Protein AF-A0A397U7A6-F1 (afdb_monomer_lite)

Organism: NCBI:txid44941

Radius of gyration: 58.36 Å; chains: 1; bounding box: 112×70×208 Å

InterPro domains:
  IPR000547 Clathrin, heavy chain/VPS, 7-fold repeat [PS50236] (108-326)
  IPR011990 Tetratricopeptide-like helical domain superfamily [G3DSA:1.25.40.10] (143-193)
  IPR011990 Tetratricopeptide-like helical domain superfamily [G3DSA:1.25.40.10] (194-238)
  IPR011990 Tetratricopeptide-like helical domain superfamily [G3DSA:1.25.40.10] (239-418)
  IPR016024 Armadillo-type fold [SSF48371] (72-185)
  IPR016024 Armadillo-type fold [SSF48371] (194-414)
  IPR055358 Clathrin heavy-chain repeat [PF00637] (240-320)
  IPR055358 Clathrin heavy-chain repeat [PF00637] (324-400)

pLDDT: mean 72.01, std 13.07, range [38.34, 92.0]

Secondary structure (DSSP, 8-state):
-HHHHHHHHHHHHHHHHHHHHHHHHHHHHHHHHHHHHHHHHHHHHHHHHHHHHHHHHHHHHHHHHHHHHHHHHHHHHHH--HHHHHHHS-TT-TTHHHHHHHIIIIITTT---HHHHHHHHHHHHHTT-HHHHHHHHHHHTTSTTHHHHHHHHHHTT-HHHHHHHHHHHT-HHHHHHHIIIII--STTHHHHHHHHHHHHHTT-HHHHHHHHHHHT-H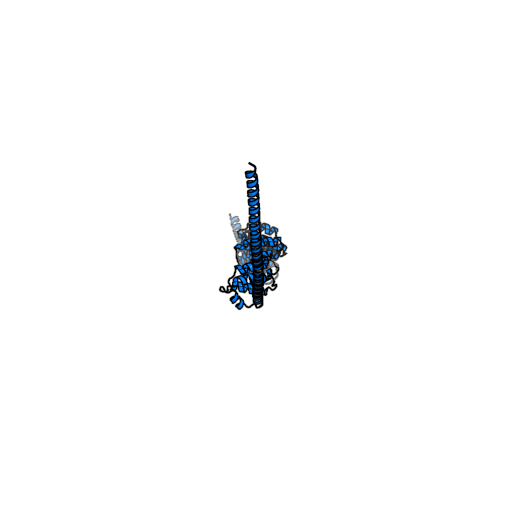HHHHHHHHHTT-HHHHHHHHHHHHHHHGGGS-HHHHHHHHHHTT-HHHHHHHHHHHT-HHHHHHHHHHTHHHH--HHHHHHHHHH-S-HHHHHHHHHH---HHHHHHHTTTS-HHHHHHHHHHTT-GGGGHHHHHHHGGG--HHHHHHHHHHHHHTT--THHHHHH---S-HHHHHHHHHH---TTTHHHHHHHHHHHHHHHHHHHHHHHHHHHHHH--

Sequence (437 aa):
MLARERHGRYTRRTETENEVRQKARLNRRIDFLSFEWNKSKQKVLALKSKIDKMENELNERYISLLYVSLAIVRYLIKHRDLTLWARVLDQNNMYRRSLTDQINAVALPESIDPEYVSVTVKAFMAADLPIELMELLAKFILDNTAFNVAEIAVKNGLYEEAFNIYKKHGENTNAINVLIEHIGSIDRASEFAEIGDRCYDDGLYAAAKILFQSISNWTRLASALVYLGEYQAVVDGAYEHLRLFWPRLSVSNVIRACDEAHLWKEMVFLYENYGEFDNGSLAMMNHASDAWELSRFKDIIVKVSNVEIYYKALKFYMDERLLVSLTPRIYHTRVVQMFHKADNLPLIKSYLISVQGTNNEAVNEAYNDILIEDDKPLRDSFDSFDKFDNIGLAKRLENMSFLSFGTLQLIYIKKTSSELTRLKGLARGLCESIICA

Structure (mmCIF, N/CA/C/O backbone):
data_AF-A0A397U7A6-F1
#
_entry.id   AF-A0A397U7A6-F1
#
loop_
_atom_site.group_PDB
_atom_site.id
_atom_site.type_symbol
_atom_site.label_atom_id
_atom_site.label_alt_id
_atom_site.label_comp_id
_atom_site.label_asym_id
_atom_site.label_entity_id
_atom_site.label_seq_id
_atom_site.pdbx_PDB_ins_code
_atom_site.Cartn_x
_atom_site.Cartn_y
_atom_site.Cartn_z
_atom_site.occupancy
_atom_site.B_iso_or_equiv
_atom_site.auth_seq_id
_atom_site.auth_comp_id
_atom_site.auth_asym_id
_atom_site.auth_atom_id
_atom_site.pdbx_PDB_model_num
ATOM 1 N N . MET A 1 1 ? 42.393 45.383 -139.059 1.00 56.56 1 MET A N 1
ATOM 2 C CA . MET A 1 1 ? 41.597 44.600 -138.082 1.00 56.56 1 MET A CA 1
ATOM 3 C C . MET A 1 1 ? 42.212 43.234 -137.761 1.00 56.56 1 MET A C 1
ATOM 5 O O . MET A 1 1 ? 42.456 42.986 -136.589 1.00 56.56 1 MET A O 1
ATOM 9 N N . LEU A 1 2 ? 42.590 42.406 -138.745 1.00 55.75 2 LEU A N 1
ATOM 10 C CA . LEU A 1 2 ? 43.143 41.049 -138.525 1.00 55.75 2 LEU A CA 1
ATOM 11 C C . LEU A 1 2 ? 44.443 40.958 -137.684 1.00 55.75 2 LEU A C 1
ATOM 13 O O . LEU A 1 2 ? 44.661 39.963 -136.996 1.00 55.75 2 LEU A O 1
ATOM 17 N N . ALA A 1 3 ? 45.297 41.989 -137.681 1.00 55.69 3 ALA A N 1
ATOM 18 C CA . ALA A 1 3 ? 46.527 42.000 -136.875 1.00 55.69 3 ALA A CA 1
ATOM 19 C C . ALA A 1 3 ? 46.273 42.194 -135.363 1.00 55.69 3 ALA A C 1
ATOM 21 O O . ALA A 1 3 ? 46.992 41.627 -134.541 1.00 55.69 3 ALA A O 1
ATOM 22 N N . ARG A 1 4 ? 45.216 42.930 -134.980 1.00 55.03 4 ARG A N 1
ATOM 23 C CA . ARG A 1 4 ? 44.848 43.143 -133.565 1.00 55.03 4 ARG A CA 1
ATOM 24 C C . ARG A 1 4 ? 44.250 41.881 -132.931 1.00 55.03 4 ARG A C 1
ATOM 26 O O . ARG A 1 4 ? 44.534 41.591 -131.774 1.00 55.03 4 ARG A O 1
ATOM 33 N N . GLU A 1 5 ? 43.512 41.078 -133.697 1.00 56.00 5 GLU A N 1
ATOM 34 C CA . GLU A 1 5 ? 42.943 39.805 -133.219 1.00 56.00 5 GLU A CA 1
ATOM 35 C C . GLU A 1 5 ? 43.974 38.678 -133.061 1.00 56.00 5 GLU A C 1
ATOM 37 O O . GLU A 1 5 ? 43.795 37.790 -132.223 1.00 56.00 5 GLU A O 1
ATOM 42 N N . ARG A 1 6 ? 45.060 38.685 -133.848 1.00 56.38 6 ARG A N 1
ATOM 43 C CA . ARG A 1 6 ? 46.171 37.733 -133.666 1.00 56.38 6 ARG A CA 1
ATOM 44 C C . ARG A 1 6 ? 47.029 38.095 -132.455 1.00 56.38 6 ARG A C 1
ATOM 46 O O . ARG A 1 6 ? 47.380 37.198 -131.693 1.00 56.38 6 ARG A O 1
ATOM 53 N N . HIS A 1 7 ? 47.286 39.385 -132.222 1.00 56.56 7 HIS A N 1
ATOM 54 C CA . HIS A 1 7 ? 48.023 39.827 -131.036 1.00 56.56 7 HIS A CA 1
ATOM 55 C C . HIS A 1 7 ? 47.257 39.561 -129.735 1.00 56.56 7 HIS A C 1
ATOM 57 O O . HIS A 1 7 ? 47.848 39.025 -128.805 1.00 56.56 7 HIS A O 1
ATOM 63 N N . GLY A 1 8 ? 45.943 39.825 -129.698 1.00 57.41 8 GLY A N 1
ATOM 64 C CA . GLY A 1 8 ? 45.104 39.562 -128.520 1.00 57.41 8 GLY A CA 1
ATOM 65 C C . GLY A 1 8 ? 44.949 38.075 -128.166 1.00 57.41 8 GLY A C 1
ATOM 66 O O . GLY A 1 8 ? 44.794 37.728 -126.998 1.00 57.41 8 GLY A O 1
ATOM 67 N N . ARG A 1 9 ? 45.024 37.171 -129.156 1.00 56.72 9 ARG A N 1
ATOM 68 C CA . ARG A 1 9 ? 45.069 35.718 -128.908 1.00 56.72 9 ARG A CA 1
ATOM 69 C C . ARG A 1 9 ? 46.432 35.256 -128.401 1.00 56.72 9 ARG A C 1
ATOM 71 O O . ARG A 1 9 ? 46.475 34.363 -127.564 1.00 56.72 9 ARG A O 1
ATOM 78 N N . TYR A 1 10 ? 47.522 35.855 -128.879 1.00 56.38 10 TYR A N 1
ATOM 79 C CA . TYR A 1 10 ? 48.874 35.524 -128.428 1.00 56.38 10 TYR A CA 1
ATOM 80 C C . TYR A 1 10 ? 49.122 36.001 -126.991 1.00 56.38 10 TYR A C 1
ATOM 82 O O . TYR A 1 10 ? 49.597 35.217 -126.177 1.00 56.38 10 TYR A O 1
ATOM 90 N N . THR A 1 11 ? 48.705 37.228 -126.647 1.00 58.25 11 THR A N 1
ATOM 91 C CA . THR A 1 11 ? 48.820 37.767 -125.281 1.00 58.25 11 THR A CA 1
ATOM 92 C C . THR A 1 11 ? 47.980 36.981 -124.278 1.00 58.25 11 THR A C 1
ATOM 94 O O . THR A 1 11 ? 48.519 36.568 -123.256 1.00 58.25 11 THR A O 1
ATOM 97 N N . ARG A 1 12 ? 46.722 36.639 -124.606 1.00 56.84 12 ARG A N 1
ATOM 98 C CA . ARG A 1 12 ? 45.897 35.762 -123.751 1.00 56.84 12 ARG A CA 1
ATOM 99 C C . ARG A 1 12 ? 46.514 34.377 -123.565 1.00 56.84 12 ARG A C 1
ATOM 101 O O . ARG A 1 12 ? 46.450 33.835 -122.471 1.00 56.84 12 ARG A O 1
ATOM 108 N N . ARG A 1 13 ? 47.141 33.802 -124.599 1.00 57.69 13 ARG A N 1
ATOM 109 C CA . ARG A 1 13 ? 47.805 32.490 -124.494 1.00 57.69 13 ARG A CA 1
ATOM 110 C C . ARG A 1 13 ? 49.030 32.558 -123.578 1.00 57.69 13 ARG A C 1
ATOM 112 O O . ARG A 1 13 ? 49.175 31.712 -122.702 1.00 57.69 13 ARG A O 1
ATOM 119 N N . THR A 1 14 ? 49.847 33.604 -123.701 1.00 59.56 14 THR A N 1
ATOM 120 C CA . THR A 1 14 ? 50.997 33.831 -122.811 1.00 59.56 14 THR A CA 1
ATOM 121 C C . THR A 1 14 ? 50.591 34.184 -121.377 1.00 59.56 14 THR A C 1
ATOM 123 O O . THR A 1 14 ? 51.264 33.766 -120.439 1.00 59.56 14 THR A O 1
ATOM 126 N N . GLU A 1 15 ? 49.478 34.900 -121.184 1.00 59.97 15 GLU A N 1
ATOM 127 C CA . GLU A 1 15 ? 48.891 35.172 -119.864 1.00 59.97 15 GLU A CA 1
ATOM 128 C C . GLU A 1 15 ? 48.410 33.869 -119.218 1.00 59.97 15 GLU A C 1
ATOM 130 O O . GLU A 1 15 ? 48.825 33.563 -118.103 1.00 59.97 15 GLU A O 1
ATOM 135 N N . THR A 1 16 ? 47.677 33.022 -119.953 1.00 64.31 16 THR A N 1
ATOM 136 C CA . THR A 1 16 ? 47.253 31.705 -119.448 1.00 64.31 16 THR A CA 1
ATOM 137 C C . THR A 1 16 ? 48.431 30.771 -119.154 1.00 64.31 16 THR A C 1
ATOM 139 O O . THR A 1 16 ? 48.407 30.038 -118.169 1.00 64.31 16 THR A O 1
ATOM 142 N N . GLU A 1 17 ? 49.506 30.801 -119.948 1.00 65.38 17 GLU A N 1
ATOM 143 C CA . GLU A 1 17 ? 50.710 29.996 -119.693 1.00 65.38 17 GLU A CA 1
ATOM 144 C C . GLU A 1 17 ? 51.491 30.483 -118.462 1.00 65.38 17 GLU A C 1
ATOM 146 O O . GLU A 1 17 ? 52.008 29.668 -117.691 1.00 65.38 17 GLU A O 1
ATOM 151 N N . ASN A 1 18 ? 51.553 31.798 -118.237 1.00 67.81 18 ASN A N 1
ATOM 152 C CA . ASN A 1 18 ? 52.157 32.378 -117.040 1.00 67.81 18 ASN A CA 1
ATOM 153 C C . ASN A 1 18 ? 51.325 32.088 -115.786 1.00 67.81 18 ASN A C 1
ATOM 155 O O . ASN A 1 18 ? 51.902 31.708 -114.766 1.00 67.81 18 ASN A O 1
ATOM 159 N N . GLU A 1 19 ? 49.997 32.163 -115.867 1.00 70.12 19 GLU A N 1
ATOM 160 C CA . GLU A 1 19 ? 49.088 31.766 -114.786 1.00 70.12 19 GLU A CA 1
ATOM 161 C C . GLU A 1 19 ? 49.225 30.277 -114.450 1.00 70.12 19 GLU A C 1
ATOM 163 O O . GLU A 1 19 ? 49.331 29.914 -113.278 1.00 70.12 19 GLU A O 1
ATOM 168 N N . VAL A 1 20 ? 49.319 29.401 -115.457 1.00 73.19 20 VAL A N 1
ATOM 169 C CA . VAL A 1 20 ? 49.557 27.961 -115.259 1.00 73.19 20 VAL A CA 1
ATOM 170 C C . VAL A 1 20 ? 50.914 27.712 -114.595 1.00 73.19 20 VAL A C 1
ATOM 172 O O . VAL A 1 20 ? 51.004 26.915 -113.658 1.00 73.19 20 VAL A O 1
ATOM 175 N N . ARG A 1 21 ? 51.973 28.423 -115.003 1.00 72.69 21 ARG A N 1
ATOM 176 C CA . ARG A 1 21 ? 53.298 28.336 -114.361 1.00 72.69 21 ARG A CA 1
ATOM 177 C C . ARG A 1 21 ? 53.287 28.871 -112.930 1.00 72.69 21 ARG A C 1
ATOM 179 O O . ARG A 1 21 ? 53.936 28.289 -112.058 1.00 72.69 21 ARG A O 1
ATOM 186 N N . GLN A 1 22 ? 52.556 29.948 -112.665 1.00 75.88 22 GLN A N 1
ATOM 187 C CA . GLN A 1 22 ? 52.421 30.535 -111.334 1.00 75.88 22 GLN A CA 1
ATOM 188 C C . GLN A 1 22 ? 51.616 29.618 -110.406 1.00 75.88 22 GLN A C 1
ATOM 190 O O . GLN A 1 22 ? 52.041 29.365 -109.278 1.00 75.88 22 GLN A O 1
ATOM 195 N N . LYS A 1 23 ? 50.536 29.013 -110.911 1.00 76.38 23 LYS A N 1
ATOM 196 C CA . LYS A 1 23 ? 49.747 27.989 -110.215 1.00 76.38 23 LYS A CA 1
ATOM 197 C C . LYS A 1 23 ? 50.574 26.735 -109.929 1.00 76.38 23 LYS A C 1
ATOM 199 O O . LYS A 1 23 ? 50.534 26.221 -108.818 1.00 76.38 23 LYS A O 1
ATOM 204 N N . ALA A 1 24 ? 51.411 26.295 -110.872 1.00 76.75 24 ALA A N 1
ATOM 205 C CA . ALA A 1 24 ? 52.336 25.183 -110.655 1.00 76.75 24 ALA A CA 1
ATOM 206 C C . ALA A 1 24 ? 53.397 25.493 -109.580 1.00 76.75 24 ALA A C 1
ATOM 208 O O . ALA A 1 24 ? 53.740 24.616 -108.789 1.00 76.75 24 ALA A O 1
ATOM 209 N N . ARG A 1 25 ? 53.906 26.733 -109.510 1.00 77.56 25 ARG A N 1
ATOM 210 C CA . ARG A 1 25 ? 54.820 27.172 -108.435 1.00 77.56 25 ARG A CA 1
ATOM 211 C C . ARG A 1 25 ? 54.127 27.214 -107.072 1.00 77.56 25 ARG A C 1
ATOM 213 O O . ARG A 1 25 ? 54.717 26.770 -106.090 1.00 77.56 25 ARG A O 1
ATOM 220 N N . LEU A 1 26 ? 52.896 27.724 -107.017 1.00 80.06 26 LEU A N 1
ATOM 221 C CA . LEU A 1 26 ? 52.089 27.759 -105.796 1.00 80.06 26 LEU A CA 1
ATOM 222 C C . LEU A 1 26 ? 51.767 26.347 -105.301 1.00 80.06 26 LEU A C 1
ATOM 224 O O . LEU A 1 26 ? 51.985 26.074 -104.126 1.00 80.06 26 LEU A O 1
ATOM 228 N N . ASN A 1 27 ? 51.373 25.431 -106.190 1.00 82.31 27 ASN A N 1
ATOM 229 C CA . ASN A 1 27 ? 51.106 24.036 -105.831 1.00 82.31 27 ASN A CA 1
ATOM 230 C C . ASN A 1 27 ? 52.343 23.351 -105.235 1.00 82.31 27 ASN A C 1
ATOM 232 O O . ASN A 1 27 ? 52.248 22.785 -104.155 1.00 82.31 27 ASN A O 1
ATOM 236 N N . ARG A 1 28 ? 53.533 23.512 -105.836 1.00 81.75 28 ARG A N 1
ATOM 237 C CA . ARG A 1 28 ? 54.777 22.970 -105.249 1.00 81.75 28 ARG A CA 1
ATOM 238 C C . ARG A 1 28 ? 55.073 23.534 -103.858 1.00 81.75 28 ARG A C 1
ATOM 240 O O . ARG A 1 28 ? 55.628 22.839 -103.013 1.00 81.75 28 ARG A O 1
ATOM 247 N N . ARG A 1 29 ? 54.738 24.806 -103.617 1.00 83.25 29 ARG A N 1
ATOM 248 C CA . ARG A 1 29 ? 54.932 25.449 -102.312 1.00 83.25 29 ARG A CA 1
ATOM 249 C C . ARG A 1 29 ? 53.913 24.960 -101.283 1.00 83.25 29 ARG A C 1
ATOM 251 O O . ARG A 1 29 ? 54.287 24.775 -100.131 1.00 83.25 29 ARG A O 1
ATOM 258 N N . ILE A 1 30 ? 52.673 24.708 -101.697 1.00 82.12 30 ILE A N 1
ATOM 259 C CA . ILE A 1 30 ? 51.642 24.071 -100.867 1.00 82.12 30 ILE A CA 1
ATOM 260 C C . ILE A 1 30 ? 52.062 22.642 -100.506 1.00 82.12 30 ILE A C 1
ATOM 262 O O . ILE A 1 30 ? 51.999 22.286 -99.334 1.00 82.12 30 ILE A O 1
ATOM 266 N N . ASP A 1 31 ? 52.568 21.863 -101.464 1.00 84.38 31 ASP A N 1
ATOM 267 C CA . ASP A 1 31 ? 53.057 20.501 -101.219 1.00 84.38 31 ASP A CA 1
ATOM 268 C C . ASP A 1 31 ? 54.219 20.499 -100.215 1.00 84.38 31 ASP A C 1
ATOM 270 O O . ASP A 1 31 ? 54.234 19.709 -99.269 1.00 84.38 31 ASP A O 1
ATOM 274 N N . PHE A 1 32 ? 55.161 21.438 -100.361 1.00 85.56 32 PHE A N 1
ATOM 275 C CA . PHE A 1 32 ? 56.268 21.609 -99.420 1.00 85.56 32 PHE A CA 1
ATOM 276 C C . PHE A 1 32 ? 55.791 21.991 -98.010 1.00 85.56 32 PHE A C 1
ATOM 278 O O . PHE A 1 32 ? 56.229 21.399 -97.025 1.00 85.56 32 PHE A O 1
ATOM 285 N N . LEU A 1 33 ? 54.861 22.945 -97.898 1.00 83.12 33 LEU A N 1
ATOM 286 C CA . LEU A 1 33 ? 54.291 23.352 -96.610 1.00 83.12 33 LEU A CA 1
ATOM 287 C C . LEU A 1 33 ? 53.470 22.227 -95.964 1.00 83.12 33 LEU A C 1
ATOM 289 O O . LEU A 1 33 ? 53.534 22.046 -94.751 1.00 83.12 33 LEU A O 1
ATOM 293 N N . SER A 1 34 ? 52.749 21.436 -96.759 1.00 82.88 34 SER A N 1
ATOM 294 C CA . SER A 1 34 ? 52.017 20.254 -96.294 1.00 82.88 34 SER A CA 1
ATOM 295 C C . SER A 1 34 ? 52.971 19.179 -95.758 1.00 82.88 34 SER A C 1
ATOM 297 O O . SER A 1 34 ? 52.716 18.568 -94.718 1.00 82.88 34 SER A O 1
ATOM 299 N N . PHE A 1 35 ? 54.123 18.988 -96.406 1.00 88.56 35 PHE A N 1
ATOM 300 C CA . PHE A 1 35 ? 55.171 18.087 -95.929 1.00 88.56 35 PHE A CA 1
ATOM 301 C C . PHE A 1 35 ? 55.793 18.555 -94.601 1.00 88.56 35 PHE A C 1
ATOM 303 O O . PHE A 1 35 ? 55.877 17.773 -93.651 1.00 88.56 35 PHE A O 1
ATOM 310 N N . GLU A 1 36 ? 56.174 19.832 -94.499 1.00 89.25 36 GLU A N 1
ATOM 311 C CA . GLU A 1 36 ? 56.672 20.462 -93.262 1.00 89.25 36 GLU A CA 1
ATOM 312 C C . GLU A 1 36 ? 55.645 20.374 -92.117 1.00 89.25 36 GLU A C 1
ATOM 314 O O . GLU A 1 36 ? 55.990 20.034 -90.978 1.00 89.25 36 GLU A O 1
ATOM 319 N N . TRP A 1 37 ? 54.364 20.601 -92.427 1.00 84.94 37 TRP A N 1
ATOM 320 C CA . TRP A 1 37 ? 53.254 20.458 -91.488 1.00 84.94 37 TRP A CA 1
ATOM 321 C C . TRP A 1 37 ? 53.116 19.019 -90.989 1.00 84.94 37 TRP A C 1
ATOM 323 O O . TRP A 1 37 ? 53.056 18.790 -89.782 1.00 84.94 37 TRP A O 1
ATOM 333 N N . ASN A 1 38 ? 53.141 18.031 -91.887 1.00 87.31 38 ASN A N 1
ATOM 334 C CA . ASN A 1 38 ? 53.063 16.618 -91.515 1.00 87.31 38 ASN A CA 1
ATOM 335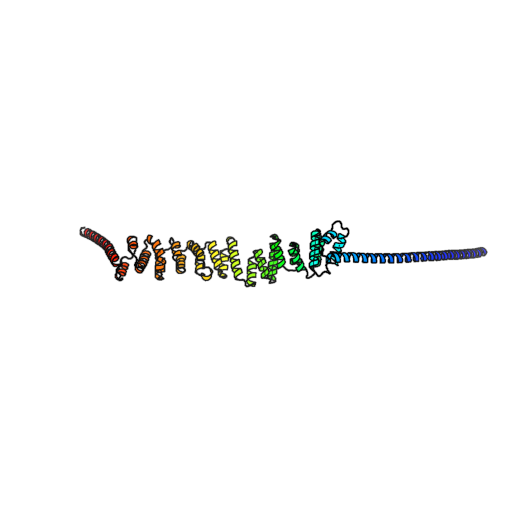 C C . ASN A 1 38 ? 54.265 16.173 -90.673 1.00 87.31 38 ASN A C 1
ATOM 337 O O . ASN A 1 38 ? 54.094 15.443 -89.695 1.00 87.31 38 ASN A O 1
ATOM 341 N N . LYS A 1 39 ? 55.471 16.661 -90.982 1.00 89.31 39 LYS A N 1
ATOM 342 C CA . LYS A 1 39 ? 56.674 16.418 -90.173 1.00 89.31 39 LYS A CA 1
ATOM 343 C C . LYS A 1 39 ? 56.537 17.008 -88.767 1.00 89.31 39 LYS A C 1
ATOM 345 O O . LYS A 1 39 ? 56.885 16.351 -87.787 1.00 89.31 39 LYS A O 1
ATOM 350 N N . SER A 1 40 ? 56.004 18.222 -88.655 1.00 79.44 40 SER A N 1
ATOM 351 C CA . SER A 1 40 ? 55.747 18.877 -87.367 1.00 79.44 40 SER A CA 1
ATOM 352 C C . SER A 1 40 ? 54.644 18.166 -86.577 1.00 79.44 40 SER A C 1
ATOM 354 O O . SER A 1 40 ? 54.813 17.906 -85.388 1.00 79.44 40 SER A O 1
ATOM 356 N N . LYS A 1 41 ? 53.569 17.731 -87.244 1.00 90.19 41 LYS A N 1
ATOM 357 C CA . LYS A 1 41 ? 52.486 16.930 -86.655 1.00 90.19 41 LYS A CA 1
ATOM 358 C C . LYS A 1 41 ? 53.000 15.606 -86.084 1.00 90.19 41 LYS A C 1
ATOM 360 O O . LYS A 1 41 ? 52.629 15.244 -84.972 1.00 90.19 41 LYS A O 1
ATOM 365 N N . GLN A 1 42 ? 53.889 14.917 -86.802 1.00 87.69 42 GLN A N 1
ATOM 366 C CA . GLN A 1 42 ? 54.530 13.687 -86.322 1.00 87.69 42 GLN A CA 1
ATOM 367 C C . GLN A 1 42 ? 55.397 13.930 -85.078 1.00 87.69 42 GLN A C 1
ATOM 369 O O . GLN A 1 42 ? 55.340 13.149 -84.130 1.00 87.69 42 GLN A O 1
ATOM 374 N N . LYS A 1 43 ? 56.141 15.045 -85.021 1.00 88.06 43 LYS A N 1
ATOM 375 C CA . LYS A 1 43 ? 56.890 15.426 -83.810 1.00 88.06 43 LYS A CA 1
ATOM 376 C C . LYS A 1 43 ? 55.966 15.678 -82.616 1.00 88.06 43 LYS A C 1
ATOM 378 O O . LYS A 1 43 ? 56.268 15.220 -81.519 1.00 88.06 43 LYS A O 1
ATOM 383 N N . VAL A 1 44 ? 54.842 16.365 -82.826 1.00 84.81 44 VAL A N 1
ATOM 384 C CA . VAL A 1 44 ? 53.847 16.621 -81.771 1.00 84.81 44 VAL A CA 1
ATOM 385 C C . VAL A 1 44 ? 53.213 15.317 -81.280 1.00 84.81 44 VAL A C 1
ATOM 387 O O . VAL A 1 44 ? 53.104 15.116 -80.076 1.00 84.81 44 VAL A O 1
ATOM 390 N N . LEU A 1 45 ? 52.864 14.396 -82.183 1.00 86.44 45 LEU A N 1
ATOM 391 C CA . LEU A 1 45 ? 52.351 13.065 -81.826 1.00 86.44 45 LEU A CA 1
A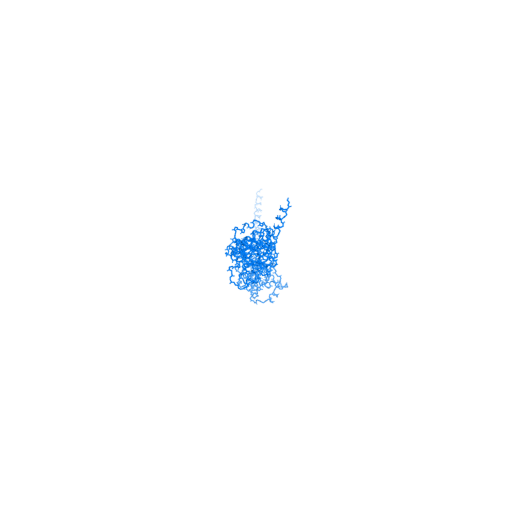TOM 392 C C . LEU A 1 45 ? 53.366 12.250 -81.012 1.00 86.44 45 LEU A C 1
ATOM 394 O O . LEU A 1 45 ? 53.002 11.645 -80.006 1.00 86.44 45 LEU A O 1
ATOM 398 N N . ALA A 1 46 ? 54.643 12.280 -81.400 1.00 87.62 46 ALA A N 1
ATOM 399 C CA . ALA A 1 46 ? 55.709 11.610 -80.659 1.00 87.62 46 ALA A CA 1
ATOM 400 C C . ALA A 1 46 ? 55.923 12.216 -79.261 1.00 87.62 46 ALA A C 1
ATOM 402 O O . ALA A 1 46 ? 56.162 11.482 -78.303 1.00 87.62 46 ALA A O 1
ATOM 403 N N . LEU A 1 47 ? 55.822 13.544 -79.128 1.00 86.50 47 LEU A N 1
ATOM 404 C CA . LEU A 1 47 ? 55.873 14.219 -77.829 1.00 86.50 47 LEU A CA 1
ATOM 405 C C . LEU A 1 47 ? 54.662 13.861 -76.963 1.00 86.50 47 LEU A C 1
ATOM 407 O O . LEU A 1 47 ? 54.846 13.555 -75.790 1.00 86.50 47 LEU A O 1
ATOM 411 N N . LYS A 1 48 ? 53.457 13.817 -77.540 1.00 86.38 48 LYS A N 1
ATOM 412 C CA . LYS A 1 48 ? 52.237 13.430 -76.823 1.00 86.38 48 LYS A CA 1
ATOM 413 C C . LYS A 1 48 ? 52.341 12.013 -76.253 1.00 86.38 48 LYS A C 1
ATOM 415 O O . LYS A 1 48 ? 52.166 11.832 -75.060 1.00 86.38 48 LYS A O 1
ATOM 420 N N . SER A 1 49 ? 52.784 11.046 -77.060 1.00 86.31 49 SER A N 1
ATOM 421 C CA . SER A 1 49 ? 53.006 9.672 -76.584 1.00 86.31 49 SER A CA 1
ATOM 422 C C . SER A 1 49 ? 54.051 9.573 -75.460 1.00 86.31 49 SER A C 1
ATOM 424 O O . SER A 1 49 ? 53.940 8.701 -74.599 1.00 86.31 49 SER A O 1
ATOM 426 N N . LYS A 1 50 ? 55.070 10.447 -75.440 1.00 88.75 50 LYS A N 1
ATOM 427 C CA . LYS A 1 50 ? 56.033 10.511 -74.327 1.00 88.75 50 LYS A CA 1
ATOM 428 C C . LYS A 1 50 ? 55.414 11.092 -73.057 1.00 88.75 50 LYS A C 1
ATOM 430 O O . LYS A 1 50 ? 55.728 10.598 -71.981 1.00 88.75 50 LYS A O 1
ATOM 435 N N . ILE A 1 51 ? 54.564 12.111 -73.182 1.00 78.88 51 ILE A N 1
ATOM 436 C CA . ILE A 1 51 ? 53.826 12.689 -72.051 1.00 78.88 51 ILE A CA 1
ATOM 437 C C . ILE A 1 51 ? 52.898 11.632 -71.448 1.00 78.88 51 ILE A C 1
ATOM 439 O O . ILE A 1 51 ? 53.012 11.370 -70.258 1.00 78.88 51 ILE A O 1
ATOM 443 N N . ASP A 1 52 ? 52.114 10.934 -72.275 1.00 79.31 52 ASP A N 1
ATOM 444 C CA . ASP A 1 52 ? 51.195 9.883 -71.816 1.00 79.31 52 ASP A CA 1
ATOM 445 C C . ASP A 1 52 ? 51.939 8.758 -71.058 1.00 79.31 52 ASP A C 1
ATOM 447 O O . ASP A 1 52 ? 51.457 8.228 -70.059 1.00 79.31 52 ASP A O 1
ATOM 451 N N . LYS A 1 53 ? 53.158 8.397 -71.496 1.00 82.12 53 LYS A N 1
ATOM 452 C CA . LYS A 1 53 ? 54.006 7.429 -70.775 1.00 82.12 53 LYS A CA 1
ATOM 453 C C . LYS A 1 53 ? 54.496 7.956 -69.428 1.00 82.12 53 LYS A C 1
ATOM 455 O O . LYS A 1 53 ? 54.432 7.223 -68.449 1.00 82.12 53 LYS A O 1
ATOM 460 N N . MET A 1 54 ? 54.970 9.202 -69.374 1.00 75.06 54 MET A N 1
ATOM 461 C CA . MET A 1 54 ? 55.416 9.810 -68.116 1.00 75.06 54 MET A CA 1
ATOM 462 C C . MET A 1 54 ? 54.260 9.967 -67.125 1.00 75.06 54 MET A C 1
ATOM 464 O O . MET A 1 54 ? 54.462 9.732 -65.940 1.00 75.06 54 MET A O 1
ATOM 468 N N . GLU A 1 55 ? 53.057 10.315 -67.589 1.00 72.88 55 GLU A N 1
ATOM 469 C CA . GLU A 1 55 ? 51.854 10.380 -66.749 1.00 72.88 55 GLU A CA 1
ATOM 470 C C . GLU A 1 55 ? 51.497 9.007 -66.167 1.00 72.88 55 GLU A C 1
ATOM 472 O O . GLU A 1 55 ? 51.219 8.904 -64.973 1.00 72.88 55 GLU A O 1
ATOM 477 N N . ASN A 1 56 ? 51.585 7.939 -66.965 1.00 69.44 56 ASN A N 1
ATOM 478 C CA . ASN A 1 56 ? 51.358 6.576 -66.479 1.00 69.44 56 ASN A CA 1
ATOM 479 C C . ASN A 1 56 ? 52.414 6.127 -65.457 1.00 69.44 56 ASN A C 1
ATOM 481 O O . ASN A 1 56 ? 52.053 5.568 -64.426 1.00 69.44 56 ASN A O 1
ATOM 485 N N . GLU A 1 57 ? 53.698 6.417 -65.684 1.00 73.81 57 GLU A N 1
ATOM 486 C CA . GLU A 1 57 ? 54.766 6.118 -64.716 1.00 73.81 57 GLU A CA 1
ATOM 487 C C . GLU A 1 57 ? 54.608 6.921 -63.414 1.00 73.81 57 GLU A C 1
ATOM 489 O O . GLU A 1 57 ? 54.874 6.410 -62.321 1.00 73.81 57 GLU A O 1
ATOM 494 N N . LEU A 1 58 ? 54.155 8.178 -63.508 1.00 64.81 58 LEU A N 1
ATOM 495 C CA . LEU A 1 58 ? 53.849 8.998 -62.337 1.00 64.81 58 LEU A CA 1
ATOM 496 C C . LEU A 1 58 ? 52.670 8.408 -61.558 1.00 64.81 58 LEU A C 1
ATOM 498 O O . LEU A 1 58 ? 52.749 8.306 -60.336 1.00 64.81 58 LEU A O 1
ATOM 502 N N . ASN A 1 59 ? 51.618 7.976 -62.259 1.00 60.22 59 ASN A N 1
ATOM 503 C CA . ASN A 1 59 ? 50.444 7.338 -61.670 1.00 60.22 59 ASN A CA 1
ATOM 504 C C . ASN A 1 59 ? 50.788 5.997 -61.011 1.00 60.22 59 ASN A C 1
ATOM 506 O O . ASN A 1 59 ? 50.371 5.767 -59.881 1.00 60.22 59 ASN A O 1
ATOM 510 N N . GLU A 1 60 ? 51.600 5.140 -61.637 1.00 65.25 60 GLU A N 1
ATOM 511 C CA . GLU A 1 60 ? 52.073 3.893 -61.016 1.00 65.25 60 GLU A CA 1
ATOM 512 C C . GLU A 1 60 ? 52.891 4.159 -59.745 1.00 65.25 60 GLU A C 1
ATOM 514 O O . GLU A 1 60 ? 52.684 3.504 -58.719 1.00 65.25 60 GLU A O 1
ATOM 519 N N . ARG A 1 61 ? 53.774 5.168 -59.759 1.00 59.78 61 ARG A N 1
ATOM 520 C CA . ARG A 1 61 ? 54.503 5.590 -58.552 1.00 59.78 61 ARG A CA 1
ATOM 521 C C . ARG A 1 61 ? 53.564 6.139 -57.479 1.00 59.78 61 ARG A C 1
ATOM 523 O O . ARG A 1 61 ? 53.750 5.814 -56.307 1.00 59.78 61 ARG A O 1
ATOM 530 N N . TYR A 1 62 ? 52.549 6.913 -57.853 1.00 58.03 62 TYR A N 1
ATOM 531 C CA . TYR A 1 62 ? 51.547 7.447 -56.926 1.00 58.03 62 TYR A CA 1
ATOM 532 C C . TYR A 1 62 ? 50.710 6.328 -56.289 1.00 58.03 62 TYR A C 1
ATOM 534 O O . TYR A 1 62 ? 50.504 6.324 -55.077 1.00 58.03 62 TYR A O 1
ATOM 542 N N . ILE A 1 63 ? 50.317 5.324 -57.079 1.00 58.16 63 ILE A N 1
ATOM 543 C CA . ILE A 1 63 ? 49.639 4.113 -56.602 1.00 58.16 63 ILE A CA 1
ATOM 544 C C . ILE A 1 63 ? 50.552 3.344 -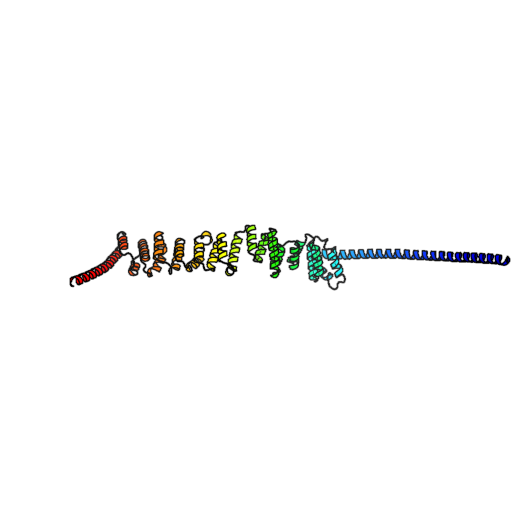55.637 1.00 58.16 63 ILE A C 1
ATOM 546 O O . ILE A 1 63 ? 50.102 2.940 -54.567 1.00 58.16 63 ILE A O 1
ATOM 550 N N . SER A 1 64 ? 51.847 3.204 -55.942 1.00 57.22 64 SER A N 1
ATOM 551 C CA . SER A 1 64 ? 52.801 2.545 -55.036 1.00 57.22 64 SER A CA 1
ATOM 552 C C . SER A 1 64 ? 52.966 3.284 -53.696 1.00 57.22 64 SER A C 1
ATOM 554 O O . SER A 1 64 ? 52.997 2.650 -52.644 1.00 57.22 64 SER A O 1
ATOM 556 N N . LEU A 1 65 ? 52.987 4.623 -53.710 1.00 55.22 65 LEU A N 1
ATOM 557 C CA . LEU A 1 65 ? 53.031 5.468 -52.510 1.00 55.22 65 LEU A CA 1
ATOM 558 C C . LEU A 1 65 ? 51.749 5.343 -51.671 1.00 55.22 65 LEU A C 1
ATOM 560 O O . LEU A 1 65 ? 51.828 5.274 -50.444 1.00 55.22 65 LEU A O 1
ATOM 564 N N . LEU A 1 66 ? 50.587 5.236 -52.323 1.00 54.22 66 LEU A N 1
ATOM 565 C CA . LEU A 1 66 ? 49.298 4.993 -51.670 1.00 54.22 66 LEU A CA 1
ATOM 566 C C . LEU A 1 66 ? 49.277 3.625 -50.958 1.00 54.22 66 LEU A C 1
ATOM 568 O O . LEU A 1 66 ? 48.856 3.523 -49.803 1.00 54.22 66 LEU A O 1
ATOM 572 N N . TYR A 1 67 ? 49.813 2.584 -51.606 1.00 56.44 67 TYR A N 1
ATOM 573 C CA . TYR A 1 67 ? 49.961 1.245 -51.020 1.00 56.44 67 TYR A CA 1
ATOM 574 C C . TYR A 1 67 ? 50.894 1.232 -49.800 1.00 56.44 67 TYR A C 1
ATOM 576 O O . TYR A 1 67 ? 50.611 0.544 -48.817 1.00 56.44 67 TYR A O 1
ATOM 584 N N . VAL A 1 68 ? 51.973 2.023 -49.817 1.00 57.28 68 VAL A N 1
ATOM 585 C CA . VAL A 1 68 ? 52.884 2.165 -48.667 1.00 57.28 68 VAL A CA 1
ATOM 586 C C . VAL A 1 68 ? 52.197 2.875 -47.496 1.00 57.28 68 VAL A C 1
ATOM 588 O O . VAL A 1 68 ? 52.329 2.418 -46.360 1.00 57.28 68 VAL A O 1
ATOM 591 N N . SER A 1 69 ? 51.410 3.931 -47.743 1.00 57.75 69 SER A N 1
ATOM 592 C CA . SER A 1 69 ? 50.642 4.593 -46.674 1.00 57.75 69 SER A CA 1
ATOM 593 C C . SER A 1 69 ? 49.625 3.655 -46.015 1.00 57.75 69 SER A C 1
ATOM 595 O O . SER A 1 69 ? 49.532 3.607 -44.788 1.00 57.75 69 SER A O 1
ATOM 597 N N . LEU A 1 70 ? 48.973 2.800 -46.806 1.00 61.38 70 LEU A N 1
ATOM 598 C CA . LEU A 1 70 ? 48.022 1.820 -46.293 1.00 61.38 70 LEU A CA 1
ATOM 599 C C . LEU A 1 70 ? 48.701 0.709 -45.472 1.00 61.38 70 LEU A C 1
ATOM 601 O O . LEU A 1 70 ? 48.164 0.265 -44.456 1.00 61.38 70 LEU A O 1
ATOM 605 N N . ALA A 1 71 ? 49.898 0.272 -45.871 1.00 63.31 71 ALA A N 1
ATOM 606 C CA . ALA A 1 71 ? 50.681 -0.706 -45.117 1.00 63.31 71 ALA A CA 1
ATOM 607 C C . ALA A 1 71 ? 51.111 -0.168 -43.740 1.00 63.31 71 ALA A C 1
ATOM 609 O O . ALA A 1 71 ? 51.079 -0.905 -42.753 1.00 63.31 71 ALA A O 1
ATOM 610 N N . ILE A 1 72 ? 51.450 1.124 -43.656 1.00 65.44 72 ILE A N 1
ATOM 611 C CA . ILE A 1 72 ? 51.785 1.801 -42.395 1.00 65.44 72 ILE A CA 1
ATOM 612 C C . ILE A 1 72 ? 50.562 1.858 -41.472 1.00 65.44 72 ILE A C 1
ATOM 614 O O . ILE A 1 72 ? 50.678 1.531 -40.292 1.00 65.44 72 ILE A O 1
ATOM 618 N N . VAL A 1 73 ? 49.382 2.196 -42.003 1.00 66.38 73 VAL A N 1
ATOM 619 C CA . VAL A 1 73 ? 48.126 2.205 -41.232 1.00 66.38 73 VAL A CA 1
ATOM 620 C C . VAL A 1 73 ? 47.786 0.804 -40.702 1.00 66.38 73 VAL A C 1
ATOM 622 O O . VAL A 1 73 ? 47.467 0.648 -39.522 1.00 66.38 73 VAL A O 1
ATOM 625 N N . ARG A 1 74 ? 47.934 -0.242 -41.527 1.00 66.88 74 ARG A N 1
ATOM 626 C CA . ARG A 1 74 ? 47.719 -1.640 -41.101 1.00 66.88 74 ARG A CA 1
ATOM 627 C C . ARG A 1 74 ? 48.703 -2.073 -40.010 1.00 66.88 74 ARG A C 1
ATOM 629 O O . ARG A 1 74 ? 48.313 -2.757 -39.065 1.00 66.88 74 ARG A O 1
ATOM 636 N N . TYR A 1 75 ? 49.968 -1.666 -40.112 1.00 69.88 75 TYR A N 1
ATOM 637 C CA . TYR A 1 75 ? 50.980 -1.936 -39.088 1.00 69.88 75 TYR A CA 1
ATOM 638 C C . TYR A 1 75 ? 50.634 -1.252 -37.756 1.00 69.88 75 TYR A C 1
ATOM 640 O O . TYR A 1 75 ? 50.682 -1.879 -36.698 1.00 69.88 75 TYR A O 1
ATOM 648 N N . LEU A 1 76 ? 50.211 0.010 -37.812 1.00 68.94 76 LEU A N 1
ATOM 649 C CA . LEU A 1 76 ? 49.850 0.822 -36.651 1.00 68.94 76 LEU A CA 1
ATOM 650 C C . LEU A 1 76 ? 48.668 0.234 -35.858 1.00 68.94 76 LEU A C 1
ATOM 652 O O . LEU A 1 76 ? 48.714 0.168 -34.630 1.00 68.94 76 LEU A O 1
ATOM 656 N N . ILE A 1 77 ? 47.647 -0.274 -36.554 1.00 68.81 77 ILE A N 1
ATOM 657 C CA . ILE A 1 77 ? 46.489 -0.930 -35.924 1.00 68.81 77 ILE A CA 1
ATOM 658 C C . ILE A 1 77 ? 46.881 -2.281 -35.309 1.00 68.81 77 ILE A C 1
ATOM 660 O O . ILE A 1 77 ? 46.461 -2.608 -34.197 1.00 68.81 77 ILE A O 1
ATOM 664 N N . LYS A 1 78 ? 47.741 -3.052 -35.986 1.00 69.19 78 LYS A N 1
ATOM 665 C CA . LYS A 1 78 ? 48.163 -4.382 -35.521 1.00 69.19 78 LYS A CA 1
ATOM 666 C C . LYS A 1 78 ? 49.006 -4.336 -34.242 1.00 69.19 78 LYS A C 1
ATOM 668 O O . LYS A 1 78 ? 48.897 -5.246 -33.425 1.00 69.19 78 LYS A O 1
ATOM 673 N N . HIS A 1 79 ? 49.821 -3.296 -34.064 1.00 65.81 79 HIS A N 1
ATOM 674 C CA . HIS A 1 79 ? 50.759 -3.188 -32.943 1.00 65.81 79 HIS A CA 1
ATOM 675 C C . HIS A 1 79 ? 50.164 -2.612 -31.646 1.00 65.81 79 HIS A C 1
ATOM 677 O O . HIS A 1 79 ? 50.817 -2.703 -30.617 1.00 65.81 79 HIS A O 1
ATOM 683 N N . ARG A 1 80 ? 48.923 -2.092 -31.653 1.00 65.75 80 ARG A N 1
ATOM 684 C CA . ARG A 1 80 ? 48.140 -1.679 -30.457 1.00 65.75 80 ARG A CA 1
ATOM 685 C C . ARG A 1 80 ? 48.824 -0.686 -29.485 1.00 65.75 80 ARG A C 1
ATOM 687 O O . ARG A 1 80 ? 48.295 -0.426 -28.407 1.00 65.75 80 ARG A O 1
ATOM 694 N N . ASP A 1 81 ? 49.947 -0.080 -29.867 1.00 72.88 81 ASP A N 1
ATOM 695 C CA . ASP A 1 81 ? 50.760 0.772 -28.992 1.00 72.88 81 ASP A CA 1
ATOM 696 C C . ASP A 1 81 ? 50.267 2.227 -28.944 1.00 72.88 81 ASP A C 1
ATOM 698 O O . ASP A 1 81 ? 50.506 3.020 -29.858 1.00 72.88 81 ASP A O 1
ATOM 702 N N . LEU A 1 82 ? 49.638 2.616 -27.832 1.00 67.31 82 LEU A N 1
ATOM 703 C CA . LEU A 1 82 ? 49.106 3.971 -27.596 1.00 67.31 82 LEU A CA 1
ATOM 704 C C . LEU A 1 82 ? 50.164 5.087 -27.704 1.00 67.31 82 LEU A C 1
ATOM 706 O O . LEU A 1 82 ? 49.852 6.204 -28.112 1.00 67.31 82 LEU A O 1
ATOM 710 N N . THR A 1 83 ? 51.428 4.798 -27.392 1.00 70.25 83 THR A N 1
ATOM 711 C CA . THR A 1 83 ? 52.543 5.757 -27.513 1.00 70.25 83 THR A CA 1
ATOM 712 C C . THR A 1 83 ? 52.893 6.060 -28.970 1.00 70.25 83 THR A C 1
ATOM 714 O O . THR A 1 83 ? 53.259 7.186 -29.314 1.00 70.25 83 THR A O 1
ATOM 717 N N . LEU A 1 84 ? 52.741 5.066 -29.846 1.00 69.81 84 LEU A N 1
ATOM 718 C CA . LEU A 1 84 ? 52.955 5.193 -31.280 1.00 69.81 84 LEU A CA 1
ATOM 719 C C . LEU A 1 84 ? 51.783 5.940 -31.933 1.00 69.81 84 LEU A C 1
ATOM 721 O O . LEU A 1 84 ? 52.009 6.814 -32.769 1.00 69.81 84 LEU A O 1
ATOM 725 N N . TRP A 1 85 ? 50.555 5.692 -31.465 1.00 72.88 85 TRP A N 1
ATOM 726 C CA . TRP A 1 85 ? 49.371 6.478 -31.822 1.00 72.88 85 TRP A CA 1
ATOM 727 C C . TRP A 1 85 ? 49.509 7.957 -31.441 1.00 72.88 85 TRP A C 1
ATOM 729 O O . TRP A 1 85 ? 49.255 8.817 -32.280 1.00 72.88 85 TRP A O 1
ATOM 739 N N . ALA A 1 86 ? 49.993 8.265 -30.233 1.00 69.50 86 ALA A N 1
ATOM 740 C CA . ALA A 1 86 ? 50.216 9.644 -29.792 1.00 69.50 86 ALA A CA 1
ATOM 741 C C . ALA A 1 86 ? 51.222 10.395 -30.684 1.00 69.50 86 ALA A C 1
ATOM 743 O O . ALA A 1 86 ? 51.041 11.572 -30.978 1.00 69.50 86 ALA A O 1
ATOM 744 N N . ARG A 1 87 ? 52.262 9.704 -31.170 1.00 69.31 87 ARG A N 1
ATOM 745 C CA . ARG A 1 87 ? 53.257 10.294 -32.079 1.00 69.31 87 ARG A CA 1
ATOM 746 C C . ARG A 1 87 ? 52.717 10.507 -33.493 1.00 69.31 87 ARG A C 1
ATOM 748 O O . ARG A 1 87 ? 53.111 11.455 -34.165 1.00 69.31 87 ARG A O 1
ATOM 755 N N . VAL A 1 88 ? 51.850 9.614 -33.963 1.00 70.81 88 VAL A N 1
ATOM 756 C CA . VAL A 1 88 ? 51.270 9.690 -35.311 1.00 70.81 88 VAL A CA 1
ATOM 757 C C . VAL A 1 88 ? 50.133 10.707 -35.384 1.00 70.81 88 VAL A C 1
ATOM 759 O O . VAL A 1 88 ? 50.009 11.403 -36.392 1.00 70.81 88 VAL A O 1
ATOM 762 N N . LEU A 1 89 ? 49.353 10.835 -34.312 1.00 70.50 89 LEU A N 1
ATOM 763 C CA . LEU A 1 89 ? 48.244 11.779 -34.193 1.00 70.50 89 LEU A CA 1
ATOM 764 C C . LEU A 1 89 ? 48.658 13.147 -33.631 1.00 70.50 89 LEU A C 1
ATOM 766 O O . LEU A 1 89 ? 47.785 13.958 -33.326 1.00 70.50 89 LEU A O 1
ATOM 770 N N . ASP A 1 90 ? 49.959 13.425 -33.525 1.00 75.88 90 ASP A N 1
ATOM 771 C CA . ASP A 1 90 ? 50.466 14.733 -33.111 1.00 75.88 90 ASP A CA 1
ATOM 772 C C . ASP A 1 90 ? 50.038 15.834 -34.099 1.00 75.88 90 ASP A C 1
ATOM 774 O O . ASP A 1 90 ? 50.011 15.645 -35.319 1.00 75.88 90 ASP A O 1
ATOM 778 N N . GLN A 1 91 ? 49.731 17.017 -33.569 1.00 68.31 91 GLN A N 1
ATOM 779 C CA . GLN A 1 91 ? 49.258 18.179 -34.321 1.00 68.31 91 GLN A CA 1
ATOM 780 C C . GLN A 1 91 ? 50.285 18.670 -35.353 1.00 68.31 91 GLN A C 1
ATOM 782 O O . GLN A 1 91 ? 49.904 19.238 -36.375 1.00 68.31 91 GLN A O 1
ATOM 787 N N . ASN A 1 92 ? 51.572 18.399 -35.120 1.00 64.94 92 ASN A N 1
ATOM 788 C CA . ASN A 1 92 ? 52.673 18.778 -36.008 1.00 64.94 92 ASN A CA 1
ATOM 789 C C . ASN A 1 92 ? 52.871 17.824 -37.200 1.00 64.94 92 ASN A C 1
ATOM 791 O O . ASN A 1 92 ? 53.698 18.092 -38.076 1.00 64.94 92 ASN A O 1
ATOM 795 N N . ASN A 1 93 ? 52.153 16.698 -37.253 1.00 70.19 93 ASN A N 1
ATOM 796 C CA . ASN A 1 93 ? 52.318 15.722 -38.322 1.00 70.19 93 ASN A CA 1
ATOM 797 C C . ASN A 1 93 ? 51.559 16.148 -39.590 1.00 70.19 93 ASN A C 1
ATOM 799 O O . ASN A 1 93 ? 50.329 16.137 -39.643 1.00 70.19 93 ASN A O 1
ATOM 803 N N . MET A 1 94 ? 52.305 16.440 -40.658 1.00 63.69 94 MET A N 1
ATOM 804 C CA . MET A 1 94 ? 51.754 16.824 -41.964 1.00 63.69 94 MET A CA 1
ATOM 805 C C . MET A 1 94 ? 50.858 15.750 -42.608 1.00 63.69 94 MET A C 1
ATOM 807 O O . MET A 1 94 ? 50.010 16.077 -43.435 1.00 63.69 94 MET A O 1
ATOM 811 N N . TYR A 1 95 ? 51.018 14.479 -42.227 1.00 65.19 95 TYR A N 1
ATOM 812 C CA . TYR A 1 95 ? 50.234 13.361 -42.759 1.00 65.19 95 TYR A CA 1
ATOM 813 C C . TYR A 1 95 ? 49.044 12.977 -41.874 1.00 65.19 95 TYR A C 1
ATOM 815 O O . TYR A 1 95 ? 48.314 12.059 -42.236 1.00 65.19 95 TYR A O 1
ATOM 823 N N . ARG A 1 96 ? 48.813 13.675 -40.749 1.00 71.12 96 ARG A N 1
ATOM 824 C CA . ARG A 1 96 ? 47.767 13.346 -39.764 1.00 71.12 96 ARG A CA 1
ATOM 825 C C . ARG A 1 96 ? 46.396 13.153 -40.412 1.00 71.12 96 ARG A C 1
ATOM 827 O O . ARG A 1 96 ? 45.805 12.102 -40.226 1.00 71.12 96 ARG A O 1
ATOM 834 N N . ARG A 1 97 ? 45.949 14.118 -41.227 1.00 68.12 97 ARG A N 1
ATOM 835 C CA . ARG A 1 97 ? 44.642 14.065 -41.912 1.00 68.12 97 ARG A CA 1
ATOM 836 C C . ARG A 1 97 ? 44.543 12.920 -42.920 1.00 68.12 97 ARG A C 1
ATOM 838 O O . ARG A 1 97 ? 43.584 12.170 -42.918 1.00 68.12 97 ARG A O 1
ATOM 845 N N . SER A 1 98 ? 45.583 12.725 -43.732 1.00 67.81 98 SER A N 1
ATOM 846 C CA . SER A 1 98 ? 45.616 11.619 -44.701 1.00 67.81 98 SER A CA 1
ATOM 847 C C . SER A 1 98 ? 45.581 10.253 -44.002 1.00 67.81 98 SER A C 1
ATOM 849 O O . SER A 1 98 ? 44.919 9.330 -44.465 1.00 67.81 98 SER A O 1
ATOM 851 N N . LEU A 1 99 ? 46.243 10.129 -42.848 1.00 70.44 99 LEU A N 1
ATOM 852 C CA . LEU A 1 99 ? 46.226 8.910 -42.043 1.00 70.44 99 LEU A CA 1
ATOM 853 C C . LEU A 1 99 ? 44.873 8.694 -41.353 1.00 70.44 99 LEU A C 1
ATOM 855 O O . LEU A 1 99 ? 44.380 7.571 -41.383 1.00 70.44 99 LEU A O 1
ATOM 859 N N . THR A 1 100 ? 44.248 9.729 -40.781 1.00 71.25 100 THR A N 1
ATOM 860 C CA . THR A 1 100 ? 42.903 9.621 -40.184 1.00 71.25 100 THR A CA 1
ATOM 861 C C . THR A 1 100 ? 41.854 9.263 -41.232 1.00 71.25 100 THR A C 1
ATOM 863 O O . THR A 1 100 ? 41.049 8.364 -40.998 1.00 71.25 100 THR A O 1
ATOM 866 N N . ASP A 1 101 ? 41.929 9.861 -42.421 1.00 70.00 101 ASP A N 1
ATOM 867 C CA . ASP A 1 101 ? 41.026 9.562 -43.534 1.00 70.00 101 ASP A CA 1
ATOM 868 C C . ASP A 1 101 ? 41.202 8.113 -44.013 1.00 70.00 101 ASP A C 1
ATOM 870 O O . ASP A 1 101 ? 40.223 7.404 -44.234 1.00 70.00 101 ASP A O 1
ATOM 874 N N . GLN A 1 102 ? 42.444 7.624 -44.114 1.00 69.44 102 GLN A N 1
ATOM 875 C CA . GLN A 1 102 ? 42.730 6.234 -44.493 1.00 69.44 102 GLN A CA 1
ATOM 876 C C . GLN A 1 102 ? 42.322 5.216 -43.415 1.00 69.44 102 GLN A C 1
ATOM 878 O O . GLN A 1 102 ? 41.834 4.134 -43.756 1.00 69.44 102 GLN A O 1
ATOM 883 N N . ILE A 1 103 ? 42.473 5.552 -42.128 1.00 70.25 103 ILE A N 1
ATOM 884 C CA . ILE A 1 103 ? 41.972 4.742 -41.004 1.00 70.25 103 ILE A CA 1
ATOM 885 C C . ILE A 1 103 ? 40.442 4.628 -41.089 1.00 70.25 103 ILE A C 1
ATOM 887 O O . ILE A 1 103 ? 39.914 3.515 -41.046 1.00 70.25 103 ILE A O 1
ATOM 891 N N . ASN A 1 104 ? 39.750 5.752 -41.307 1.00 65.62 104 ASN A N 1
ATOM 892 C CA . ASN A 1 104 ? 38.290 5.829 -41.414 1.00 65.62 104 ASN A CA 1
ATOM 893 C C . ASN A 1 104 ? 37.730 5.228 -42.717 1.00 65.62 104 ASN A C 1
ATOM 895 O O . ASN A 1 104 ? 36.545 4.884 -42.774 1.00 65.62 104 ASN A O 1
ATOM 899 N N . ALA A 1 105 ? 38.525 5.152 -43.788 1.00 63.25 105 ALA A N 1
ATOM 900 C CA . ALA A 1 105 ? 38.079 4.680 -45.100 1.00 63.25 105 ALA A CA 1
ATOM 901 C C . ALA A 1 105 ? 38.396 3.205 -45.381 1.00 63.25 105 ALA A C 1
ATOM 903 O O . ALA A 1 105 ? 37.589 2.554 -46.040 1.00 63.25 105 ALA A O 1
ATOM 904 N N . VAL A 1 106 ? 39.542 2.677 -44.928 1.00 62.44 106 VAL A N 1
ATOM 905 C CA . VAL A 1 106 ? 40.046 1.377 -45.417 1.00 62.44 106 VAL A CA 1
ATOM 906 C C . VAL A 1 106 ? 40.336 0.366 -44.310 1.00 62.44 106 VAL A C 1
ATOM 908 O O . VAL A 1 106 ? 40.097 -0.821 -44.500 1.00 62.44 106 VAL A O 1
ATOM 911 N N . ALA A 1 107 ? 40.863 0.787 -43.160 1.00 55.78 107 ALA A N 1
ATOM 912 C CA . ALA A 1 107 ? 41.443 -0.173 -42.219 1.00 55.78 107 ALA A CA 1
ATOM 913 C C . ALA A 1 107 ? 40.441 -0.802 -41.235 1.00 55.78 107 ALA A C 1
ATOM 915 O O . ALA A 1 107 ? 40.679 -1.900 -40.740 1.00 55.78 107 ALA A O 1
ATOM 916 N N . LEU A 1 108 ? 39.335 -0.111 -40.971 1.00 56.34 108 LEU A N 1
ATOM 917 C CA . LEU A 1 108 ? 38.330 -0.490 -39.979 1.00 56.34 108 LEU A CA 1
ATOM 918 C C . LEU A 1 108 ? 37.121 -1.275 -40.531 1.00 56.34 108 LEU A C 1
ATOM 920 O O . LEU A 1 108 ? 36.662 -2.175 -39.833 1.00 56.34 108 LEU A O 1
ATOM 924 N N . PRO A 1 109 ? 36.648 -1.049 -41.777 1.00 54.12 109 PRO A N 1
ATOM 925 C CA . PRO A 1 109 ? 35.599 -1.884 -42.376 1.00 54.12 109 PRO A CA 1
ATOM 926 C C . PRO A 1 109 ? 36.035 -3.339 -42.617 1.00 54.12 109 PRO A C 1
ATOM 928 O O . PRO A 1 109 ? 35.205 -4.238 -42.643 1.00 54.12 109 PRO A O 1
ATOM 931 N N . GLU A 1 110 ? 37.338 -3.586 -42.799 1.00 51.22 110 GLU A N 1
ATOM 932 C CA . GLU A 1 110 ? 37.887 -4.941 -42.966 1.00 51.22 110 GLU A CA 1
ATOM 933 C C . GLU A 1 110 ? 38.194 -5.642 -41.629 1.00 51.22 110 GLU A C 1
ATOM 935 O O . GLU A 1 110 ? 38.377 -6.861 -41.603 1.00 51.22 110 GLU A O 1
ATOM 940 N N . SER A 1 111 ? 38.293 -4.908 -40.513 1.00 54.44 111 SER A N 1
ATOM 941 C CA . SER A 1 111 ? 38.679 -5.477 -39.220 1.00 54.44 111 SER A CA 1
ATOM 942 C C . SER A 1 111 ? 37.448 -5.928 -38.433 1.00 54.44 111 SER A C 1
ATOM 944 O O . SER A 1 111 ? 36.753 -5.119 -37.828 1.00 54.44 111 SER A O 1
ATOM 946 N N . ILE A 1 112 ? 37.213 -7.238 -38.408 1.00 55.81 112 ILE A N 1
ATOM 947 C CA . ILE A 1 112 ? 36.098 -7.891 -37.697 1.00 55.81 112 ILE A CA 1
ATOM 948 C C . ILE A 1 112 ? 36.313 -7.888 -36.161 1.00 55.81 112 ILE A C 1
ATOM 950 O O . ILE A 1 112 ? 35.403 -8.208 -35.401 1.00 55.81 112 ILE A O 1
ATOM 954 N N . ASP A 1 113 ? 37.499 -7.492 -35.682 1.00 60.41 113 ASP A N 1
ATOM 955 C CA . ASP A 1 113 ? 37.885 -7.591 -34.270 1.00 60.41 113 ASP A CA 1
ATOM 956 C C . ASP A 1 113 ? 37.555 -6.319 -33.448 1.00 60.41 113 ASP A C 1
ATOM 958 O O . ASP A 1 113 ? 38.150 -5.257 -33.682 1.00 60.41 113 ASP A O 1
ATOM 962 N N . PRO A 1 114 ? 36.706 -6.422 -32.400 1.00 61.69 114 PRO A N 1
ATOM 963 C CA . PRO A 1 114 ? 36.306 -5.297 -31.539 1.00 61.69 114 PRO A CA 1
ATOM 964 C C . PRO A 1 114 ? 37.463 -4.606 -30.799 1.00 61.69 114 PRO A C 1
ATOM 966 O O . PRO A 1 114 ? 37.396 -3.421 -30.468 1.00 61.69 114 PRO A O 1
ATOM 969 N N . GLU A 1 115 ? 38.549 -5.337 -30.546 1.00 63.72 115 GLU A N 1
ATOM 970 C CA . GLU A 1 115 ? 39.716 -4.837 -29.818 1.00 63.72 115 GLU A CA 1
ATOM 971 C C . GLU A 1 115 ? 40.443 -3.720 -30.590 1.00 63.72 115 GLU A C 1
ATOM 973 O O . GLU A 1 115 ? 40.929 -2.760 -29.989 1.00 63.72 115 GLU A O 1
ATOM 978 N N . TYR A 1 116 ? 40.501 -3.814 -31.925 1.00 68.69 116 TYR A N 1
ATOM 979 C CA . TYR A 1 116 ? 41.149 -2.798 -32.760 1.00 68.69 116 TYR A CA 1
ATOM 980 C C . TYR A 1 116 ? 40.352 -1.494 -32.768 1.00 68.69 116 TYR A C 1
ATOM 982 O O . TYR A 1 116 ? 40.938 -0.424 -32.614 1.00 68.69 116 TYR A O 1
ATOM 990 N N . VAL A 1 117 ? 39.020 -1.594 -32.835 1.00 69.44 117 VAL A N 1
ATOM 991 C CA . VAL A 1 117 ? 38.110 -0.445 -32.739 1.00 69.44 117 VAL A CA 1
ATOM 992 C C . VAL A 1 117 ? 38.300 0.272 -31.401 1.00 69.44 117 VAL A C 1
ATOM 994 O O . VAL A 1 117 ? 38.480 1.486 -31.372 1.00 69.44 117 VAL A O 1
ATOM 997 N N . SER A 1 118 ? 38.363 -0.474 -30.293 1.00 67.31 118 SER A N 1
ATOM 998 C CA . SER A 1 118 ? 38.575 0.089 -28.952 1.00 67.31 118 SER A CA 1
ATOM 999 C C . SER A 1 118 ? 39.897 0.858 -28.828 1.00 67.31 118 SER A C 1
ATOM 1001 O O . SER A 1 118 ? 39.922 1.961 -28.280 1.00 67.31 118 SER A O 1
ATOM 1003 N N . VAL A 1 119 ? 41.009 0.316 -29.339 1.00 73.44 119 VAL A N 1
ATOM 1004 C CA . VAL A 1 119 ? 42.315 1.001 -29.267 1.00 73.44 119 VAL A CA 1
ATOM 1005 C C . VAL A 1 119 ? 42.325 2.268 -30.126 1.00 73.44 119 VAL A C 1
ATOM 1007 O O . VAL A 1 119 ? 42.846 3.292 -29.684 1.00 73.44 119 VAL A O 1
ATOM 1010 N N . THR A 1 120 ? 41.709 2.239 -31.310 1.00 72.38 120 THR A N 1
ATOM 1011 C CA . THR A 1 120 ? 41.605 3.419 -32.180 1.00 72.38 120 THR A CA 1
ATOM 1012 C C . THR A 1 120 ? 40.714 4.504 -31.576 1.00 72.38 120 THR A C 1
ATOM 1014 O O . THR A 1 120 ? 41.111 5.667 -31.565 1.00 72.38 120 THR A O 1
ATOM 1017 N N . VAL A 1 121 ? 39.570 4.142 -30.986 1.00 72.69 121 VAL A N 1
ATOM 1018 C CA . VAL A 1 121 ? 38.691 5.086 -30.272 1.00 72.69 121 VAL A CA 1
ATOM 1019 C C . VAL A 1 121 ? 39.431 5.730 -29.095 1.00 72.69 121 VAL A C 1
ATOM 1021 O O . VAL A 1 121 ? 39.419 6.951 -28.955 1.00 72.69 121 VAL A O 1
ATOM 1024 N N . LYS A 1 122 ? 40.173 4.945 -28.300 1.00 70.88 122 LYS A N 1
ATOM 1025 C CA . LYS A 1 122 ? 41.015 5.466 -27.205 1.00 70.88 122 LYS A CA 1
ATOM 1026 C C . LYS A 1 122 ? 42.096 6.426 -27.697 1.00 70.88 122 LYS A C 1
ATOM 1028 O O . LYS A 1 122 ? 42.319 7.463 -27.078 1.00 70.88 122 LYS A O 1
ATOM 1033 N N . ALA A 1 123 ? 42.752 6.098 -28.806 1.00 73.38 123 ALA A N 1
ATOM 1034 C CA . ALA A 1 123 ? 43.770 6.951 -29.405 1.00 73.38 123 ALA A CA 1
ATOM 1035 C C . ALA A 1 123 ? 43.190 8.272 -29.939 1.00 73.38 123 ALA A C 1
ATOM 1037 O O . ALA A 1 123 ? 43.805 9.319 -29.754 1.00 73.38 123 ALA A O 1
ATOM 1038 N N . PHE A 1 124 ? 42.008 8.244 -30.563 1.00 76.12 124 PHE A N 1
ATOM 1039 C CA . PHE A 1 124 ? 41.335 9.444 -31.076 1.00 76.12 124 PHE A CA 1
ATOM 1040 C C . PHE A 1 124 ? 40.810 10.344 -29.956 1.00 76.12 124 PHE A C 1
ATOM 1042 O O . PHE A 1 124 ? 40.966 11.560 -30.046 1.00 76.12 124 PHE A O 1
ATOM 1049 N N . MET A 1 125 ? 40.291 9.761 -28.870 1.00 69.12 125 MET A N 1
ATOM 1050 C CA . MET A 1 125 ? 39.937 10.513 -27.661 1.00 69.12 125 MET A CA 1
ATOM 1051 C C . MET A 1 125 ? 41.161 11.183 -27.028 1.00 69.12 125 MET A C 1
ATOM 1053 O O . MET A 1 125 ? 41.123 12.369 -26.721 1.00 69.12 125 MET A O 1
ATOM 1057 N N . ALA A 1 126 ? 42.274 10.455 -26.879 1.00 73.19 126 ALA A N 1
ATOM 1058 C CA . ALA A 1 126 ? 43.510 11.010 -26.321 1.00 73.19 126 ALA A CA 1
ATOM 1059 C C . ALA A 1 126 ? 44.131 12.112 -27.202 1.00 73.19 126 ALA A C 1
ATOM 1061 O O . ALA A 1 126 ? 44.884 12.946 -26.703 1.00 73.19 126 ALA A O 1
ATOM 1062 N N . ALA A 1 127 ? 43.825 12.109 -28.502 1.00 74.69 127 ALA A N 1
ATOM 1063 C CA . ALA A 1 127 ? 44.278 13.102 -29.472 1.00 74.69 127 ALA A CA 1
ATOM 1064 C C . ALA A 1 127 ? 43.273 14.249 -29.717 1.00 74.69 127 ALA A C 1
ATOM 1066 O O . ALA A 1 127 ? 43.539 15.083 -30.588 1.00 74.69 127 ALA A O 1
ATOM 1067 N N . ASP A 1 128 ? 42.160 14.284 -28.970 1.00 73.19 128 ASP A N 1
ATOM 1068 C CA . ASP A 1 128 ? 41.094 15.296 -29.023 1.00 73.19 128 ASP A CA 1
ATOM 1069 C C . ASP A 1 128 ? 40.517 15.513 -30.440 1.00 73.19 128 ASP A C 1
ATOM 1071 O O . ASP A 1 128 ? 40.446 16.629 -30.955 1.00 73.19 128 ASP A O 1
ATOM 1075 N N . LEU A 1 129 ? 40.157 14.411 -31.115 1.00 73.81 129 LEU A N 1
ATOM 1076 C CA . LEU A 1 129 ? 39.587 14.396 -32.475 1.00 73.81 129 LEU A CA 1
ATOM 1077 C C . LEU A 1 129 ? 38.119 13.914 -32.473 1.00 73.81 129 LEU A C 1
ATOM 1079 O O . LEU A 1 129 ? 37.844 12.770 -32.845 1.00 73.81 129 LEU A O 1
ATOM 1083 N N . PRO A 1 130 ? 37.152 14.749 -32.045 1.00 62.91 130 PRO A N 1
ATOM 1084 C CA . PRO A 1 130 ? 35.752 14.337 -31.909 1.00 62.91 130 PRO A CA 1
ATOM 1085 C C . PRO A 1 130 ? 35.022 14.177 -33.253 1.00 62.91 130 PRO A C 1
ATOM 1087 O O . PRO A 1 130 ? 34.109 13.362 -33.360 1.00 62.91 130 PRO A O 1
ATOM 1090 N N . ILE A 1 131 ? 35.417 14.920 -34.293 1.00 67.44 131 ILE A N 1
ATOM 1091 C CA . ILE A 1 131 ? 34.751 14.895 -35.609 1.00 67.44 131 ILE A CA 1
ATOM 1092 C C . ILE A 1 131 ? 35.089 13.593 -36.344 1.00 67.44 131 ILE A C 1
ATOM 1094 O O . ILE A 1 131 ? 34.204 12.880 -36.813 1.00 67.44 131 ILE A O 1
ATOM 1098 N N . GLU A 1 132 ? 36.369 13.241 -36.383 1.00 69.12 132 GLU A N 1
ATOM 1099 C CA . GLU A 1 132 ? 36.873 12.027 -37.016 1.00 69.12 132 GLU A CA 1
ATOM 1100 C C . GLU A 1 132 ? 36.419 10.769 -36.262 1.00 69.12 132 GLU A C 1
ATOM 1102 O O . GLU A 1 132 ? 36.176 9.732 -36.885 1.00 69.12 132 GLU A O 1
ATOM 1107 N N . LEU A 1 133 ? 36.252 10.867 -34.935 1.00 69.62 133 LEU A N 1
ATOM 1108 C CA . LEU A 1 133 ? 35.651 9.824 -34.103 1.00 69.62 133 LEU A CA 1
ATOM 1109 C C . LEU A 1 133 ? 34.167 9.619 -34.439 1.00 69.62 133 LEU A C 1
ATOM 1111 O O . LEU A 1 133 ? 33.726 8.480 -34.580 1.00 69.62 133 LEU A O 1
ATOM 1115 N N . MET A 1 134 ? 33.408 10.703 -34.617 1.00 59.91 134 MET A N 1
ATOM 1116 C CA . MET A 1 134 ? 32.000 10.639 -35.016 1.00 59.91 134 MET A CA 1
ATOM 1117 C C . MET A 1 134 ? 31.820 9.996 -36.394 1.00 59.91 134 MET A C 1
ATOM 1119 O O . MET A 1 134 ? 30.928 9.168 -36.564 1.00 59.91 134 MET A O 1
ATOM 1123 N N . GLU A 1 135 ? 32.674 10.314 -37.368 1.00 66.50 135 GLU A N 1
ATOM 1124 C CA . GLU A 1 135 ? 32.632 9.686 -38.695 1.00 66.50 135 GLU A CA 1
ATOM 1125 C C . GLU A 1 135 ? 32.993 8.195 -38.667 1.00 66.50 135 GLU A C 1
ATOM 1127 O O . GLU A 1 135 ? 32.374 7.395 -39.376 1.00 66.50 135 GLU A O 1
ATOM 1132 N N . LEU A 1 136 ? 33.969 7.811 -37.838 1.00 68.88 136 LEU A N 1
ATOM 1133 C CA . LEU A 1 136 ? 34.338 6.415 -37.605 1.00 68.88 136 LEU A CA 1
ATOM 1134 C C . LEU A 1 136 ? 33.153 5.651 -37.014 1.00 68.88 136 LEU A C 1
ATOM 1136 O O . LEU A 1 136 ? 32.724 4.641 -37.574 1.00 68.88 136 LEU A O 1
ATOM 1140 N N . LEU A 1 137 ? 32.594 6.153 -35.911 1.00 62.06 137 LEU A N 1
ATOM 1141 C CA . LEU A 1 137 ? 31.471 5.520 -35.225 1.00 62.06 137 LEU A CA 1
ATOM 1142 C C . LEU A 1 137 ? 30.240 5.457 -36.133 1.00 62.06 137 LEU A C 1
ATOM 1144 O O . LEU A 1 137 ? 29.590 4.418 -36.184 1.00 62.06 137 LEU A O 1
ATOM 1148 N N . ALA A 1 138 ? 29.974 6.497 -36.931 1.00 60.38 138 ALA A N 1
ATOM 1149 C CA . ALA A 1 138 ? 28.855 6.538 -37.870 1.00 60.38 138 ALA A CA 1
ATOM 1150 C C . ALA A 1 138 ? 28.864 5.399 -38.905 1.00 60.38 138 ALA A C 1
ATOM 1152 O O . ALA A 1 138 ? 27.793 4.937 -39.303 1.00 60.38 138 ALA A O 1
ATOM 1153 N N . LYS A 1 139 ? 30.045 4.928 -39.326 1.00 61.03 139 LYS A N 1
ATOM 1154 C CA . LYS A 1 139 ? 30.184 3.821 -40.287 1.00 61.03 139 LYS A CA 1
ATOM 1155 C C . LYS A 1 139 ? 29.978 2.441 -39.657 1.00 61.03 139 LYS A C 1
ATOM 1157 O O . LYS A 1 139 ? 29.435 1.566 -40.321 1.00 61.03 139 LYS A O 1
ATOM 1162 N N . PHE A 1 140 ? 30.331 2.256 -38.384 1.00 56.69 140 PHE A N 1
ATOM 1163 C CA . PHE A 1 140 ? 30.113 0.995 -37.653 1.00 56.69 140 PHE A CA 1
ATOM 1164 C C . PHE A 1 140 ? 28.657 0.749 -37.237 1.00 56.69 140 PHE A C 1
ATOM 1166 O O . PHE A 1 140 ? 28.303 -0.369 -36.874 1.00 56.69 140 PHE A O 1
ATOM 1173 N N . ILE A 1 141 ? 27.801 1.771 -37.316 1.00 51.16 141 ILE A N 1
ATOM 1174 C CA . ILE A 1 141 ? 26.365 1.697 -36.995 1.00 51.16 141 ILE A CA 1
ATOM 1175 C C . ILE A 1 141 ? 25.586 0.757 -37.945 1.00 51.16 141 ILE A C 1
ATOM 1177 O O . ILE A 1 141 ? 24.436 0.425 -37.672 1.00 51.16 141 ILE A O 1
ATOM 1181 N N . LEU A 1 142 ? 26.175 0.319 -39.065 1.00 53.97 142 LEU A N 1
ATOM 1182 C CA . LEU A 1 142 ? 25.490 -0.524 -40.054 1.00 53.97 142 LEU A CA 1
ATOM 1183 C C . LEU A 1 142 ? 25.644 -2.038 -39.830 1.00 53.97 142 LEU A C 1
ATOM 1185 O O . LEU A 1 142 ? 24.779 -2.780 -40.287 1.00 53.97 142 LEU A O 1
ATOM 1189 N N . ASP A 1 143 ? 26.658 -2.495 -39.090 1.00 51.62 143 ASP A N 1
ATOM 1190 C CA . ASP A 1 143 ? 26.928 -3.925 -38.895 1.00 51.62 143 ASP A CA 1
ATOM 1191 C C . ASP A 1 143 ? 26.695 -4.355 -37.434 1.00 51.62 143 ASP A C 1
ATOM 1193 O O . ASP A 1 143 ? 26.843 -3.567 -36.499 1.00 51.62 143 ASP A O 1
ATOM 1197 N N . ASN A 1 144 ? 26.344 -5.633 -37.223 1.00 50.06 144 ASN A N 1
ATOM 1198 C CA . ASN A 1 144 ? 26.010 -6.296 -35.940 1.00 50.06 144 ASN A CA 1
ATOM 1199 C C . ASN A 1 144 ? 27.051 -6.152 -34.794 1.00 50.06 144 ASN A C 1
ATOM 1201 O O . ASN A 1 144 ? 26.901 -6.741 -33.726 1.00 50.06 144 ASN A O 1
ATOM 1205 N N . THR A 1 145 ? 28.107 -5.367 -34.984 1.00 56.84 145 THR A N 1
ATOM 1206 C CA . THR A 1 145 ? 29.118 -4.972 -33.997 1.00 56.84 145 THR A CA 1
ATOM 1207 C C . THR A 1 145 ? 28.665 -3.866 -33.039 1.00 56.84 145 THR A C 1
ATOM 1209 O O . THR A 1 145 ? 29.337 -3.630 -32.035 1.00 56.84 145 THR A O 1
ATOM 1212 N N . ALA A 1 146 ? 27.539 -3.195 -33.308 1.00 59.12 146 ALA A N 1
ATOM 1213 C CA . ALA A 1 146 ? 27.069 -2.041 -32.535 1.00 59.12 146 ALA A CA 1
ATOM 1214 C C . ALA A 1 146 ? 26.871 -2.316 -31.029 1.00 59.12 146 ALA A C 1
ATOM 1216 O O . ALA A 1 146 ? 27.174 -1.452 -30.208 1.00 59.12 146 ALA A O 1
ATOM 1217 N N . PHE A 1 147 ? 26.439 -3.525 -30.650 1.00 61.47 147 PHE A N 1
ATOM 1218 C CA . PHE A 1 147 ? 26.229 -3.900 -29.244 1.00 61.47 147 PHE A CA 1
ATOM 1219 C C . PHE A 1 147 ? 27.541 -3.946 -28.446 1.00 61.47 147 PHE A C 1
ATOM 1221 O O . PHE A 1 147 ? 27.658 -3.327 -27.390 1.00 61.47 147 PHE A O 1
ATOM 1228 N N . ASN A 1 148 ? 28.567 -4.601 -28.997 1.00 63.41 148 ASN A N 1
ATOM 1229 C CA . ASN A 1 148 ? 29.887 -4.680 -28.366 1.00 63.41 148 ASN A CA 1
ATOM 1230 C C . AS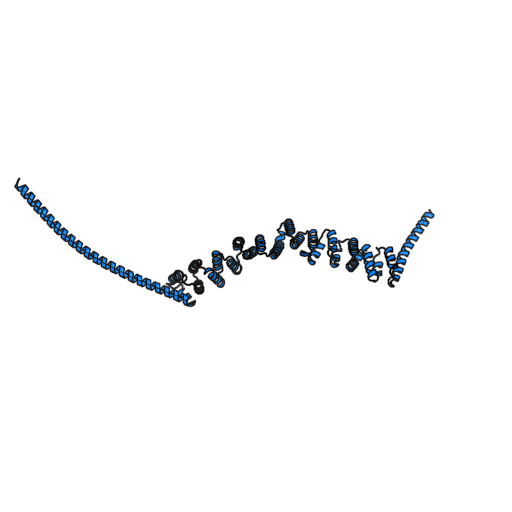N A 1 148 ? 30.525 -3.289 -28.250 1.00 63.41 148 ASN A C 1
ATOM 1232 O O . ASN A 1 148 ? 31.172 -2.979 -27.254 1.00 63.41 148 ASN A O 1
ATOM 1236 N N . VAL A 1 149 ? 30.321 -2.434 -29.257 1.00 63.28 149 VAL A N 1
ATOM 1237 C CA . VAL A 1 149 ? 30.815 -1.050 -29.248 1.00 63.28 149 VAL A CA 1
ATOM 1238 C C . VAL A 1 149 ? 30.113 -0.223 -28.171 1.00 63.28 149 VAL A C 1
ATOM 1240 O O . VAL A 1 149 ? 30.784 0.531 -27.469 1.00 63.28 149 VAL A O 1
ATOM 1243 N N . ALA A 1 150 ? 28.803 -0.392 -27.984 1.00 64.19 150 ALA A N 1
ATOM 1244 C CA . ALA A 1 150 ? 28.061 0.294 -26.932 1.00 64.19 150 ALA A CA 1
ATOM 1245 C C . ALA A 1 150 ? 28.500 -0.154 -25.525 1.00 64.19 150 ALA A C 1
ATOM 1247 O O . ALA A 1 150 ? 28.713 0.688 -24.657 1.00 64.19 150 ALA A O 1
ATOM 1248 N N . GLU A 1 151 ? 28.740 -1.450 -25.299 1.00 66.62 151 GLU A N 1
ATOM 1249 C CA . GLU A 1 151 ? 29.258 -1.950 -24.016 1.00 66.62 151 GLU A CA 1
ATOM 1250 C C . GLU A 1 151 ? 30.681 -1.433 -23.726 1.00 66.62 151 GLU A C 1
ATOM 1252 O O . GLU A 1 151 ? 31.017 -1.060 -22.598 1.00 66.62 151 GLU A O 1
ATOM 1257 N N . ILE A 1 152 ? 31.525 -1.351 -24.759 1.00 66.62 152 ILE A N 1
ATOM 1258 C CA . ILE A 1 152 ? 32.860 -0.750 -24.664 1.00 66.62 152 ILE A CA 1
ATOM 1259 C C . ILE A 1 152 ? 32.754 0.755 -24.378 1.00 66.62 152 ILE A C 1
ATOM 1261 O O . ILE A 1 152 ? 33.528 1.268 -23.569 1.00 66.62 152 ILE A O 1
ATOM 1265 N N . ALA A 1 153 ? 31.807 1.469 -24.989 1.00 67.00 153 ALA A N 1
ATOM 1266 C CA . ALA A 1 153 ? 31.583 2.893 -24.746 1.00 67.00 153 ALA A CA 1
ATOM 1267 C C . ALA A 1 153 ? 31.192 3.163 -23.281 1.00 67.00 153 ALA A C 1
ATOM 1269 O O . ALA A 1 153 ? 31.793 4.033 -22.648 1.00 67.00 153 ALA A O 1
ATOM 1270 N N . VAL A 1 154 ? 30.314 2.337 -22.696 1.00 70.25 154 VAL A N 1
ATOM 1271 C CA . VAL A 1 154 ? 29.967 2.401 -21.262 1.00 70.25 154 VAL A CA 1
ATOM 1272 C C . VAL A 1 154 ? 31.201 2.199 -20.379 1.00 70.25 154 VAL A C 1
ATOM 1274 O O . VAL A 1 154 ? 31.461 3.007 -19.491 1.00 70.25 154 VAL A O 1
ATOM 1277 N N . LYS A 1 155 ? 32.029 1.181 -20.658 1.00 70.94 155 LYS A N 1
ATOM 1278 C CA . LYS A 1 155 ? 33.259 0.906 -19.882 1.00 70.94 155 LYS A CA 1
ATOM 1279 C C . LYS A 1 155 ? 34.293 2.036 -19.943 1.00 70.94 155 LYS A C 1
ATOM 1281 O O . LYS A 1 155 ? 35.149 2.113 -19.065 1.00 70.94 155 LYS A O 1
ATOM 1286 N N . ASN A 1 156 ? 34.242 2.884 -20.971 1.00 65.19 156 ASN A N 1
ATOM 1287 C CA . ASN A 1 156 ? 35.154 4.017 -21.146 1.00 65.19 156 ASN A CA 1
ATOM 1288 C C . ASN A 1 156 ? 34.521 5.375 -20.778 1.00 65.19 156 ASN A C 1
ATOM 1290 O O . ASN A 1 156 ? 35.163 6.400 -20.988 1.00 65.19 156 ASN A O 1
ATOM 1294 N N . GLY A 1 157 ? 33.305 5.400 -20.218 1.00 66.12 157 GLY A N 1
ATOM 1295 C CA . GLY A 1 157 ? 32.644 6.628 -19.757 1.00 66.12 157 GLY A CA 1
ATOM 1296 C C . GLY A 1 157 ? 31.952 7.460 -20.845 1.00 66.12 157 GLY A C 1
ATOM 1297 O O . GLY A 1 157 ? 31.550 8.589 -20.577 1.00 66.12 157 GLY A O 1
ATOM 1298 N N . LEU A 1 158 ? 31.796 6.918 -22.057 1.00 67.75 158 LEU A N 1
ATOM 1299 C CA . LEU A 1 158 ? 31.105 7.546 -23.192 1.00 67.75 158 LEU A CA 1
ATOM 1300 C C . LEU A 1 158 ? 29.605 7.211 -23.156 1.00 67.75 158 LEU A C 1
ATOM 1302 O O . LEU A 1 158 ? 29.094 6.416 -23.951 1.00 67.75 158 LEU A O 1
ATOM 1306 N N . TYR A 1 159 ? 28.906 7.736 -22.149 1.00 69.00 159 TYR A N 1
ATOM 1307 C CA . TYR A 1 159 ? 27.523 7.344 -21.869 1.00 69.00 159 TYR A CA 1
ATOM 1308 C C . TYR A 1 159 ? 26.516 7.908 -22.883 1.00 69.00 159 TYR A C 1
ATOM 1310 O O . TYR A 1 159 ? 25.527 7.240 -23.188 1.00 69.00 159 TYR A O 1
ATOM 1318 N N . GLU A 1 160 ? 26.747 9.105 -23.432 1.00 64.19 160 GLU A N 1
ATOM 1319 C CA . GLU A 1 160 ? 25.836 9.719 -24.414 1.00 64.19 160 GLU A CA 1
ATOM 1320 C C . GLU A 1 160 ? 25.897 9.004 -25.767 1.00 64.19 160 GLU A C 1
ATOM 1322 O O . GLU A 1 160 ? 24.878 8.776 -26.422 1.00 64.19 160 GLU A O 1
ATOM 1327 N N . GLU A 1 161 ? 27.093 8.587 -26.162 1.00 67.50 161 GLU A N 1
ATOM 1328 C CA . GLU A 1 161 ? 27.358 7.830 -27.374 1.00 67.50 161 GLU A CA 1
ATOM 1329 C C . GLU A 1 161 ? 26.813 6.408 -27.247 1.00 67.50 161 GLU A C 1
ATOM 1331 O O . GLU A 1 161 ? 26.106 5.946 -28.144 1.00 67.50 161 GLU A O 1
ATOM 1336 N N . ALA A 1 162 ? 27.055 5.744 -26.110 1.00 68.25 162 ALA A N 1
ATOM 1337 C CA . ALA A 1 162 ? 26.467 4.439 -25.810 1.00 68.25 162 ALA A CA 1
ATOM 1338 C C . ALA A 1 162 ? 24.933 4.490 -25.857 1.00 68.25 162 ALA A C 1
ATOM 1340 O O . ALA A 1 162 ? 24.300 3.637 -26.482 1.00 68.25 162 ALA A O 1
ATOM 1341 N N . PHE A 1 163 ? 24.329 5.525 -25.264 1.00 68.75 163 PHE A N 1
ATOM 1342 C CA . PHE A 1 163 ? 22.885 5.730 -25.297 1.00 68.75 163 PHE A CA 1
ATOM 1343 C C . PHE A 1 163 ? 22.352 5.904 -26.726 1.00 68.75 163 PHE A C 1
ATOM 1345 O O . PHE A 1 163 ? 21.379 5.250 -27.104 1.00 68.75 163 PHE A O 1
ATOM 1352 N N . ASN A 1 164 ? 22.998 6.737 -27.546 1.00 67.81 164 ASN A N 1
ATOM 1353 C CA . ASN A 1 164 ? 22.586 6.959 -28.933 1.00 67.81 164 ASN A CA 1
ATOM 1354 C C . ASN A 1 164 ? 22.695 5.688 -29.791 1.00 67.81 164 ASN A C 1
ATOM 1356 O O . ASN A 1 164 ? 21.840 5.456 -30.651 1.00 67.81 164 ASN A O 1
ATOM 1360 N N . ILE A 1 165 ? 23.704 4.847 -29.540 1.00 68.12 165 ILE A N 1
ATOM 1361 C CA . ILE A 1 165 ? 23.849 3.545 -30.204 1.00 68.12 165 ILE A CA 1
ATOM 1362 C C . ILE A 1 165 ? 22.692 2.622 -29.804 1.00 68.12 165 ILE A C 1
ATOM 1364 O O . ILE A 1 165 ? 21.989 2.113 -30.680 1.00 68.12 165 ILE A O 1
ATOM 1368 N N . TYR A 1 166 ? 22.430 2.458 -28.504 1.00 70.56 166 TYR A N 1
ATOM 1369 C CA . TYR A 1 166 ? 21.332 1.610 -28.034 1.00 70.56 166 TYR A CA 1
ATOM 1370 C C . TYR A 1 166 ? 19.955 2.107 -28.516 1.00 70.56 166 TYR A C 1
ATOM 1372 O O . TYR A 1 166 ? 19.142 1.303 -28.975 1.00 70.56 166 TYR A O 1
ATOM 1380 N N . LYS A 1 167 ? 19.720 3.430 -28.524 1.00 62.66 167 LYS A N 1
ATOM 1381 C CA . LYS A 1 167 ? 18.485 4.063 -29.029 1.00 62.66 167 LYS A CA 1
ATOM 1382 C C . LYS A 1 167 ? 18.243 3.765 -30.510 1.00 62.66 167 LYS A C 1
ATOM 1384 O O . LYS A 1 167 ? 17.107 3.515 -30.906 1.00 62.66 167 LYS A O 1
ATOM 1389 N N . LYS A 1 168 ? 19.292 3.782 -31.338 1.00 65.75 168 LYS A N 1
ATOM 1390 C CA . LYS A 1 168 ? 19.173 3.558 -32.788 1.00 65.75 168 LYS A CA 1
ATOM 1391 C C . LYS A 1 168 ? 19.003 2.080 -33.157 1.00 65.75 168 LYS A C 1
ATOM 1393 O O . LYS A 1 168 ? 18.347 1.793 -34.154 1.00 65.75 168 LYS A O 1
ATOM 1398 N N . HIS A 1 169 ? 19.543 1.163 -32.352 1.00 63.91 169 HIS A N 1
ATOM 1399 C CA . HIS A 1 169 ? 19.412 -0.286 -32.558 1.00 63.91 169 HIS A CA 1
ATOM 1400 C C . HIS A 1 169 ? 18.199 -0.921 -31.854 1.00 63.91 169 HIS A C 1
ATOM 1402 O O . HIS A 1 169 ? 17.990 -2.122 -31.987 1.00 63.91 169 HIS A O 1
ATOM 1408 N N . GLY A 1 170 ? 17.379 -0.138 -31.144 1.00 60.56 170 GLY A N 1
ATOM 1409 C CA . GLY A 1 170 ? 16.154 -0.628 -30.497 1.00 60.56 170 GLY A CA 1
ATOM 1410 C C . GLY A 1 170 ? 16.382 -1.407 -29.196 1.00 60.56 170 GLY A C 1
ATOM 1411 O O . GLY A 1 170 ? 15.433 -1.950 -28.636 1.00 60.56 170 GLY A O 1
ATOM 1412 N N . GLU A 1 171 ? 17.613 -1.427 -28.682 1.00 66.31 171 GLU A N 1
ATOM 1413 C CA . GLU A 1 171 ? 17.985 -2.031 -27.397 1.00 66.31 171 GLU A CA 1
ATOM 1414 C C . GLU A 1 171 ? 17.634 -1.078 -26.247 1.00 66.31 171 GLU A C 1
ATOM 1416 O O . GLU A 1 171 ? 18.492 -0.468 -25.603 1.00 66.31 171 GLU A O 1
ATOM 1421 N N . ASN A 1 172 ? 16.331 -0.907 -26.017 1.00 62.69 172 ASN A N 1
ATOM 1422 C CA . ASN A 1 172 ? 15.815 0.087 -25.079 1.00 62.69 172 ASN A CA 1
ATOM 1423 C C . ASN A 1 172 ? 16.295 -0.179 -23.643 1.00 62.69 172 ASN A C 1
ATOM 1425 O O . ASN A 1 172 ? 16.685 0.759 -22.960 1.00 62.69 172 ASN A O 1
ATOM 1429 N N . THR A 1 173 ? 16.336 -1.436 -23.188 1.00 61.12 173 THR A N 1
ATOM 1430 C CA . THR A 1 173 ? 16.746 -1.822 -21.820 1.00 61.12 173 THR A CA 1
ATOM 1431 C C . THR A 1 173 ? 18.158 -1.354 -21.471 1.00 61.12 173 THR A C 1
ATOM 1433 O O . THR A 1 173 ? 18.370 -0.742 -20.425 1.00 61.12 173 THR A O 1
ATOM 1436 N N . ASN A 1 174 ? 19.117 -1.579 -22.367 1.00 68.94 174 ASN A N 1
ATOM 1437 C CA . ASN A 1 174 ? 20.503 -1.168 -22.167 1.00 68.94 174 ASN A CA 1
ATOM 1438 C C . ASN A 1 174 ? 20.669 0.353 -22.299 1.00 68.94 174 ASN A C 1
ATOM 1440 O O . ASN A 1 174 ? 21.387 0.957 -21.503 1.00 68.94 174 ASN A O 1
ATOM 1444 N N . ALA A 1 175 ? 19.938 0.993 -23.222 1.00 64.69 175 ALA A N 1
ATOM 1445 C CA . ALA A 1 175 ? 19.880 2.455 -23.323 1.00 64.69 175 ALA A CA 1
ATOM 1446 C C . ALA A 1 175 ? 19.412 3.093 -22.002 1.00 64.69 175 ALA A C 1
ATOM 1448 O O . ALA A 1 175 ? 19.965 4.092 -21.540 1.00 64.69 175 ALA A O 1
ATOM 1449 N N . ILE A 1 176 ? 18.397 2.485 -21.386 1.00 61.50 176 ILE A N 1
ATOM 1450 C CA . ILE A 1 176 ? 17.788 2.935 -20.137 1.00 61.50 176 ILE A CA 1
ATOM 1451 C C . ILE A 1 176 ? 18.757 2.765 -18.964 1.00 61.50 176 ILE A C 1
ATOM 1453 O O . ILE A 1 176 ? 18.929 3.713 -18.206 1.00 61.50 176 ILE A O 1
ATOM 1457 N N . ASN A 1 177 ? 19.436 1.621 -18.834 1.00 65.06 177 ASN A N 1
ATOM 1458 C CA . ASN A 1 177 ? 20.410 1.403 -17.756 1.00 65.06 177 ASN A CA 1
ATOM 1459 C C . ASN A 1 177 ? 21.544 2.437 -17.795 1.00 65.06 177 ASN A C 1
ATOM 1461 O O . ASN A 1 177 ? 21.870 3.031 -16.772 1.00 65.06 177 ASN A O 1
ATOM 1465 N N . VAL A 1 178 ? 22.074 2.735 -18.987 1.00 67.56 178 VAL A N 1
ATOM 1466 C CA . VAL A 1 178 ? 23.119 3.758 -19.160 1.00 67.56 178 VAL A CA 1
ATOM 1467 C C . VAL A 1 178 ? 22.615 5.153 -18.781 1.00 67.56 178 VAL A C 1
ATOM 1469 O O . VAL A 1 178 ? 23.341 5.932 -18.163 1.00 67.56 178 VAL A O 1
ATOM 1472 N N . LEU A 1 179 ? 21.360 5.479 -19.098 1.00 64.94 179 LEU A N 1
ATOM 1473 C CA . LEU A 1 179 ? 20.762 6.743 -18.677 1.00 64.94 179 LEU A CA 1
ATOM 1474 C C . LEU A 1 179 ? 20.543 6.828 -17.161 1.00 64.94 179 LEU A C 1
ATOM 1476 O O . LEU A 1 179 ? 20.818 7.881 -16.581 1.00 64.94 179 LEU A O 1
ATOM 1480 N N . ILE A 1 180 ? 20.036 5.755 -16.544 1.00 60.50 180 ILE A N 1
ATOM 1481 C CA . ILE A 1 180 ? 19.701 5.690 -15.113 1.00 60.50 180 ILE A CA 1
ATOM 1482 C C . ILE A 1 180 ? 20.967 5.741 -14.257 1.00 60.50 180 ILE A C 1
ATOM 1484 O O . ILE A 1 180 ? 21.028 6.519 -13.309 1.00 60.50 180 ILE A O 1
ATOM 1488 N N . GLU A 1 181 ? 21.974 4.929 -14.583 1.00 63.25 181 GLU A N 1
ATOM 1489 C CA . GLU A 1 181 ? 23.170 4.778 -13.750 1.00 63.25 181 GLU A CA 1
ATOM 1490 C C . GLU A 1 181 ? 24.173 5.921 -13.931 1.00 63.25 181 GLU A C 1
ATOM 1492 O O . GLU A 1 181 ? 24.924 6.226 -13.002 1.00 63.25 181 GLU A O 1
ATOM 1497 N N . HIS A 1 182 ? 24.201 6.561 -15.106 1.00 59.69 182 HIS A N 1
ATOM 1498 C CA . HIS A 1 182 ? 25.309 7.452 -15.453 1.00 59.69 182 HIS A CA 1
ATOM 1499 C C . HIS A 1 182 ? 24.922 8.866 -15.889 1.00 59.69 182 HIS A C 1
ATOM 1501 O O . HIS A 1 182 ? 25.730 9.771 -15.689 1.00 59.69 182 HIS A O 1
ATOM 1507 N N . ILE A 1 183 ? 23.728 9.097 -16.457 1.00 59.34 183 ILE A N 1
ATOM 1508 C CA . ILE A 1 183 ? 23.394 10.414 -17.039 1.00 59.34 183 ILE A CA 1
ATOM 1509 C C . ILE A 1 183 ? 22.366 11.206 -16.214 1.00 59.34 183 ILE A C 1
ATOM 1511 O O . ILE A 1 183 ? 22.429 12.433 -16.195 1.00 59.34 183 ILE A O 1
ATOM 1515 N N . GLY A 1 184 ? 21.447 10.546 -15.503 1.00 56.81 184 GLY A N 1
ATOM 1516 C CA . GLY A 1 184 ? 20.650 11.165 -14.433 1.00 56.81 184 GLY A CA 1
ATOM 1517 C C . GLY A 1 184 ? 19.898 12.457 -14.798 1.00 56.81 184 GLY A C 1
ATOM 1518 O O . GLY A 1 184 ? 19.807 13.353 -13.960 1.00 56.81 184 GLY A O 1
ATOM 1519 N N . SER A 1 185 ? 19.380 12.597 -16.027 1.00 56.75 185 SER A N 1
ATOM 1520 C CA . SER A 1 185 ? 18.678 13.820 -16.455 1.00 56.75 185 SER A CA 1
ATOM 1521 C C . SER A 1 185 ? 17.152 13.693 -16.352 1.00 56.75 185 SER A C 1
ATOM 1523 O O . SER A 1 185 ? 16.546 12.744 -16.852 1.00 56.75 185 SER A O 1
ATOM 1525 N N . ILE A 1 186 ? 16.533 14.682 -15.697 1.00 51.28 186 ILE A N 1
ATOM 1526 C CA . ILE A 1 186 ? 15.083 14.773 -15.451 1.00 51.28 186 ILE A CA 1
ATOM 1527 C C . ILE A 1 186 ? 14.317 15.110 -16.744 1.00 51.28 186 ILE A C 1
ATOM 1529 O O . ILE A 1 186 ? 13.210 14.616 -16.942 1.00 51.28 186 ILE A O 1
ATOM 1533 N N . ASP A 1 187 ? 14.913 15.871 -17.670 1.00 54.28 187 ASP A N 1
ATOM 1534 C CA . ASP A 1 187 ? 14.264 16.277 -18.930 1.00 54.28 187 ASP A CA 1
ATOM 1535 C C . ASP A 1 187 ? 13.989 15.095 -19.877 1.00 54.28 187 ASP A C 1
ATOM 1537 O O . ASP A 1 187 ? 13.047 15.126 -20.669 1.00 54.28 187 ASP A O 1
ATOM 1541 N N . ARG A 1 188 ? 14.751 13.998 -19.757 1.00 57.84 188 ARG A N 1
ATOM 1542 C CA . ARG A 1 188 ? 14.503 12.762 -20.519 1.00 57.84 188 ARG A CA 1
ATOM 1543 C C . ARG A 1 188 ? 13.301 11.960 -20.005 1.00 57.84 188 ARG A C 1
ATOM 1545 O O . ARG A 1 188 ? 12.881 11.039 -20.697 1.00 57.84 188 ARG A O 1
ATOM 1552 N N . ALA A 1 189 ? 12.695 12.307 -18.860 1.00 53.50 189 ALA A N 1
ATOM 1553 C CA . ALA A 1 189 ? 11.514 11.624 -18.301 1.00 53.50 189 ALA A CA 1
ATOM 1554 C C . ALA A 1 189 ? 10.334 11.534 -19.287 1.00 53.50 189 ALA A C 1
ATOM 1556 O O . ALA A 1 189 ? 9.599 10.547 -19.281 1.00 53.50 189 ALA A O 1
ATOM 1557 N N . SER A 1 190 ? 10.184 12.523 -20.174 1.00 56.19 190 SER A N 1
ATOM 1558 C CA . SER A 1 190 ? 9.161 12.492 -21.226 1.00 56.19 190 SER A CA 1
ATOM 1559 C C . SER A 1 190 ? 9.483 11.488 -22.339 1.00 56.19 190 SER A C 1
ATOM 1561 O O . SER A 1 190 ? 8.583 10.795 -22.801 1.00 56.19 190 SER A O 1
ATOM 1563 N N . GLU A 1 191 ? 10.751 11.368 -22.751 1.00 59.91 191 GLU A N 1
ATOM 1564 C CA . GLU A 1 191 ? 11.176 10.333 -23.710 1.00 59.91 191 GLU A CA 1
ATOM 1565 C C . GLU A 1 191 ? 11.068 8.935 -23.083 1.00 59.91 191 GLU A C 1
ATOM 1567 O O . GLU A 1 191 ? 10.678 7.979 -23.749 1.00 59.91 191 GLU A O 1
ATOM 1572 N N . PHE A 1 192 ? 11.342 8.810 -21.781 1.00 61.94 192 PHE A N 1
ATOM 1573 C CA . PHE A 1 192 ? 11.148 7.565 -21.040 1.00 61.94 192 PHE A CA 1
ATOM 1574 C C . PHE A 1 192 ? 9.680 7.129 -20.976 1.00 61.94 192 PHE A C 1
ATOM 1576 O O . PHE A 1 192 ? 9.420 5.928 -21.011 1.00 61.94 192 PHE A O 1
ATOM 1583 N N . ALA A 1 193 ? 8.727 8.066 -20.909 1.00 63.19 193 ALA A N 1
ATOM 1584 C CA . ALA A 1 193 ? 7.299 7.742 -20.929 1.00 63.19 193 ALA A CA 1
ATOM 1585 C C . ALA A 1 193 ? 6.887 7.138 -22.274 1.00 63.19 193 ALA A C 1
ATOM 1587 O O . ALA A 1 193 ? 6.248 6.090 -22.303 1.00 63.19 193 ALA A O 1
ATOM 1588 N N . GLU A 1 194 ? 7.345 7.734 -23.375 1.00 70.06 194 GLU A N 1
ATOM 1589 C CA . GLU A 1 194 ? 7.066 7.240 -24.725 1.00 70.06 194 GLU A CA 1
ATOM 1590 C C . GLU A 1 194 ? 7.750 5.888 -25.001 1.00 70.06 194 GLU A C 1
ATOM 1592 O O . GLU A 1 194 ? 7.153 4.993 -25.598 1.00 70.06 194 GLU A O 1
ATOM 1597 N N . ILE A 1 195 ? 8.983 5.691 -24.516 1.00 66.44 195 ILE A N 1
ATOM 1598 C CA . ILE A 1 195 ? 9.673 4.391 -24.584 1.00 66.44 195 ILE A CA 1
ATOM 1599 C C . ILE A 1 195 ? 8.963 3.353 -23.703 1.00 66.44 195 ILE A C 1
ATOM 1601 O O . ILE A 1 195 ? 8.843 2.199 -24.105 1.00 66.44 195 ILE A O 1
ATOM 1605 N N . GLY A 1 196 ? 8.471 3.749 -22.526 1.00 71.50 196 GLY A N 1
ATOM 1606 C CA . GLY A 1 196 ? 7.680 2.900 -21.633 1.00 71.50 196 GLY A CA 1
ATOM 1607 C C . GLY A 1 196 ? 6.399 2.406 -22.286 1.00 71.50 196 GLY A C 1
ATOM 1608 O O . GLY A 1 196 ? 6.132 1.205 -22.269 1.00 71.50 196 GLY A O 1
ATOM 1609 N N . ASP A 1 197 ? 5.657 3.313 -22.919 1.00 76.44 197 ASP A N 1
ATOM 1610 C CA . ASP A 1 197 ? 4.437 2.982 -23.652 1.00 76.44 197 ASP A CA 1
ATOM 1611 C C . ASP A 1 197 ? 4.732 2.078 -24.860 1.00 76.44 197 ASP A C 1
ATOM 1613 O O . ASP A 1 197 ? 4.065 1.062 -25.036 1.00 76.44 197 ASP A O 1
ATOM 1617 N N . ARG A 1 198 ? 5.797 2.348 -25.625 1.00 74.06 198 ARG A N 1
ATOM 1618 C CA . ARG A 1 198 ? 6.225 1.464 -26.723 1.00 74.06 198 ARG A CA 1
ATOM 1619 C C . ARG A 1 198 ? 6.617 0.064 -26.252 1.00 74.06 198 ARG A C 1
ATOM 1621 O O . ARG A 1 198 ? 6.159 -0.917 -26.820 1.00 74.06 198 ARG A O 1
ATOM 1628 N N . CYS A 1 199 ? 7.438 -0.045 -25.206 1.00 71.38 199 CYS A N 1
ATOM 1629 C CA . CYS A 1 199 ? 7.822 -1.339 -24.632 1.00 71.38 199 CYS A CA 1
ATOM 1630 C C . CYS A 1 199 ? 6.599 -2.123 -24.138 1.00 71.38 199 CYS A C 1
ATOM 1632 O O . CYS A 1 199 ? 6.579 -3.350 -24.210 1.00 71.38 199 CYS A O 1
ATOM 1634 N N . TYR A 1 200 ? 5.586 -1.422 -23.628 1.00 77.69 200 TYR A N 1
ATOM 1635 C CA . TYR A 1 200 ? 4.329 -2.024 -23.210 1.00 77.69 200 TYR A CA 1
ATOM 1636 C C . TYR A 1 200 ? 3.515 -2.548 -24.401 1.00 77.69 200 TYR A C 1
ATOM 1638 O O . TYR A 1 200 ? 3.010 -3.670 -24.341 1.00 77.69 200 TYR A O 1
ATOM 1646 N N . ASP A 1 201 ? 3.429 -1.774 -25.484 1.00 79.50 201 ASP A N 1
ATOM 1647 C CA . ASP A 1 201 ? 2.732 -2.168 -26.713 1.00 79.50 201 ASP A CA 1
ATOM 1648 C C . ASP A 1 201 ? 3.453 -3.322 -27.443 1.00 79.50 201 ASP A C 1
ATOM 1650 O O . ASP A 1 201 ? 2.800 -4.204 -28.001 1.00 79.50 201 ASP A O 1
ATOM 1654 N N . ASP A 1 202 ? 4.786 -3.384 -27.345 1.00 79.44 202 ASP A N 1
ATOM 1655 C CA . ASP A 1 202 ? 5.628 -4.473 -27.865 1.00 79.44 202 ASP A CA 1
ATOM 1656 C C . ASP A 1 202 ? 5.580 -5.754 -26.993 1.00 79.44 202 ASP A C 1
ATOM 1658 O O . ASP A 1 202 ? 6.210 -6.762 -27.319 1.00 79.44 202 ASP A O 1
ATOM 1662 N N . GLY A 1 203 ? 4.847 -5.745 -25.871 1.00 77.25 203 GLY A N 1
ATOM 1663 C CA . GLY A 1 203 ? 4.700 -6.894 -24.964 1.00 77.25 203 GLY A CA 1
ATOM 1664 C C . GLY A 1 203 ? 5.895 -7.142 -24.032 1.00 77.25 203 GLY A C 1
ATOM 1665 O O . GLY A 1 203 ? 5.955 -8.161 -23.340 1.00 77.25 203 GLY A O 1
ATOM 1666 N N . LEU A 1 204 ? 6.848 -6.210 -23.962 1.00 77.12 204 LEU A N 1
ATOM 1667 C CA . LEU A 1 204 ? 8.025 -6.267 -23.091 1.00 77.12 204 LEU A CA 1
ATOM 1668 C C . LEU A 1 204 ? 7.687 -5.746 -21.683 1.00 77.12 204 LEU A C 1
ATOM 1670 O O . LEU A 1 204 ? 8.271 -4.777 -21.189 1.00 77.12 204 LEU A O 1
ATOM 1674 N N . TYR A 1 205 ? 6.746 -6.407 -21.004 1.00 76.56 205 TYR A N 1
ATOM 1675 C CA . TYR A 1 205 ? 6.194 -5.937 -19.726 1.00 76.56 205 TYR A CA 1
ATOM 1676 C C . TYR A 1 205 ? 7.239 -5.806 -18.603 1.00 76.56 205 TYR A C 1
ATOM 1678 O O . TYR A 1 205 ? 7.134 -4.904 -17.774 1.00 76.56 205 TYR A O 1
ATOM 1686 N N . ALA A 1 206 ? 8.281 -6.647 -18.591 1.00 71.62 206 ALA A N 1
ATOM 1687 C CA . ALA A 1 206 ? 9.363 -6.570 -17.602 1.00 71.62 206 ALA A CA 1
ATOM 1688 C C . ALA A 1 206 ? 10.201 -5.288 -17.747 1.00 71.62 206 ALA A C 1
ATOM 1690 O O . ALA A 1 206 ? 10.552 -4.658 -16.750 1.00 71.62 206 ALA A O 1
ATOM 1691 N N . ALA A 1 207 ? 10.472 -4.867 -18.985 1.00 65.88 207 ALA A N 1
ATOM 1692 C CA . ALA A 1 207 ? 11.152 -3.605 -19.262 1.00 65.88 207 ALA A CA 1
ATOM 1693 C C . ALA A 1 207 ? 10.234 -2.409 -18.962 1.00 65.88 207 ALA A C 1
ATOM 1695 O O . ALA A 1 207 ? 10.661 -1.432 -18.346 1.00 65.88 207 ALA A O 1
ATOM 1696 N N . ALA A 1 208 ? 8.952 -2.517 -19.328 1.00 74.75 208 ALA A N 1
ATOM 1697 C CA . ALA A 1 208 ? 7.946 -1.495 -19.055 1.00 74.75 208 ALA A CA 1
ATOM 1698 C C . ALA A 1 208 ? 7.755 -1.250 -17.543 1.00 74.75 208 ALA A C 1
ATOM 1700 O O . ALA A 1 208 ? 7.627 -0.107 -17.119 1.00 74.75 208 ALA A O 1
ATOM 1701 N N . LYS A 1 209 ? 7.819 -2.296 -16.705 1.00 75.06 209 LYS A N 1
ATOM 1702 C CA . LYS A 1 209 ? 7.772 -2.183 -15.236 1.00 75.06 209 LYS A CA 1
ATOM 1703 C C . LYS A 1 209 ? 8.857 -1.248 -14.693 1.00 75.06 209 LYS A C 1
ATOM 1705 O O . LYS A 1 209 ? 8.543 -0.332 -13.938 1.00 75.06 209 LYS A O 1
ATOM 1710 N N . ILE A 1 210 ? 10.112 -1.457 -15.093 1.00 73.81 210 ILE A N 1
ATOM 1711 C CA . ILE A 1 210 ? 11.255 -0.645 -14.637 1.00 73.81 210 ILE A CA 1
ATOM 1712 C C . ILE A 1 210 ? 11.069 0.819 -15.061 1.00 73.81 210 ILE A C 1
ATOM 1714 O O . ILE A 1 210 ? 11.317 1.740 -14.284 1.00 73.81 210 ILE A O 1
ATOM 1718 N N . LEU A 1 211 ? 10.565 1.028 -16.279 1.00 67.94 211 LEU A N 1
ATOM 1719 C CA . LEU A 1 211 ? 10.270 2.351 -16.825 1.00 67.94 211 LEU A CA 1
ATOM 1720 C C . LEU A 1 211 ? 9.154 3.065 -16.058 1.00 67.94 211 LEU A C 1
ATOM 1722 O O . LEU A 1 211 ? 9.308 4.210 -15.645 1.00 67.94 211 LEU A O 1
ATOM 1726 N N . PHE A 1 212 ? 8.026 2.403 -15.817 1.00 75.31 212 PHE A N 1
ATOM 1727 C CA . PHE A 1 212 ? 6.918 3.039 -15.112 1.00 75.31 212 PHE A CA 1
ATOM 1728 C C . PHE A 1 212 ? 7.211 3.268 -13.625 1.00 75.31 212 PHE A C 1
ATOM 1730 O O . PHE A 1 212 ? 6.695 4.234 -13.059 1.00 75.31 212 PHE A O 1
ATOM 1737 N N . GLN A 1 213 ? 8.074 2.449 -13.010 1.00 72.44 213 GLN A N 1
ATOM 1738 C CA . GLN A 1 213 ? 8.593 2.694 -11.661 1.00 72.44 213 GLN A CA 1
ATOM 1739 C C . GLN A 1 213 ? 9.431 3.977 -11.592 1.00 72.44 213 GLN A C 1
ATOM 1741 O O . GLN A 1 213 ? 9.237 4.771 -10.675 1.00 72.44 213 GLN A O 1
ATOM 1746 N N . SER A 1 214 ? 10.320 4.222 -12.561 1.00 67.19 214 SER A N 1
ATOM 1747 C CA . SER A 1 214 ? 11.182 5.414 -12.550 1.00 67.19 214 SER A CA 1
ATOM 1748 C C . SER A 1 214 ? 10.429 6.706 -12.885 1.00 67.19 214 SER A C 1
ATOM 1750 O O . SER A 1 214 ? 10.721 7.757 -12.319 1.00 67.19 214 SER A O 1
ATOM 1752 N N . ILE A 1 215 ? 9.418 6.630 -13.755 1.00 67.12 215 ILE A N 1
ATOM 1753 C CA . ILE A 1 215 ? 8.585 7.774 -14.168 1.00 67.12 215 ILE A CA 1
ATOM 1754 C C . ILE A 1 215 ? 7.449 8.035 -13.163 1.00 67.12 215 ILE A C 1
ATOM 1756 O O . ILE A 1 215 ? 6.765 9.054 -13.245 1.00 67.12 215 ILE A O 1
ATOM 1760 N N . SER A 1 216 ? 7.237 7.140 -12.189 1.00 67.38 216 SER A N 1
ATOM 1761 C CA . SER A 1 216 ? 6.089 7.138 -11.268 1.00 67.38 216 SER A CA 1
ATOM 1762 C C . SER A 1 216 ? 4.724 7.073 -11.980 1.00 67.38 216 SER A C 1
ATOM 1764 O O . SER A 1 216 ? 3.724 7.614 -11.508 1.00 67.38 216 SER A O 1
ATOM 1766 N N . ASN A 1 217 ? 4.659 6.390 -13.130 1.00 72.75 217 ASN A N 1
ATOM 1767 C CA . ASN A 1 217 ? 3.411 6.171 -13.862 1.00 72.75 217 ASN A CA 1
ATOM 1768 C C . ASN A 1 217 ? 2.695 4.902 -13.368 1.00 72.75 217 ASN A C 1
ATOM 1770 O O . ASN A 1 217 ? 2.743 3.838 -13.987 1.00 72.75 217 ASN A O 1
ATOM 1774 N N . TRP A 1 218 ? 1.998 5.028 -12.241 1.00 71.31 218 TRP A N 1
ATOM 1775 C CA . TRP A 1 218 ? 1.366 3.908 -11.535 1.00 71.31 218 TRP A CA 1
ATOM 1776 C C . TRP A 1 218 ? 0.263 3.195 -12.330 1.00 71.31 218 TRP A C 1
ATOM 1778 O O . TRP A 1 218 ? 0.064 1.997 -12.150 1.00 71.31 218 TRP A O 1
ATOM 1788 N N . THR A 1 219 ? -0.431 3.896 -13.235 1.00 71.81 219 THR A N 1
ATOM 1789 C CA . THR A 1 219 ? -1.532 3.306 -14.024 1.00 71.81 219 THR A CA 1
ATOM 1790 C C . THR A 1 219 ? -1.039 2.234 -14.992 1.00 71.81 219 THR A C 1
ATOM 1792 O O . THR A 1 219 ? -1.553 1.117 -15.001 1.00 71.81 219 THR A O 1
ATOM 1795 N N . ARG A 1 220 ? 0.002 2.555 -15.765 1.00 75.62 220 ARG A N 1
ATOM 1796 C CA . ARG A 1 220 ? 0.636 1.624 -16.701 1.00 75.62 220 ARG A CA 1
ATOM 1797 C C . ARG A 1 220 ? 1.539 0.613 -15.994 1.00 75.62 220 ARG A C 1
ATOM 1799 O O . ARG A 1 220 ? 1.665 -0.519 -16.454 1.00 75.62 220 ARG A O 1
ATOM 1806 N N . LEU A 1 221 ? 2.113 0.980 -14.844 1.00 79.19 221 LEU A N 1
ATOM 1807 C CA . LEU A 1 221 ? 2.831 0.035 -13.988 1.00 79.19 221 LEU A CA 1
ATOM 1808 C C . LEU A 1 221 ? 1.908 -1.086 -13.501 1.00 79.19 221 LEU A C 1
ATOM 1810 O O . LEU A 1 221 ? 2.256 -2.257 -13.627 1.00 79.19 221 LEU A O 1
ATOM 1814 N N . ALA A 1 222 ? 0.727 -0.735 -12.985 1.00 71.69 222 ALA A N 1
ATOM 1815 C CA . ALA A 1 222 ? -0.245 -1.708 -12.501 1.00 71.69 222 ALA A CA 1
ATOM 1816 C C . ALA A 1 222 ? -0.678 -2.665 -13.618 1.00 71.69 222 ALA A C 1
ATOM 1818 O O . ALA A 1 222 ? -0.682 -3.877 -13.416 1.00 71.69 222 ALA A O 1
ATOM 1819 N N . SER A 1 223 ? -0.966 -2.150 -14.818 1.00 77.50 223 SER A N 1
ATOM 1820 C CA . SER A 1 223 ? -1.327 -3.009 -15.946 1.00 77.50 223 SER A CA 1
ATOM 1821 C C . SER A 1 223 ? -0.166 -3.911 -16.377 1.00 77.50 223 SER A C 1
ATOM 1823 O O . SER A 1 223 ? -0.377 -5.102 -16.585 1.00 77.50 223 SER A O 1
ATOM 1825 N N . ALA A 1 224 ? 1.068 -3.398 -16.438 1.00 78.00 224 ALA A N 1
ATOM 1826 C CA . ALA A 1 224 ? 2.249 -4.196 -16.779 1.00 78.00 224 ALA A CA 1
ATOM 1827 C C . ALA A 1 224 ? 2.508 -5.323 -15.765 1.00 78.00 224 ALA A C 1
ATOM 1829 O O . ALA A 1 224 ? 2.790 -6.454 -16.153 1.00 78.00 224 ALA A O 1
ATOM 1830 N N . LEU A 1 225 ? 2.361 -5.039 -14.470 1.00 78.12 225 LEU A N 1
ATOM 1831 C CA . LEU A 1 225 ? 2.506 -6.028 -13.399 1.00 78.12 225 LEU A CA 1
ATOM 1832 C C . LEU A 1 225 ? 1.431 -7.124 -13.463 1.00 78.12 225 LEU A C 1
ATOM 1834 O O . LEU A 1 225 ? 1.741 -8.291 -13.224 1.00 78.12 225 LEU A O 1
ATOM 1838 N N . VAL A 1 226 ? 0.196 -6.779 -13.848 1.00 80.00 226 VAL A N 1
ATOM 1839 C CA . VAL A 1 226 ? -0.872 -7.763 -14.095 1.00 80.00 226 VAL A CA 1
ATOM 1840 C C . VAL A 1 226 ? -0.502 -8.695 -15.251 1.00 80.00 226 VAL A C 1
ATOM 1842 O O . VAL A 1 226 ? -0.639 -9.909 -15.109 1.00 80.00 226 VAL A O 1
ATOM 1845 N N . TYR A 1 227 ? 0.028 -8.166 -16.360 1.00 79.75 227 TYR A N 1
ATOM 1846 C CA . TYR A 1 227 ? 0.482 -8.999 -17.484 1.00 79.75 227 TYR A CA 1
ATOM 1847 C C . TYR A 1 227 ? 1.659 -9.916 -17.123 1.00 79.75 227 TYR A C 1
ATOM 1849 O O . TYR A 1 227 ? 1.780 -11.002 -17.685 1.00 79.75 227 TYR A O 1
ATOM 1857 N N . LEU A 1 228 ? 2.493 -9.520 -16.159 1.00 81.50 228 LEU A N 1
ATOM 1858 C CA . LEU A 1 228 ? 3.569 -10.354 -15.612 1.00 81.50 228 LEU A CA 1
ATOM 1859 C C . LEU A 1 228 ? 3.083 -11.389 -14.581 1.00 81.50 228 LEU A C 1
ATOM 1861 O O . LEU A 1 228 ? 3.866 -12.235 -14.154 1.00 81.50 228 LEU A O 1
ATOM 1865 N N . GLY A 1 229 ? 1.811 -11.339 -14.169 1.00 79.00 229 GLY A N 1
ATOM 1866 C CA . GLY A 1 229 ? 1.260 -12.196 -13.117 1.00 79.00 229 GLY A CA 1
ATOM 1867 C C . GLY A 1 229 ? 1.722 -11.826 -11.700 1.00 79.00 229 GLY A C 1
ATOM 1868 O O . GLY A 1 229 ? 1.506 -12.594 -10.763 1.00 79.00 229 GLY A O 1
ATOM 1869 N N . GLU A 1 230 ? 2.339 -10.656 -11.515 1.00 81.00 230 GLU A N 1
ATOM 1870 C CA . GLU A 1 230 ? 2.831 -10.167 -10.223 1.00 81.00 230 GLU A CA 1
ATOM 1871 C C . GLU A 1 230 ? 1.742 -9.398 -9.453 1.00 81.00 230 GLU A C 1
ATOM 1873 O O . GLU A 1 230 ? 1.876 -8.212 -9.149 1.00 81.00 230 GLU A O 1
ATOM 1878 N N . TYR A 1 231 ? 0.642 -10.068 -9.112 1.00 75.75 231 TYR A N 1
ATOM 1879 C CA . TYR A 1 231 ? -0.513 -9.418 -8.476 1.00 75.75 231 TYR A CA 1
ATOM 1880 C C . TYR A 1 231 ? -0.200 -8.798 -7.105 1.00 75.75 231 TYR A C 1
ATOM 1882 O O . TYR A 1 231 ? -0.726 -7.737 -6.783 1.00 75.75 231 TYR A O 1
ATOM 1890 N N . GLN A 1 232 ? 0.692 -9.406 -6.313 1.00 73.56 232 GLN A N 1
ATOM 1891 C CA . GLN A 1 232 ? 1.068 -8.862 -5.002 1.00 73.56 232 GLN A CA 1
ATOM 1892 C C . GLN A 1 232 ? 1.783 -7.509 -5.129 1.00 73.56 232 GLN A C 1
ATOM 1894 O O . GLN A 1 232 ? 1.470 -6.576 -4.398 1.00 73.56 232 GLN A O 1
ATOM 1899 N N . ALA A 1 233 ? 2.674 -7.371 -6.115 1.00 74.69 233 ALA A N 1
ATOM 1900 C CA . ALA A 1 233 ? 3.386 -6.120 -6.364 1.00 74.69 233 ALA A CA 1
ATOM 1901 C C . ALA A 1 233 ? 2.441 -4.991 -6.816 1.00 74.69 233 ALA A C 1
ATOM 1903 O O . ALA A 1 233 ? 2.712 -3.821 -6.548 1.00 74.69 233 ALA A O 1
ATOM 1904 N N . VAL A 1 234 ? 1.321 -5.326 -7.473 1.00 75.31 234 VAL A N 1
ATOM 1905 C CA . VAL A 1 234 ? 0.268 -4.355 -7.819 1.00 75.31 234 VAL A CA 1
ATOM 1906 C C . VAL A 1 234 ? -0.398 -3.813 -6.559 1.00 75.31 234 VAL A C 1
ATOM 1908 O O . VAL A 1 234 ? -0.577 -2.603 -6.441 1.00 75.31 234 VAL A O 1
ATOM 1911 N N . VAL A 1 235 ? -0.751 -4.699 -5.623 1.00 75.50 235 VAL A N 1
ATOM 1912 C CA . VAL A 1 235 ? -1.394 -4.324 -4.355 1.00 75.50 235 VAL A CA 1
ATOM 1913 C C . VAL A 1 235 ? -0.447 -3.475 -3.508 1.00 75.50 235 VAL A C 1
ATOM 1915 O O . VAL A 1 235 ? -0.825 -2.392 -3.065 1.00 75.50 235 VAL A O 1
ATOM 1918 N N . ASP A 1 236 ? 0.808 -3.902 -3.371 1.00 77.81 236 ASP A N 1
ATOM 1919 C CA . ASP A 1 236 ? 1.815 -3.174 -2.594 1.00 77.81 236 ASP A CA 1
ATOM 1920 C C . ASP A 1 236 ? 2.100 -1.784 -3.203 1.00 77.81 236 ASP A C 1
ATOM 1922 O O . ASP A 1 236 ? 2.143 -0.779 -2.488 1.00 77.81 236 ASP A O 1
ATOM 1926 N N . GLY A 1 237 ? 2.200 -1.694 -4.536 1.00 76.62 237 GLY A N 1
ATOM 1927 C CA . GLY A 1 237 ? 2.359 -0.420 -5.243 1.00 76.62 237 GLY A CA 1
ATOM 1928 C C . GLY A 1 237 ? 1.134 0.494 -5.127 1.00 76.62 237 GLY A C 1
ATOM 1929 O O . GLY A 1 237 ? 1.275 1.713 -4.994 1.00 76.62 237 GLY A O 1
ATOM 1930 N N . ALA A 1 238 ? -0.077 -0.073 -5.121 1.00 77.50 238 ALA A N 1
ATOM 1931 C CA . ALA A 1 238 ? -1.302 0.683 -4.874 1.00 77.50 238 ALA A CA 1
ATOM 1932 C C . ALA A 1 238 ? -1.309 1.276 -3.457 1.00 77.50 238 ALA A C 1
ATOM 1934 O O . ALA A 1 238 ? -1.626 2.457 -3.290 1.00 77.50 238 ALA A O 1
ATOM 1935 N N . TYR A 1 239 ? -0.898 0.502 -2.450 1.00 81.31 239 TYR A N 1
ATOM 1936 C CA . TYR A 1 239 ? -0.776 0.981 -1.076 1.00 81.31 239 TYR A CA 1
ATOM 1937 C C . TYR A 1 239 ? 0.238 2.129 -0.948 1.00 81.31 239 TYR A C 1
ATOM 1939 O O . TYR A 1 239 ? -0.065 3.151 -0.330 1.00 81.31 239 TYR A O 1
ATOM 1947 N N . GLU A 1 240 ? 1.417 2.019 -1.565 1.00 80.81 240 GLU A N 1
ATOM 1948 C CA . GLU A 1 240 ? 2.422 3.094 -1.575 1.00 80.81 240 GLU A CA 1
ATOM 1949 C C . GLU A 1 240 ? 1.916 4.370 -2.248 1.00 80.81 240 GLU A C 1
ATOM 1951 O O . GLU A 1 240 ? 2.088 5.470 -1.709 1.00 80.81 240 GLU A O 1
ATOM 1956 N N . HIS A 1 241 ? 1.232 4.237 -3.384 1.00 79.50 241 HIS A N 1
ATOM 1957 C CA . HIS A 1 241 ? 0.623 5.374 -4.059 1.00 79.50 241 HIS A CA 1
ATOM 1958 C C . HIS A 1 241 ? -0.420 6.058 -3.165 1.00 79.50 241 HIS A C 1
ATOM 1960 O O . HIS A 1 241 ? -0.389 7.278 -2.989 1.00 79.50 241 HIS A O 1
ATOM 1966 N N . LEU A 1 242 ? -1.319 5.291 -2.541 1.00 82.38 242 LEU A N 1
ATOM 1967 C CA . LEU A 1 242 ? -2.291 5.851 -1.603 1.00 82.38 242 LEU A CA 1
ATOM 1968 C C . LEU A 1 242 ? -1.587 6.532 -0.427 1.00 82.38 242 LEU A C 1
ATOM 1970 O O . LEU A 1 242 ? -1.937 7.655 -0.073 1.00 82.38 242 LEU A O 1
ATOM 1974 N N . ARG A 1 243 ? -0.535 5.929 0.126 1.00 82.06 243 ARG A N 1
ATOM 1975 C CA . ARG A 1 243 ? 0.223 6.503 1.242 1.00 82.06 243 ARG A CA 1
ATOM 1976 C C . ARG A 1 243 ? 0.842 7.864 0.915 1.00 82.06 243 ARG A C 1
ATOM 1978 O O . ARG A 1 243 ? 0.854 8.737 1.781 1.00 82.06 243 ARG A O 1
ATOM 1985 N N . LEU A 1 244 ? 1.339 8.056 -0.306 1.00 81.81 244 LEU A N 1
ATOM 1986 C CA . LEU A 1 244 ? 1.976 9.305 -0.735 1.00 81.81 244 LEU A CA 1
ATOM 1987 C C . LEU A 1 244 ? 0.970 10.362 -1.212 1.00 81.81 244 LEU A C 1
ATOM 1989 O O . LEU A 1 244 ? 1.152 11.551 -0.949 1.00 81.81 244 LEU A O 1
ATOM 1993 N N . PHE A 1 245 ? -0.089 9.946 -1.911 1.00 82.06 245 PHE A N 1
ATOM 1994 C CA . PHE A 1 245 ? -0.962 10.853 -2.660 1.00 82.06 245 PHE A CA 1
ATOM 1995 C C . PHE A 1 245 ? -2.379 10.999 -2.091 1.00 82.06 245 PHE A C 1
ATOM 1997 O O . PHE A 1 245 ? -3.157 11.781 -2.644 1.00 82.06 245 PHE A O 1
ATOM 2004 N N . TRP A 1 246 ? -2.722 10.343 -0.973 1.00 79.00 246 TRP A N 1
ATOM 2005 C CA . TRP A 1 246 ? -4.065 10.433 -0.375 1.00 79.00 246 TRP A CA 1
ATOM 2006 C C . TRP A 1 246 ? -4.620 11.861 -0.191 1.00 79.00 246 TRP A C 1
ATOM 2008 O O . TRP A 1 246 ? -5.812 12.025 -0.453 1.00 79.00 246 TRP A O 1
ATOM 2018 N N . PRO A 1 247 ? -3.844 12.920 0.152 1.00 82.50 247 PRO A N 1
ATOM 2019 C CA . PRO A 1 247 ? -4.423 14.250 0.368 1.00 82.50 247 PRO A CA 1
ATOM 2020 C C . PRO A 1 247 ? -4.967 14.897 -0.911 1.00 82.50 247 PRO A C 1
ATOM 2022 O O . PRO A 1 247 ? -5.739 15.849 -0.845 1.00 82.50 247 PRO A O 1
ATOM 2025 N N . ARG A 1 248 ? -4.522 14.429 -2.085 1.00 80.31 248 ARG A N 1
ATOM 2026 C CA . ARG A 1 248 ? -4.895 14.975 -3.401 1.00 80.31 248 ARG A CA 1
ATOM 2027 C C . ARG A 1 248 ? -5.948 14.131 -4.117 1.00 80.31 248 ARG A C 1
ATOM 2029 O O . ARG A 1 248 ? -6.393 14.509 -5.198 1.00 80.31 248 ARG A O 1
ATOM 2036 N N . LEU A 1 249 ? -6.317 12.988 -3.545 1.00 79.88 249 LEU A N 1
ATOM 2037 C CA . LEU A 1 249 ? -7.253 12.045 -4.139 1.00 79.88 249 LEU A CA 1
ATOM 2038 C C . LEU A 1 249 ? -8.669 12.287 -3.616 1.00 79.88 249 LEU A C 1
ATOM 2040 O O . LEU A 1 249 ? -8.883 12.681 -2.471 1.00 79.88 249 LEU A O 1
ATOM 2044 N N . SER A 1 250 ? -9.664 11.999 -4.454 1.00 85.44 250 SER A N 1
ATOM 2045 C CA . SER A 1 250 ? -11.061 11.970 -4.023 1.00 85.44 250 SER A CA 1
ATOM 2046 C C . SER A 1 250 ? -11.315 10.710 -3.190 1.00 85.44 250 SER A C 1
ATOM 2048 O O . SER A 1 250 ? -11.709 9.677 -3.736 1.00 85.44 250 SER A O 1
ATOM 2050 N N . VAL A 1 251 ? -11.072 10.794 -1.881 1.00 84.00 251 VAL A N 1
ATOM 2051 C CA . VAL A 1 251 ? -11.058 9.639 -0.969 1.00 84.00 251 VAL A CA 1
ATOM 2052 C C . VAL A 1 251 ? -12.331 8.787 -1.067 1.00 84.00 251 VAL A C 1
ATOM 2054 O O . VAL A 1 251 ? -12.230 7.575 -1.215 1.00 84.00 251 VAL A O 1
ATOM 2057 N N . SER A 1 252 ? -13.523 9.390 -1.120 1.00 86.25 252 SER A N 1
ATOM 2058 C CA . SER A 1 252 ? -14.793 8.647 -1.205 1.00 86.25 252 SER A CA 1
ATOM 2059 C C . SER A 1 252 ? -14.924 7.778 -2.466 1.00 86.25 252 SER A C 1
ATOM 2061 O O . SER A 1 252 ? -15.443 6.666 -2.400 1.00 86.25 252 SER A O 1
ATOM 2063 N N . ASN A 1 253 ? -14.429 8.248 -3.618 1.00 84.94 253 ASN A N 1
ATOM 2064 C CA . ASN A 1 253 ? -14.452 7.453 -4.853 1.00 84.94 253 ASN A CA 1
ATOM 2065 C C . ASN A 1 253 ? -13.449 6.302 -4.792 1.00 84.94 253 ASN A C 1
ATOM 2067 O O . ASN A 1 253 ? -13.739 5.213 -5.281 1.00 84.94 253 ASN A O 1
ATOM 2071 N N . VAL A 1 254 ? -12.283 6.554 -4.191 1.00 84.62 254 VAL A N 1
ATOM 2072 C CA . VAL A 1 254 ? -11.232 5.547 -4.031 1.00 84.62 254 VAL A CA 1
ATOM 2073 C C . VAL A 1 254 ? -11.692 4.451 -3.076 1.00 84.62 254 VAL A C 1
ATOM 2075 O O . VAL A 1 254 ? -11.512 3.287 -3.389 1.00 84.62 254 VAL A O 1
ATOM 2078 N N . ILE A 1 255 ? -12.371 4.795 -1.978 1.00 87.12 255 ILE A N 1
ATOM 2079 C CA . ILE A 1 255 ? -12.943 3.815 -1.043 1.00 87.12 255 ILE A CA 1
ATOM 2080 C C . ILE A 1 255 ? -13.907 2.863 -1.761 1.00 87.12 255 ILE A C 1
ATOM 2082 O O . ILE A 1 255 ? -13.805 1.654 -1.583 1.00 87.12 255 ILE A O 1
ATOM 2086 N N . ARG A 1 256 ? -14.801 3.380 -2.616 1.00 86.38 256 ARG A N 1
ATOM 2087 C CA . ARG A 1 256 ? -15.713 2.532 -3.401 1.00 86.38 256 ARG A CA 1
ATOM 2088 C C . ARG A 1 256 ? -14.960 1.604 -4.357 1.00 86.38 256 ARG A C 1
ATOM 2090 O O . ARG A 1 256 ? -15.299 0.433 -4.459 1.00 86.38 256 ARG A O 1
ATOM 2097 N N . ALA A 1 257 ? -13.927 2.114 -5.024 1.00 82.88 257 ALA A N 1
ATOM 2098 C CA . ALA A 1 257 ? -13.087 1.294 -5.892 1.00 82.88 257 ALA A CA 1
ATOM 2099 C C . ALA A 1 257 ? -12.311 0.222 -5.100 1.00 82.88 257 ALA A C 1
ATOM 2101 O O . ALA A 1 257 ? -12.166 -0.901 -5.570 1.00 82.88 257 ALA A O 1
ATOM 2102 N N . CYS A 1 258 ? -11.843 0.541 -3.889 1.00 86.44 258 CYS A N 1
ATOM 2103 C CA . CYS A 1 258 ? -11.199 -0.420 -2.994 1.00 86.44 258 CYS A CA 1
ATOM 2104 C C . CYS A 1 258 ? -12.168 -1.513 -2.526 1.00 86.44 258 CYS A C 1
ATOM 2106 O O . CYS A 1 258 ? -11.752 -2.662 -2.429 1.00 86.44 258 CYS A O 1
ATOM 2108 N N . ASP A 1 259 ? -13.435 -1.176 -2.273 1.00 86.69 259 ASP A N 1
ATOM 2109 C CA . ASP A 1 259 ? -14.482 -2.136 -1.895 1.00 86.69 259 ASP A CA 1
ATOM 2110 C C . ASP A 1 259 ? -14.787 -3.114 -3.045 1.00 86.69 259 ASP A C 1
ATOM 2112 O O . ASP A 1 259 ? -14.772 -4.332 -2.857 1.00 86.69 259 ASP A O 1
ATOM 2116 N N . GLU A 1 260 ? -14.932 -2.591 -4.269 1.00 86.81 260 GLU A N 1
ATOM 2117 C CA . GLU A 1 260 ? -15.089 -3.391 -5.496 1.00 86.81 260 GLU A CA 1
ATOM 2118 C C . GLU A 1 260 ? -13.874 -4.298 -5.770 1.00 86.81 260 GLU A C 1
ATOM 2120 O O . GLU A 1 260 ? -14.029 -5.394 -6.308 1.00 86.81 260 GLU A O 1
ATOM 2125 N N . ALA A 1 261 ? -12.672 -3.858 -5.386 1.00 84.81 261 ALA A N 1
ATOM 2126 C CA . ALA A 1 261 ? -11.421 -4.597 -5.555 1.00 84.81 261 ALA A CA 1
ATOM 2127 C C . ALA A 1 261 ? -11.024 -5.459 -4.339 1.00 84.81 261 ALA A C 1
ATOM 2129 O O . ALA A 1 261 ? -9.982 -6.114 -4.380 1.00 84.81 261 ALA A O 1
ATOM 2130 N N . HIS A 1 262 ? -11.820 -5.462 -3.263 1.00 86.81 262 HIS A N 1
ATOM 2131 C CA . HIS A 1 262 ? -11.544 -6.169 -2.004 1.00 86.81 262 HIS A CA 1
ATOM 2132 C C . HIS A 1 262 ? -10.183 -5.823 -1.356 1.00 86.81 262 HIS A C 1
ATOM 2134 O O . HIS A 1 262 ? -9.528 -6.665 -0.740 1.00 86.81 262 HIS A O 1
ATOM 2140 N N . LEU A 1 263 ? -9.760 -4.561 -1.473 1.00 87.69 263 LEU A N 1
ATOM 2141 C CA . LEU A 1 263 ? -8.508 -4.022 -0.927 1.00 87.69 263 LEU A CA 1
ATOM 2142 C C . LEU A 1 263 ? -8.714 -3.478 0.496 1.00 87.69 263 LEU A C 1
ATOM 2144 O O . LEU A 1 263 ? -8.749 -2.267 0.737 1.00 87.69 263 LEU A O 1
ATOM 2148 N N . TRP A 1 264 ? -8.907 -4.385 1.457 1.00 89.50 264 TRP A N 1
ATOM 2149 C CA . TRP A 1 264 ? -9.327 -4.031 2.820 1.00 89.50 264 TRP A CA 1
ATOM 2150 C C . TRP A 1 264 ? -8.259 -3.276 3.625 1.00 89.50 264 TRP A C 1
ATOM 2152 O O . TRP A 1 264 ? -8.598 -2.400 4.420 1.00 89.50 264 TRP A O 1
ATOM 2162 N N . LYS A 1 265 ? -6.966 -3.571 3.428 1.00 87.94 265 LYS A N 1
ATOM 2163 C CA . LYS A 1 265 ? -5.865 -2.901 4.151 1.00 87.94 265 LYS A CA 1
ATOM 2164 C C . LYS A 1 265 ? -5.749 -1.432 3.745 1.00 87.94 265 LYS A C 1
ATOM 2166 O O . LYS A 1 265 ? -5.604 -0.549 4.591 1.00 87.94 265 LYS A O 1
ATOM 2171 N N . GLU A 1 266 ? -5.844 -1.186 2.447 1.00 88.06 266 GLU A N 1
ATOM 2172 C CA . GLU A 1 266 ? -5.822 0.121 1.803 1.00 88.06 266 GLU A CA 1
ATOM 2173 C C . GLU A 1 266 ? -7.065 0.923 2.196 1.00 88.06 266 GLU A C 1
ATOM 2175 O O . GLU A 1 266 ? -6.969 2.094 2.559 1.00 88.06 266 GLU A O 1
ATOM 2180 N N . MET A 1 267 ? -8.234 0.278 2.193 1.00 89.12 267 MET A N 1
ATOM 2181 C CA . MET A 1 267 ? -9.502 0.886 2.592 1.00 89.12 267 MET A CA 1
ATOM 2182 C C . MET A 1 267 ? -9.479 1.355 4.051 1.00 89.12 267 MET A C 1
ATOM 2184 O O . MET A 1 267 ? -9.872 2.483 4.341 1.00 89.12 267 MET A O 1
ATOM 2188 N N . VAL A 1 268 ? -8.965 0.532 4.970 1.00 90.06 268 VAL A N 1
ATOM 2189 C CA . VAL A 1 268 ? -8.804 0.907 6.385 1.00 90.06 268 VAL A CA 1
ATOM 2190 C C . VAL A 1 268 ? -7.856 2.097 6.536 1.00 90.06 268 VAL A C 1
ATOM 2192 O O . VAL A 1 268 ? -8.168 3.029 7.277 1.00 90.06 268 VAL A O 1
ATOM 2195 N N . PHE A 1 269 ? -6.746 2.119 5.791 1.00 89.38 269 PHE A N 1
ATOM 2196 C CA . PHE A 1 269 ? -5.833 3.265 5.762 1.00 89.38 269 PHE A CA 1
ATOM 2197 C C . PHE A 1 269 ? -6.526 4.547 5.270 1.00 89.38 269 PHE A C 1
ATOM 2199 O O . PHE A 1 269 ? -6.322 5.623 5.835 1.00 89.38 269 PHE A O 1
ATOM 2206 N N . LEU A 1 270 ? -7.372 4.457 4.243 1.00 89.62 270 LEU A N 1
ATOM 2207 C CA . LEU A 1 270 ? -8.134 5.607 3.752 1.00 89.62 270 LEU A CA 1
ATOM 2208 C C . LEU A 1 270 ? -9.153 6.099 4.781 1.00 89.62 270 LEU A C 1
ATOM 2210 O O . LEU A 1 270 ? -9.225 7.304 5.015 1.00 89.62 270 LEU A O 1
ATOM 2214 N N . TYR A 1 271 ? -9.888 5.196 5.434 1.00 90.88 271 TYR A N 1
ATOM 2215 C CA . TYR A 1 271 ? -10.828 5.563 6.496 1.00 90.88 271 TYR A CA 1
ATOM 2216 C C . TYR A 1 271 ? -10.142 6.254 7.676 1.00 90.88 271 TYR A C 1
ATOM 2218 O O . TYR A 1 271 ? -10.666 7.241 8.194 1.00 90.88 271 TYR A O 1
ATOM 2226 N N . GLU A 1 272 ? -8.959 5.778 8.070 1.00 88.75 272 GLU A N 1
ATOM 2227 C CA . GLU A 1 272 ? -8.174 6.376 9.148 1.00 88.75 272 GLU A CA 1
ATOM 2228 C C . GLU A 1 272 ? -7.777 7.825 8.828 1.00 88.75 272 GLU A C 1
ATOM 2230 O O . GLU A 1 272 ? -7.993 8.719 9.647 1.00 88.75 272 GLU A O 1
ATOM 2235 N N . ASN A 1 273 ? -7.244 8.072 7.628 1.00 87.44 273 ASN A N 1
ATOM 2236 C CA . ASN A 1 273 ? -6.800 9.409 7.221 1.00 87.44 273 ASN A CA 1
ATOM 2237 C C . ASN A 1 273 ? -7.960 10.356 6.891 1.00 87.44 273 ASN A C 1
ATOM 2239 O O . ASN A 1 273 ? -7.838 11.568 7.068 1.00 87.44 273 ASN A O 1
ATOM 2243 N N . TYR A 1 274 ? -9.091 9.819 6.428 1.00 88.81 274 TYR A N 1
ATOM 2244 C CA . TYR A 1 274 ? -10.302 10.600 6.176 1.00 88.81 274 TYR A CA 1
ATOM 2245 C C . TYR A 1 274 ? -11.034 10.990 7.470 1.00 88.81 274 TYR A C 1
ATOM 2247 O O . TYR A 1 274 ? -11.828 11.927 7.473 1.00 88.81 274 TYR A O 1
ATOM 2255 N N . GLY A 1 275 ? -10.746 10.299 8.580 1.00 85.69 275 GLY A N 1
ATOM 2256 C CA . GLY A 1 275 ? -11.376 10.531 9.880 1.00 85.69 275 GLY A CA 1
ATOM 2257 C C . GLY A 1 275 ? -12.680 9.755 10.095 1.00 85.69 275 GLY A C 1
ATOM 2258 O O . GLY A 1 275 ? -13.364 9.969 11.094 1.00 85.69 275 GLY A O 1
ATOM 2259 N N . GLU A 1 276 ? -13.020 8.825 9.202 1.00 91.19 276 GLU A N 1
ATOM 2260 C CA . GLU A 1 276 ? -14.168 7.923 9.340 1.00 91.19 276 GLU A CA 1
ATOM 2261 C C . GLU A 1 276 ? -13.780 6.651 10.117 1.00 91.19 276 GLU A C 1
ATOM 2263 O O . GLU A 1 276 ? -13.802 5.528 9.607 1.00 91.19 276 GLU A O 1
ATOM 2268 N N . PHE A 1 277 ? -13.430 6.819 11.394 1.00 91.44 277 PHE A N 1
ATOM 2269 C CA . PHE A 1 277 ? -12.976 5.718 12.255 1.00 91.44 277 PHE A CA 1
ATOM 2270 C C . PHE A 1 277 ? -14.049 4.648 12.499 1.00 91.44 277 PHE A C 1
ATOM 2272 O O . PHE A 1 277 ? -13.718 3.481 12.713 1.00 91.44 277 PHE A O 1
ATOM 2279 N N . ASP A 1 278 ? -15.327 5.028 12.449 1.00 92.00 278 ASP A N 1
ATOM 2280 C CA . ASP A 1 278 ? -16.472 4.133 12.631 1.00 92.00 278 ASP A CA 1
ATOM 2281 C C . ASP A 1 278 ? -16.504 3.056 11.528 1.00 92.00 278 ASP A C 1
ATOM 2283 O O . ASP A 1 278 ? -16.523 1.855 11.813 1.00 92.00 278 ASP A O 1
ATOM 2287 N N . ASN A 1 279 ? -16.431 3.490 10.266 1.00 90.56 279 ASN A N 1
ATOM 2288 C CA . ASN A 1 279 ? -16.406 2.605 9.101 1.00 90.56 279 ASN A CA 1
ATOM 2289 C C . ASN A 1 279 ? -15.093 1.820 9.027 1.00 90.56 279 ASN A C 1
ATOM 2291 O O . ASN A 1 279 ? -15.123 0.614 8.787 1.00 90.56 279 ASN A O 1
ATOM 2295 N N . GLY A 1 280 ? -13.960 2.465 9.326 1.00 90.31 280 GLY A N 1
ATOM 2296 C CA . GLY A 1 280 ? -12.658 1.798 9.396 1.00 90.31 280 GLY A CA 1
ATOM 2297 C C . GLY A 1 280 ? -12.632 0.656 10.416 1.00 90.31 280 GLY A C 1
ATOM 2298 O O . GLY A 1 280 ? -12.206 -0.451 10.094 1.00 90.31 280 GLY A O 1
ATOM 2299 N N . SER A 1 281 ? -13.169 0.881 11.619 1.00 90.44 281 SER A N 1
ATOM 2300 C CA . SER A 1 281 ? -13.253 -0.147 12.668 1.00 90.44 281 SER A CA 1
ATOM 2301 C C . SER A 1 281 ? -14.127 -1.328 12.250 1.00 90.44 281 SER A C 1
ATOM 2303 O O . SER A 1 281 ? -13.762 -2.482 12.468 1.00 90.44 281 SER A O 1
ATOM 2305 N N . LEU A 1 282 ? -15.282 -1.052 11.634 1.00 91.12 282 LEU A N 1
ATOM 2306 C CA . LEU A 1 282 ? -16.183 -2.096 11.146 1.00 91.12 282 LEU A CA 1
ATOM 2307 C C . LEU A 1 282 ? -15.557 -2.900 10.002 1.00 91.12 282 LEU A C 1
ATOM 2309 O O . LEU A 1 282 ? -15.662 -4.125 10.006 1.00 91.12 282 LEU A O 1
ATOM 2313 N N . ALA A 1 283 ? -14.878 -2.236 9.065 1.00 89.88 283 ALA A N 1
ATOM 2314 C CA . ALA A 1 283 ? -14.168 -2.891 7.972 1.00 89.88 283 ALA A CA 1
ATOM 2315 C C . ALA A 1 283 ? -13.061 -3.819 8.501 1.00 89.88 283 ALA A C 1
ATOM 2317 O O . ALA A 1 283 ? -13.006 -4.982 8.107 1.00 89.88 283 ALA A O 1
ATOM 2318 N N . MET A 1 284 ? -12.252 -3.361 9.467 1.00 90.38 284 MET A N 1
ATOM 2319 C CA . MET A 1 284 ? -11.222 -4.195 10.110 1.00 90.38 284 MET A CA 1
ATOM 2320 C C . MET A 1 284 ? -11.799 -5.439 10.791 1.00 90.38 284 MET A C 1
ATOM 2322 O O . MET A 1 284 ? -11.179 -6.498 10.757 1.00 90.38 284 MET A O 1
ATOM 2326 N N . MET A 1 285 ? -12.967 -5.322 11.427 1.00 89.62 285 MET A N 1
ATOM 2327 C CA . MET A 1 285 ? -13.597 -6.444 12.128 1.00 89.62 285 MET A CA 1
ATOM 2328 C C . MET A 1 285 ? -14.266 -7.439 11.178 1.00 89.62 285 MET A C 1
ATOM 2330 O O . MET A 1 285 ? -14.160 -8.646 11.378 1.00 89.62 285 MET A O 1
ATOM 2334 N N . ASN A 1 286 ? -14.968 -6.946 10.155 1.00 90.00 286 ASN A N 1
ATOM 2335 C CA . ASN A 1 286 ? -15.634 -7.803 9.175 1.00 90.00 286 ASN A CA 1
ATOM 2336 C C . ASN A 1 286 ? -14.615 -8.546 8.296 1.00 90.00 286 ASN A C 1
ATOM 2338 O O . ASN A 1 286 ? -14.859 -9.688 7.913 1.00 90.00 286 ASN A O 1
ATOM 2342 N N . HIS A 1 287 ? -13.467 -7.918 8.028 1.00 88.88 287 HIS A N 1
ATOM 2343 C CA . HIS A 1 287 ? -12.401 -8.435 7.166 1.00 88.88 287 HIS A CA 1
ATOM 2344 C C . HIS A 1 287 ? -11.107 -8.676 7.952 1.00 88.88 287 HIS A C 1
ATOM 2346 O O . HIS A 1 287 ? -10.010 -8.276 7.551 1.00 88.88 287 HIS A O 1
ATOM 2352 N N . ALA A 1 288 ? -11.235 -9.343 9.100 1.00 85.69 288 ALA A N 1
ATOM 2353 C CA . ALA A 1 288 ? -10.117 -9.553 10.011 1.00 85.69 288 ALA A CA 1
ATOM 2354 C C . ALA A 1 288 ? -9.024 -10.494 9.471 1.00 85.69 288 ALA A C 1
ATOM 2356 O O . ALA A 1 288 ? -7.897 -10.447 9.953 1.00 85.69 288 ALA A O 1
ATOM 2357 N N . SER A 1 289 ? -9.321 -11.333 8.473 1.00 84.12 289 SER A N 1
ATOM 2358 C CA . SER A 1 289 ? -8.314 -12.177 7.812 1.00 84.12 289 SER A CA 1
ATOM 2359 C C . SER A 1 289 ? -7.197 -11.355 7.171 1.00 84.12 289 SER A C 1
ATOM 2361 O O . SER A 1 289 ? -6.034 -11.744 7.243 1.00 84.12 289 SER A O 1
ATOM 2363 N N . ASP A 1 290 ? -7.553 -10.211 6.582 1.00 82.94 290 ASP A N 1
ATOM 2364 C CA . ASP A 1 290 ? -6.651 -9.447 5.725 1.00 82.94 290 ASP A CA 1
ATOM 2365 C C . ASP A 1 290 ? -6.210 -8.141 6.385 1.00 82.94 290 ASP A C 1
ATOM 2367 O O . ASP A 1 290 ? -5.031 -7.804 6.348 1.00 82.94 290 ASP A O 1
ATOM 2371 N N . ALA A 1 291 ? -7.123 -7.401 7.019 1.00 84.88 291 ALA A N 1
ATOM 2372 C CA . ALA A 1 291 ? -6.856 -6.041 7.494 1.00 84.88 291 ALA A CA 1
ATOM 2373 C C . ALA A 1 291 ? -6.545 -5.926 8.997 1.00 84.88 291 ALA A C 1
ATOM 2375 O O . ALA A 1 291 ? -6.296 -4.822 9.487 1.00 84.88 291 ALA A O 1
ATOM 2376 N N . TRP A 1 292 ? -6.578 -7.025 9.756 1.00 88.00 292 TRP A N 1
ATOM 2377 C CA . TRP A 1 292 ? -6.461 -6.960 11.212 1.00 88.00 292 TRP A CA 1
ATOM 2378 C C . TRP A 1 292 ? -5.044 -6.623 11.678 1.00 88.00 292 TRP A C 1
ATOM 2380 O O . TRP A 1 292 ? -4.112 -7.415 11.546 1.00 88.00 292 TRP A O 1
ATOM 2390 N N . GLU A 1 293 ? -4.902 -5.471 12.332 1.00 87.31 293 GLU A N 1
ATOM 2391 C CA . GLU A 1 293 ? -3.709 -5.128 13.097 1.00 87.31 293 GLU A CA 1
ATOM 2392 C C . GLU A 1 293 ? -4.097 -4.609 14.480 1.00 87.31 293 GLU A C 1
ATOM 2394 O O . GLU A 1 293 ? -4.737 -3.567 14.617 1.00 87.31 293 GLU A O 1
ATOM 2399 N N . LEU A 1 294 ? -3.675 -5.336 15.519 1.00 84.50 294 LEU A N 1
ATOM 2400 C CA . LEU A 1 294 ? -4.093 -5.081 16.897 1.00 84.50 294 LEU A CA 1
ATOM 2401 C C . LEU A 1 294 ? -3.680 -3.691 17.402 1.00 84.50 294 LEU A C 1
ATOM 2403 O O . LEU A 1 294 ? -4.449 -3.045 18.111 1.00 84.50 294 LEU A O 1
ATOM 2407 N N . SER A 1 295 ? -2.469 -3.245 17.064 1.00 87.44 295 SER A N 1
ATOM 2408 C CA . SER A 1 295 ? -1.953 -1.938 17.482 1.00 87.44 295 SER A CA 1
ATOM 2409 C C . SER A 1 295 ? -2.768 -0.809 16.851 1.00 87.44 295 SER A C 1
ATOM 2411 O O . SER A 1 295 ? -3.335 0.004 17.575 1.00 87.44 295 SER A O 1
ATOM 2413 N N . ARG A 1 296 ? -2.936 -0.832 15.519 1.00 87.62 296 ARG A N 1
ATOM 2414 C CA . ARG A 1 296 ? -3.754 0.153 14.792 1.00 87.62 296 ARG A CA 1
ATOM 2415 C C . ARG A 1 296 ? -5.211 0.148 15.250 1.00 87.62 296 ARG A C 1
ATOM 2417 O O . ARG A 1 296 ? -5.786 1.209 15.472 1.00 87.62 296 ARG A O 1
ATOM 2424 N N . PHE A 1 297 ? -5.803 -1.026 15.471 1.00 89.38 297 PHE A N 1
ATOM 2425 C CA . PHE A 1 297 ? -7.189 -1.125 15.929 1.00 89.38 297 PHE A CA 1
ATOM 2426 C C . PHE A 1 297 ? -7.413 -0.433 17.283 1.00 89.38 297 PHE A C 1
ATOM 2428 O O . PHE A 1 297 ? -8.417 0.255 17.458 1.00 89.38 297 PHE A O 1
ATOM 2435 N N . LYS A 1 298 ? -6.469 -0.558 18.229 1.00 86.56 298 LYS A N 1
ATOM 2436 C CA . LYS A 1 298 ? -6.540 0.115 19.541 1.00 86.56 298 LYS A CA 1
ATOM 2437 C C . LYS A 1 298 ? -6.511 1.639 19.427 1.00 86.56 298 LYS A C 1
ATOM 2439 O O . LYS A 1 298 ? -7.199 2.310 20.191 1.00 86.56 298 LYS A O 1
ATOM 2444 N N . ASP A 1 299 ? -5.774 2.176 18.463 1.00 87.62 299 ASP A N 1
ATOM 2445 C CA . ASP A 1 299 ? -5.699 3.622 18.245 1.00 87.62 299 ASP A CA 1
ATOM 2446 C C . ASP A 1 299 ? -6.944 4.163 17.525 1.00 87.62 299 ASP A C 1
ATOM 2448 O O . ASP A 1 299 ? -7.401 5.274 17.811 1.00 87.62 299 ASP A O 1
ATOM 2452 N N . ILE A 1 300 ? -7.517 3.373 16.611 1.00 88.94 300 ILE A N 1
ATOM 2453 C CA . ILE A 1 300 ? -8.722 3.731 15.849 1.00 88.94 300 ILE A CA 1
ATOM 2454 C C . ILE A 1 300 ? -9.960 3.679 16.747 1.00 88.94 300 ILE A C 1
ATOM 2456 O O . ILE A 1 300 ? -10.734 4.636 16.780 1.00 88.94 300 ILE A O 1
ATOM 2460 N N . ILE A 1 301 ? -10.143 2.597 17.510 1.00 88.31 301 ILE A N 1
ATOM 2461 C CA . ILE A 1 301 ? -11.363 2.370 18.293 1.00 88.31 301 ILE A CA 1
ATOM 2462 C C . ILE A 1 301 ? -11.592 3.497 19.311 1.00 88.31 301 ILE A C 1
ATOM 2464 O O . ILE A 1 301 ? -12.704 3.995 19.430 1.00 88.31 301 ILE A O 1
ATOM 2468 N N . VAL A 1 302 ? -10.552 4.015 19.972 1.00 88.38 302 VAL A N 1
ATOM 2469 C CA . VAL A 1 302 ? -10.688 5.121 20.944 1.00 88.38 302 VAL A CA 1
ATOM 2470 C C . VAL A 1 302 ? -11.238 6.404 20.295 1.00 88.38 302 VAL A C 1
ATOM 2472 O O . VAL A 1 302 ? -11.907 7.197 20.963 1.00 88.38 302 VAL A O 1
ATOM 2475 N N . LYS A 1 303 ? -11.018 6.596 18.987 1.00 89.31 303 LYS A N 1
ATOM 2476 C CA . LYS A 1 303 ? -11.486 7.760 18.215 1.00 89.31 303 LYS A CA 1
ATOM 2477 C C . LYS A 1 303 ? -12.906 7.605 17.657 1.00 89.31 303 LYS A C 1
ATOM 2479 O O . LYS A 1 303 ? -13.480 8.597 17.216 1.00 89.31 303 LYS A O 1
ATOM 2484 N N . VAL A 1 304 ? -13.476 6.401 17.693 1.00 90.44 304 VAL A N 1
ATOM 2485 C CA . VAL A 1 304 ? -14.838 6.113 17.216 1.00 90.44 304 VAL A CA 1
ATOM 2486 C C . VAL A 1 304 ? -15.875 6.942 17.975 1.00 90.44 304 VAL A C 1
ATOM 2488 O O . VAL A 1 304 ? -15.771 7.150 19.188 1.00 90.44 304 VAL A O 1
ATOM 2491 N N . SER A 1 305 ? -16.885 7.423 17.250 1.00 88.00 305 SER A N 1
ATOM 2492 C CA . SER A 1 305 ? -17.971 8.226 17.827 1.00 88.00 305 SER A CA 1
ATOM 2493 C C . SER A 1 305 ? -19.127 7.351 18.309 1.00 88.00 305 SER A C 1
ATOM 2495 O O . SER A 1 305 ? -19.730 7.619 19.350 1.00 88.00 305 SER A O 1
ATOM 2497 N N . ASN A 1 306 ? -19.436 6.286 17.567 1.00 90.00 306 ASN A N 1
ATOM 2498 C CA . ASN A 1 306 ? -20.554 5.405 17.871 1.00 90.00 306 ASN A CA 1
ATOM 2499 C C . ASN A 1 306 ? -20.215 4.341 18.932 1.00 90.00 306 ASN A C 1
ATOM 2501 O O . ASN A 1 306 ? -19.451 3.406 18.691 1.00 90.00 306 ASN A O 1
ATOM 2505 N N . VAL A 1 307 ? -20.889 4.422 20.083 1.00 87.12 307 VAL A N 1
ATOM 2506 C CA . VAL A 1 307 ? -20.697 3.501 21.215 1.00 87.12 307 VAL A CA 1
ATOM 2507 C C . VAL A 1 307 ? -21.087 2.051 20.878 1.00 87.12 307 VAL A C 1
ATOM 2509 O O . VAL A 1 307 ? -20.525 1.116 21.444 1.00 87.12 307 VAL A O 1
ATOM 2512 N N . GLU A 1 308 ? -21.999 1.820 19.927 1.00 88.62 308 GLU A N 1
ATOM 2513 C CA . GLU A 1 308 ? -22.385 0.460 19.513 1.00 88.62 308 GLU A CA 1
ATOM 2514 C C . GLU A 1 308 ? -21.227 -0.328 18.892 1.00 88.62 308 GLU A C 1
ATOM 2516 O O . GLU A 1 308 ? -21.155 -1.553 19.029 1.00 88.62 308 GLU A O 1
ATOM 2521 N N . ILE A 1 309 ? -20.291 0.366 18.242 1.00 90.12 309 ILE A N 1
ATOM 2522 C CA . ILE A 1 309 ? -19.107 -0.257 17.648 1.00 90.12 309 ILE A CA 1
ATOM 2523 C C . ILE A 1 309 ? -18.198 -0.815 18.748 1.00 90.12 309 ILE A C 1
ATOM 2525 O O . ILE A 1 309 ? -17.641 -1.893 18.561 1.00 90.12 309 ILE A O 1
ATOM 2529 N N . TYR A 1 310 ? -18.138 -0.189 19.932 1.00 88.12 310 TYR A N 1
ATOM 2530 C CA . TYR A 1 310 ? -17.412 -0.746 21.079 1.00 88.12 310 TYR A CA 1
ATOM 2531 C C . TYR A 1 310 ? -17.961 -2.108 21.501 1.00 88.12 310 TYR A C 1
ATOM 2533 O O . TYR A 1 310 ? -17.189 -3.039 21.704 1.00 88.12 310 TYR A O 1
ATOM 2541 N N . TYR A 1 311 ? -19.284 -2.269 21.593 1.00 88.19 311 TYR A N 1
ATOM 2542 C CA . TYR A 1 311 ? -19.872 -3.560 21.974 1.00 88.19 311 TYR A CA 1
ATOM 2543 C C . TYR A 1 311 ? -19.645 -4.627 20.906 1.00 88.19 311 TYR A C 1
ATOM 2545 O O . TYR A 1 311 ? -19.373 -5.782 21.238 1.00 88.19 311 TYR A O 1
ATOM 2553 N N . LYS A 1 312 ? -19.714 -4.255 19.622 1.00 88.38 312 LYS A N 1
ATOM 2554 C CA . LYS A 1 312 ? -19.352 -5.169 18.533 1.00 88.38 312 LYS A CA 1
ATOM 2555 C C . LYS A 1 312 ? -17.878 -5.573 18.630 1.00 88.38 312 LYS A C 1
ATOM 2557 O O . LYS A 1 312 ? -17.579 -6.758 18.508 1.00 88.38 312 LYS A O 1
ATOM 2562 N N . ALA A 1 313 ? -16.982 -4.618 18.880 1.00 87.94 313 ALA A N 1
ATOM 2563 C CA . ALA A 1 313 ? -15.550 -4.858 19.031 1.00 87.94 313 ALA A CA 1
ATOM 2564 C C . ALA A 1 313 ? -15.255 -5.781 20.217 1.00 87.94 313 ALA A C 1
ATOM 2566 O O . ALA A 1 313 ? -14.504 -6.732 20.058 1.00 87.94 313 ALA A O 1
ATOM 2567 N N . LEU A 1 314 ? -15.907 -5.575 21.364 1.00 85.31 314 LEU A N 1
ATOM 2568 C CA . LEU A 1 314 ? -15.777 -6.443 22.540 1.00 85.31 314 LEU A CA 1
ATOM 2569 C C . LEU A 1 314 ? -16.302 -7.861 22.291 1.00 85.31 314 LEU A C 1
ATOM 2571 O O . LEU A 1 314 ? -15.734 -8.822 22.799 1.00 85.31 314 LEU A O 1
ATOM 2575 N N . LYS A 1 315 ? -17.367 -8.009 21.492 1.00 84.81 315 LYS A N 1
ATOM 2576 C CA . LYS A 1 315 ? -17.870 -9.327 21.081 1.00 84.81 315 LYS A CA 1
ATOM 2577 C C . LYS A 1 315 ? -16.877 -10.060 20.172 1.00 84.81 315 LYS A C 1
ATOM 2579 O O . LYS A 1 315 ? -16.776 -11.279 20.252 1.00 84.81 315 LYS A O 1
ATOM 2584 N N . PHE A 1 316 ? -16.194 -9.330 19.293 1.00 84.38 316 PHE A N 1
ATOM 2585 C CA . PHE A 1 316 ? -15.206 -9.884 18.366 1.00 84.38 316 PHE A CA 1
ATOM 2586 C C . PHE A 1 316 ? -13.859 -10.175 19.050 1.00 84.38 316 PHE A C 1
ATOM 2588 O O . PHE A 1 316 ? -13.266 -11.226 18.830 1.00 84.38 316 PHE A O 1
ATOM 2595 N N . TYR A 1 317 ? -13.400 -9.262 19.907 1.00 80.19 317 TYR A N 1
ATOM 2596 C CA . TYR A 1 317 ? -12.107 -9.287 20.581 1.00 80.19 317 TYR A CA 1
ATOM 2597 C C . TYR A 1 317 ? -12.306 -9.150 22.100 1.00 80.19 317 TYR A C 1
ATOM 2599 O O . TYR A 1 317 ? -12.301 -8.050 22.660 1.00 80.19 317 TYR A O 1
ATOM 2607 N N . MET A 1 318 ? -12.512 -10.292 22.765 1.00 72.56 318 MET A N 1
ATOM 2608 C CA . MET A 1 318 ? -12.668 -10.394 24.223 1.00 72.56 318 MET A CA 1
ATOM 2609 C C . MET A 1 318 ? -11.304 -10.298 24.933 1.00 72.56 318 MET A C 1
ATOM 2611 O O . MET A 1 318 ? -10.772 -11.298 25.405 1.00 72.56 318 MET A O 1
ATOM 2615 N N . ASP A 1 319 ? -10.723 -9.096 24.989 1.00 73.56 319 ASP A N 1
ATOM 2616 C CA . ASP A 1 319 ? -9.452 -8.809 25.683 1.00 73.56 319 ASP A CA 1
ATOM 2617 C C . ASP A 1 319 ? -9.637 -7.727 26.764 1.00 73.56 319 ASP A C 1
ATOM 2619 O O . ASP A 1 319 ? -10.184 -6.648 26.502 1.00 73.56 319 ASP A O 1
ATOM 2623 N N . GLU A 1 320 ? -9.117 -7.982 27.970 1.00 65.31 320 GLU A N 1
ATOM 2624 C CA . GLU A 1 320 ? -9.101 -7.035 29.097 1.00 65.31 320 GLU A CA 1
ATOM 2625 C C . GLU A 1 320 ? -8.410 -5.718 28.752 1.00 65.31 320 GLU A C 1
ATOM 2627 O O . GLU A 1 320 ? -8.841 -4.646 29.182 1.00 65.31 320 GLU A O 1
ATOM 2632 N N . ARG A 1 321 ? -7.334 -5.766 27.960 1.00 69.81 321 ARG A N 1
ATOM 2633 C CA . ARG A 1 321 ? -6.528 -4.571 27.669 1.00 69.81 321 ARG A CA 1
ATOM 2634 C C . ARG A 1 321 ? -7.301 -3.543 26.850 1.00 69.81 321 ARG A C 1
ATOM 2636 O O . ARG A 1 321 ? -7.034 -2.348 26.961 1.00 69.81 321 ARG A O 1
ATOM 2643 N N . LEU A 1 322 ? -8.253 -3.999 26.036 1.00 74.31 322 LEU A N 1
ATOM 2644 C CA . LEU A 1 322 ? -9.126 -3.122 25.265 1.00 74.31 322 LEU A CA 1
ATOM 2645 C C . LEU A 1 322 ? -10.169 -2.456 26.173 1.00 74.31 322 LEU A C 1
ATOM 2647 O O . LEU A 1 322 ? -10.374 -1.246 26.086 1.00 74.31 322 LEU A O 1
ATOM 2651 N N . LEU A 1 323 ? -10.768 -3.223 27.088 1.00 77.56 323 LEU A N 1
ATOM 2652 C CA . LEU A 1 323 ? -11.774 -2.736 28.038 1.00 77.56 323 LEU A CA 1
ATOM 2653 C C . LEU A 1 323 ? -11.270 -1.555 28.869 1.00 77.56 323 LEU A C 1
ATOM 2655 O O . LEU A 1 323 ? -11.983 -0.562 29.002 1.00 77.56 323 LEU A O 1
ATOM 2659 N N . VAL A 1 324 ? -10.026 -1.625 29.352 1.00 78.06 324 VAL A N 1
ATOM 2660 C CA . VAL A 1 324 ? -9.413 -0.543 30.139 1.00 78.06 324 VAL A CA 1
ATOM 2661 C C . VAL A 1 324 ? -9.389 0.774 29.355 1.00 78.06 324 VAL A C 1
ATOM 2663 O O . VAL A 1 324 ? -9.779 1.810 29.895 1.00 78.06 324 VAL A O 1
ATOM 2666 N N . SER A 1 325 ? -9.015 0.743 28.071 1.00 79.00 325 SER A N 1
ATOM 2667 C CA . SER A 1 325 ? -8.962 1.945 27.222 1.00 79.00 325 SER A CA 1
ATOM 2668 C C . SER A 1 325 ? -10.340 2.552 26.919 1.00 79.00 325 SER A C 1
ATOM 2670 O O . SER A 1 325 ? -10.458 3.759 26.723 1.00 79.00 325 SER A O 1
ATOM 2672 N N . LEU A 1 326 ? -11.392 1.728 26.926 1.00 82.25 326 LEU A N 1
ATOM 2673 C CA . LEU A 1 326 ? -12.758 2.126 26.573 1.00 82.25 326 LEU A CA 1
ATOM 2674 C C . LEU A 1 326 ? -13.605 2.560 27.782 1.00 82.25 326 LEU A C 1
ATOM 2676 O O . LEU A 1 326 ? -14.705 3.085 27.603 1.00 82.25 326 LEU A O 1
ATOM 2680 N N . THR A 1 327 ? -13.087 2.395 29.004 1.00 79.38 327 THR A N 1
ATOM 2681 C CA . THR A 1 327 ? -13.771 2.670 30.282 1.00 79.38 327 THR A CA 1
ATOM 2682 C C . THR A 1 327 ? -14.578 3.978 30.335 1.00 79.38 327 THR A C 1
ATOM 2684 O O . THR A 1 327 ? -15.712 3.920 30.805 1.00 79.38 327 THR A O 1
ATOM 2687 N N . PRO A 1 328 ? -14.096 5.140 29.841 1.00 81.38 328 PRO A N 1
ATOM 2688 C CA . PRO A 1 328 ? -14.812 6.409 30.017 1.00 81.38 328 PRO A CA 1
ATOM 2689 C C . PRO A 1 328 ? -16.136 6.521 29.248 1.00 81.38 328 PRO A C 1
ATOM 2691 O O . PRO A 1 328 ? -16.950 7.383 29.570 1.00 81.38 328 PRO A O 1
ATOM 2694 N N . ARG A 1 329 ? -16.336 5.716 28.195 1.00 80.62 329 ARG A N 1
ATOM 2695 C CA . ARG A 1 329 ? -17.456 5.870 27.244 1.00 80.62 329 ARG A CA 1
ATOM 2696 C C . ARG A 1 329 ? -18.436 4.696 27.232 1.00 80.62 329 ARG A C 1
ATOM 2698 O O . ARG A 1 329 ? -19.479 4.789 26.589 1.00 80.62 329 ARG A O 1
ATOM 2705 N N . ILE A 1 330 ? -18.109 3.592 27.902 1.00 85.38 330 ILE A N 1
ATOM 2706 C CA . ILE A 1 330 ? -18.899 2.354 27.869 1.00 85.38 330 ILE A CA 1
ATOM 2707 C C . ILE A 1 330 ? -19.902 2.271 29.020 1.00 85.38 330 ILE A C 1
ATOM 2709 O O . ILE A 1 330 ? -19.635 2.688 30.143 1.00 85.38 330 ILE A O 1
ATOM 2713 N N . TYR A 1 331 ? -21.055 1.658 28.753 1.00 86.94 331 TYR A N 1
ATOM 2714 C CA . TYR A 1 331 ? -22.054 1.361 29.775 1.00 86.94 331 TYR A CA 1
ATOM 2715 C C . TYR A 1 331 ? -21.709 0.042 30.473 1.00 86.94 331 TYR A C 1
ATOM 2717 O O . TYR A 1 331 ? -21.974 -1.040 29.943 1.00 86.94 331 TYR A O 1
ATOM 2725 N N . HIS A 1 332 ? -21.152 0.132 31.684 1.00 86.81 332 HIS A N 1
ATOM 2726 C CA . HIS A 1 332 ? -20.663 -1.014 32.464 1.00 86.81 332 HIS A CA 1
ATOM 2727 C C . HIS A 1 332 ? -21.703 -2.133 32.634 1.00 86.81 332 HIS A C 1
ATOM 2729 O O . HIS A 1 332 ? -21.386 -3.299 32.424 1.00 86.81 332 HIS A O 1
ATOM 2735 N N . THR A 1 333 ? -22.965 -1.792 32.917 1.00 87.94 333 THR A N 1
ATOM 2736 C CA . THR A 1 333 ? -24.061 -2.766 33.077 1.00 87.94 333 THR A CA 1
ATOM 2737 C C . THR A 1 333 ? -24.241 -3.651 31.841 1.00 87.94 333 THR A C 1
ATOM 2739 O O . THR A 1 333 ? -24.403 -4.863 31.960 1.00 87.94 333 THR A O 1
ATOM 2742 N N . ARG A 1 334 ? -24.166 -3.067 30.638 1.00 87.75 334 ARG A N 1
ATOM 2743 C CA . ARG A 1 334 ? -24.318 -3.814 29.382 1.00 87.75 334 ARG A CA 1
ATOM 2744 C C . ARG A 1 334 ? -23.109 -4.702 29.109 1.00 87.75 334 ARG A C 1
ATOM 2746 O O . ARG A 1 334 ? -23.285 -5.830 28.660 1.00 87.75 334 ARG A O 1
ATOM 2753 N N . VAL A 1 335 ? -21.904 -4.212 29.405 1.00 86.81 335 VAL A N 1
ATOM 2754 C CA . VAL A 1 335 ? -20.663 -4.991 29.282 1.00 86.81 335 VAL A CA 1
ATOM 2755 C C . VAL A 1 335 ? -20.740 -6.233 30.168 1.00 86.81 335 VAL A C 1
ATOM 2757 O O . VAL A 1 335 ? -20.599 -7.343 29.667 1.00 86.81 335 VAL A O 1
ATOM 2760 N N . VAL A 1 336 ? -21.069 -6.069 31.449 1.00 87.31 336 VAL A N 1
ATOM 2761 C CA . VAL A 1 336 ? -21.190 -7.191 32.391 1.00 87.31 336 VAL A CA 1
ATOM 2762 C C . VAL A 1 336 ? -22.224 -8.215 31.924 1.00 87.31 336 VAL A C 1
ATOM 2764 O O . VAL A 1 336 ? -21.925 -9.403 31.882 1.00 87.31 336 VAL A O 1
ATOM 2767 N N . GLN A 1 337 ? -23.405 -7.776 31.480 1.00 87.19 337 GLN A N 1
ATOM 2768 C CA . GLN A 1 337 ? -24.425 -8.685 30.942 1.00 87.19 337 GLN A CA 1
ATOM 2769 C C . GLN A 1 337 ? -23.954 -9.444 29.693 1.00 87.19 337 GLN A C 1
ATOM 2771 O O . GLN A 1 337 ? -24.347 -10.591 29.488 1.00 87.19 337 GLN A O 1
ATOM 2776 N N . MET A 1 338 ? -23.138 -8.819 28.840 1.00 86.38 338 MET A N 1
ATOM 2777 C CA . MET A 1 338 ? -22.562 -9.490 27.673 1.00 86.38 338 MET A CA 1
ATOM 2778 C C . MET A 1 338 ? -21.570 -10.582 28.079 1.00 86.38 338 MET A C 1
ATOM 2780 O O . MET A 1 338 ? -21.657 -11.685 27.546 1.00 86.38 338 MET A O 1
ATOM 2784 N N . PHE A 1 339 ? -20.674 -10.301 29.028 1.00 86.62 339 PHE A N 1
ATOM 2785 C CA . PHE A 1 339 ? -19.697 -11.279 29.517 1.00 86.62 339 PHE A CA 1
ATOM 2786 C C . PHE A 1 339 ? -20.341 -12.388 30.351 1.00 86.62 339 PHE A C 1
ATOM 2788 O O . PHE A 1 339 ? -19.926 -13.538 30.241 1.00 86.62 339 PHE A O 1
ATOM 2795 N N . HIS A 1 340 ? -21.402 -12.075 31.100 1.00 86.25 340 HIS A N 1
ATOM 2796 C CA . HIS A 1 340 ? -22.192 -13.070 31.821 1.00 86.25 340 HIS A CA 1
ATOM 2797 C C . HIS A 1 340 ? -22.896 -14.027 30.858 1.00 86.25 340 HIS A C 1
ATOM 2799 O O . HIS A 1 340 ? -22.906 -15.227 31.089 1.00 86.25 340 HIS A O 1
ATOM 2805 N N . LYS A 1 341 ? -23.462 -13.533 29.750 1.00 87.50 341 LYS A N 1
ATOM 2806 C CA . LYS A 1 341 ? -24.072 -14.405 28.727 1.00 87.50 341 LYS A CA 1
ATOM 2807 C C . LYS A 1 341 ? -23.057 -15.264 27.972 1.00 87.50 341 LYS A C 1
ATOM 2809 O O . LYS A 1 341 ? -23.457 -16.227 27.329 1.00 87.50 341 LYS A O 1
ATOM 2814 N N . ALA A 1 342 ? -21.788 -14.867 27.978 1.00 83.81 342 ALA A N 1
ATOM 2815 C CA . ALA A 1 342 ? -20.703 -15.579 27.316 1.00 83.81 342 ALA A CA 1
ATOM 2816 C C . ALA A 1 342 ? -19.939 -16.523 28.265 1.00 83.81 342 ALA A C 1
ATOM 2818 O O . ALA A 1 342 ? -18.924 -17.064 27.841 1.00 83.81 342 ALA A O 1
ATOM 2819 N N . ASP A 1 343 ? -20.381 -16.673 29.523 1.00 80.69 343 ASP A N 1
ATOM 2820 C CA . ASP A 1 343 ? -19.717 -17.438 30.595 1.00 80.69 343 ASP A CA 1
ATOM 2821 C C . ASP A 1 343 ? -18.230 -17.077 30.807 1.00 80.69 343 ASP A C 1
ATOM 2823 O O . ASP A 1 343 ? -17.433 -17.862 31.310 1.00 80.69 343 ASP A O 1
ATOM 2827 N N . ASN A 1 344 ? -17.850 -15.845 30.456 1.00 82.81 344 ASN A N 1
ATOM 2828 C CA . ASN A 1 344 ? -16.468 -15.354 30.463 1.00 82.81 344 ASN A CA 1
ATOM 2829 C C . ASN A 1 344 ? -16.245 -14.266 31.528 1.00 82.81 344 ASN A C 1
ATOM 2831 O O . ASN A 1 344 ? -15.390 -13.394 31.374 1.00 82.81 344 ASN A O 1
ATOM 2835 N N . LEU A 1 345 ? -17.023 -14.289 32.612 1.00 82.19 345 LEU A N 1
ATOM 2836 C CA . LEU A 1 345 ? -16.940 -13.307 33.700 1.00 82.19 345 LEU A CA 1
ATOM 2837 C C . LEU A 1 345 ? -15.548 -13.219 34.363 1.00 82.19 345 LEU A C 1
ATOM 2839 O O . LEU A 1 345 ? -15.081 -12.101 34.594 1.00 82.19 345 LEU A O 1
ATOM 2843 N N . PRO A 1 346 ? -14.835 -14.334 34.629 1.00 83.44 346 PRO A N 1
ATOM 2844 C CA . PRO A 1 346 ? -13.527 -14.272 35.285 1.00 83.44 346 PRO A CA 1
ATOM 2845 C C . PRO A 1 346 ? -12.483 -13.487 34.480 1.00 83.44 346 PRO A C 1
ATOM 2847 O O . PRO A 1 346 ? -11.600 -12.853 35.057 1.00 83.44 346 PRO A O 1
ATOM 2850 N N . LEU A 1 347 ? -12.619 -13.471 33.147 1.00 83.88 347 LEU A N 1
ATOM 2851 C CA . LEU A 1 347 ? -11.723 -12.748 32.245 1.00 83.88 347 LEU A CA 1
ATOM 2852 C C . LEU A 1 347 ? -11.845 -11.235 32.347 1.00 83.88 347 LEU A C 1
ATOM 2854 O O . LEU A 1 347 ? -11.020 -10.574 31.753 1.00 83.88 347 LEU A O 1
ATOM 2858 N N . ILE A 1 348 ? -12.851 -10.671 33.020 1.00 84.44 348 ILE A N 1
ATOM 2859 C CA . ILE A 1 348 ? -12.988 -9.213 33.171 1.00 84.44 348 ILE A CA 1
ATOM 2860 C C . ILE A 1 348 ? -12.707 -8.746 34.600 1.00 84.44 348 ILE A C 1
ATOM 2862 O O . ILE A 1 348 ? -12.996 -7.601 34.951 1.00 84.44 348 ILE A O 1
ATOM 2866 N N . LYS A 1 349 ? -12.138 -9.608 35.446 1.00 84.81 349 LYS A N 1
ATOM 2867 C CA . LYS A 1 349 ? -11.914 -9.323 36.865 1.00 84.81 349 LYS A CA 1
ATOM 2868 C C . LYS A 1 349 ? -11.074 -8.067 37.090 1.00 84.81 349 LYS A C 1
ATOM 2870 O O . LYS A 1 349 ? -11.438 -7.239 37.925 1.00 84.81 349 LYS A O 1
ATOM 2875 N N . SER A 1 350 ? -9.985 -7.895 36.337 1.00 84.81 350 SER A N 1
ATOM 2876 C CA . SER A 1 350 ? -9.105 -6.724 36.471 1.00 84.81 350 SER A CA 1
ATOM 2877 C C . SER A 1 350 ? -9.855 -5.428 36.152 1.00 84.81 350 SER A C 1
ATOM 2879 O O . SER A 1 350 ? -9.676 -4.400 36.808 1.00 84.81 350 SER A O 1
ATOM 2881 N N . TYR A 1 351 ? -10.750 -5.498 35.166 1.00 85.81 351 TYR A N 1
ATOM 2882 C CA . TYR A 1 351 ? -11.611 -4.397 34.764 1.00 85.81 351 TYR A CA 1
ATOM 2883 C C . TYR A 1 351 ? -12.682 -4.087 35.820 1.00 85.81 351 TYR A C 1
ATOM 2885 O O . TYR A 1 351 ? -12.840 -2.921 36.188 1.00 85.81 351 TYR A O 1
ATOM 2893 N N . LEU A 1 352 ? -13.358 -5.102 36.371 1.00 85.62 352 LEU A N 1
ATOM 2894 C CA . LEU A 1 352 ? -14.373 -4.918 37.418 1.00 85.62 352 LEU A CA 1
ATOM 2895 C C . LEU A 1 352 ? -13.787 -4.209 38.644 1.00 85.62 352 LEU A C 1
ATOM 2897 O O . LEU A 1 352 ? -14.398 -3.264 39.131 1.00 85.62 352 LEU A O 1
ATOM 2901 N N . ILE A 1 353 ? -12.569 -4.574 39.064 1.00 85.69 353 ILE A N 1
ATOM 2902 C CA . ILE A 1 353 ? -11.854 -3.911 40.169 1.00 85.69 353 ILE A CA 1
ATOM 2903 C C . ILE A 1 353 ? -11.630 -2.420 39.871 1.00 85.69 353 ILE A C 1
ATOM 2905 O O . ILE A 1 353 ? -11.873 -1.575 40.730 1.00 85.69 353 ILE A O 1
ATOM 2909 N N . SER A 1 354 ? -11.208 -2.068 38.650 1.00 85.38 354 SER A N 1
ATOM 2910 C CA . SER A 1 354 ? -10.981 -0.659 38.284 1.00 85.38 354 SER A CA 1
ATOM 2911 C C . SER A 1 354 ? -12.264 0.178 38.226 1.00 85.38 354 SER A C 1
ATOM 2913 O O . SER A 1 354 ? -12.237 1.376 38.501 1.00 85.38 354 SER A O 1
ATOM 2915 N N . VAL A 1 355 ? -13.393 -0.450 37.885 1.00 85.12 355 VAL A N 1
ATOM 2916 C CA . VAL A 1 355 ? -14.690 0.215 37.697 1.00 85.12 355 VAL A CA 1
ATOM 2917 C C . VAL A 1 355 ? -15.532 0.202 38.971 1.00 85.12 355 VAL A C 1
ATOM 2919 O O . VAL A 1 355 ? -16.477 0.985 39.083 1.00 85.12 355 VAL A O 1
ATOM 2922 N N . GLN A 1 356 ? -15.178 -0.622 39.959 1.00 83.88 356 GLN A N 1
ATOM 2923 C CA . GLN A 1 356 ? -15.940 -0.807 41.194 1.00 83.88 356 GLN A CA 1
ATOM 2924 C C . GLN A 1 356 ? -16.232 0.514 41.924 1.00 83.88 356 GLN A C 1
ATOM 2926 O O . GLN A 1 356 ? -17.319 0.690 42.467 1.00 83.88 356 GLN A O 1
ATOM 2931 N N . GLY A 1 357 ? -15.331 1.501 41.814 1.00 82.62 357 GLY A N 1
ATOM 2932 C CA . GLY A 1 357 ? -15.516 2.871 42.313 1.00 82.62 357 GLY A CA 1
ATOM 2933 C C . GLY A 1 357 ? -16.803 3.574 41.848 1.00 82.62 357 GLY A C 1
ATOM 2934 O O . GLY A 1 357 ? -17.298 4.464 42.535 1.00 82.62 357 GLY A O 1
ATOM 2935 N N . THR A 1 358 ? -17.378 3.171 40.711 1.00 83.06 358 THR A N 1
ATOM 2936 C CA . THR A 1 358 ? -18.649 3.709 40.190 1.00 83.06 358 THR A CA 1
ATOM 2937 C C . THR A 1 358 ? -19.887 3.184 40.927 1.00 83.06 358 THR A C 1
ATOM 2939 O O . THR A 1 358 ? -20.976 3.730 40.742 1.00 83.06 358 THR A O 1
ATOM 2942 N N . ASN A 1 359 ? -19.725 2.158 41.775 1.00 84.81 359 ASN A N 1
ATOM 2943 C CA . ASN A 1 359 ? -20.770 1.525 42.579 1.00 84.81 359 ASN A CA 1
ATOM 2944 C C . ASN A 1 359 ? -22.013 1.163 41.738 1.00 84.81 359 ASN A C 1
ATOM 2946 O O . ASN A 1 359 ? -23.125 1.637 41.981 1.00 84.81 359 ASN A O 1
ATOM 2950 N N . ASN A 1 360 ? -21.805 0.378 40.680 1.00 86.19 360 ASN A N 1
ATOM 2951 C CA . ASN A 1 360 ? -22.870 -0.121 39.812 1.00 86.19 360 ASN A CA 1
ATOM 2952 C C . ASN A 1 360 ? -23.325 -1.509 40.285 1.00 86.19 360 ASN A C 1
ATOM 2954 O O . ASN A 1 360 ? -22.489 -2.380 40.513 1.00 86.19 360 ASN A O 1
ATOM 2958 N N . GLU A 1 361 ? -24.639 -1.723 40.365 1.00 86.12 361 GLU A N 1
ATOM 2959 C CA . GLU A 1 361 ? -25.248 -2.973 40.836 1.00 86.12 361 GLU A CA 1
ATOM 2960 C C . GLU A 1 361 ? -24.745 -4.206 40.082 1.00 86.12 361 GLU A C 1
ATOM 2962 O O . GLU A 1 361 ? -24.249 -5.144 40.699 1.00 86.12 361 GLU A O 1
ATOM 2967 N N . ALA A 1 362 ? -24.772 -4.167 38.747 1.00 86.62 362 ALA A N 1
ATOM 2968 C CA . ALA A 1 362 ? -24.353 -5.303 37.928 1.00 86.62 362 ALA A CA 1
ATOM 2969 C C . ALA A 1 362 ? -22.856 -5.617 38.084 1.00 86.62 362 ALA A C 1
ATOM 2971 O O . ALA A 1 362 ? -22.461 -6.775 38.032 1.00 86.62 362 ALA A O 1
ATOM 2972 N N . VAL A 1 363 ? -22.018 -4.592 38.279 1.00 86.88 363 VAL A N 1
ATOM 2973 C CA . VAL A 1 363 ? -20.568 -4.760 38.487 1.00 86.88 363 VAL A CA 1
ATOM 2974 C C . VAL A 1 363 ? -20.296 -5.398 39.845 1.00 86.88 363 VAL A C 1
ATOM 2976 O O . VAL A 1 363 ? -19.486 -6.318 39.928 1.00 86.88 363 VAL A O 1
ATOM 2979 N N . ASN A 1 364 ? -20.987 -4.938 40.888 1.00 86.50 364 ASN A N 1
ATOM 2980 C CA . ASN A 1 364 ? -20.848 -5.476 42.236 1.00 86.50 364 ASN A CA 1
ATOM 2981 C C . ASN A 1 364 ? -21.344 -6.925 42.311 1.00 86.50 364 ASN A C 1
ATOM 2983 O O . ASN A 1 364 ? -20.654 -7.763 42.878 1.00 86.50 364 ASN A O 1
ATOM 2987 N N . GLU A 1 365 ? -22.495 -7.239 41.707 1.00 84.50 365 GLU A N 1
ATOM 2988 C CA . GLU A 1 365 ? -23.015 -8.610 41.643 1.00 84.50 365 GLU A CA 1
ATOM 2989 C C . GLU A 1 365 ? -22.036 -9.540 40.916 1.00 84.50 365 GLU A C 1
ATOM 2991 O O . GLU A 1 365 ? -21.591 -10.527 41.496 1.00 84.50 365 GLU A O 1
ATOM 2996 N N . ALA A 1 366 ? -21.596 -9.164 39.711 1.00 86.06 366 ALA A N 1
ATOM 2997 C CA . ALA A 1 366 ? -20.641 -9.952 38.934 1.00 86.06 366 ALA A CA 1
ATOM 2998 C C . ALA A 1 366 ? -19.298 -10.153 39.650 1.00 86.06 366 ALA A C 1
ATOM 3000 O O . ALA A 1 366 ? -18.710 -11.231 39.596 1.00 86.06 366 ALA A O 1
ATOM 3001 N N . TYR A 1 367 ? -18.791 -9.123 40.329 1.00 86.06 367 TYR A N 1
ATOM 3002 C CA . TYR A 1 367 ? -17.545 -9.240 41.080 1.00 86.06 367 TYR A CA 1
ATOM 3003 C C . TYR A 1 367 ? -17.701 -10.134 42.315 1.00 86.06 367 TYR A C 1
ATOM 3005 O O . TYR A 1 367 ? -16.811 -10.930 42.610 1.00 86.06 367 TYR A O 1
ATOM 3013 N N . ASN A 1 368 ? -18.836 -10.042 43.011 1.00 82.00 368 ASN A N 1
ATOM 3014 C CA . ASN A 1 368 ? -19.138 -10.910 44.144 1.00 82.00 368 ASN A CA 1
ATOM 3015 C C . ASN A 1 368 ? -19.284 -12.371 43.702 1.00 82.00 368 ASN A C 1
ATOM 3017 O O . ASN A 1 368 ? -18.757 -13.242 44.385 1.00 82.00 368 ASN A O 1
ATOM 3021 N N . ASP A 1 369 ? -19.914 -12.634 42.554 1.00 82.19 369 ASP A N 1
ATOM 3022 C CA . ASP A 1 369 ? -20.009 -13.982 41.984 1.00 82.19 369 ASP A CA 1
ATOM 3023 C C . ASP A 1 369 ? -18.605 -14.570 41.713 1.00 82.19 369 ASP A C 1
ATOM 3025 O O . ASP A 1 369 ? -18.315 -15.682 42.148 1.00 82.19 369 ASP A O 1
ATOM 3029 N N . ILE A 1 370 ? -17.676 -13.790 41.139 1.00 84.44 370 ILE A N 1
ATOM 3030 C CA . ILE A 1 370 ? -16.274 -14.222 40.936 1.00 84.44 370 ILE A CA 1
ATOM 3031 C C . ILE A 1 370 ? -15.552 -14.470 42.269 1.00 84.44 370 ILE A C 1
ATOM 3033 O O . ILE A 1 370 ? -14.767 -15.404 42.399 1.00 84.44 370 ILE A O 1
ATOM 3037 N N . LEU A 1 371 ? -15.760 -13.615 43.272 1.00 81.00 371 LEU A N 1
ATOM 3038 C CA . LEU A 1 371 ? -15.123 -13.778 44.583 1.00 81.00 371 LEU A CA 1
ATOM 3039 C C . LEU A 1 371 ? -15.644 -15.003 45.343 1.00 81.00 371 LEU A C 1
ATOM 3041 O O . LEU A 1 371 ? -14.881 -15.590 46.112 1.00 81.00 371 LEU A O 1
ATOM 3045 N N . ILE A 1 372 ? -16.911 -15.370 45.129 1.00 78.88 372 ILE A N 1
ATOM 3046 C CA . ILE A 1 372 ? -17.509 -16.601 45.649 1.00 78.88 372 ILE A CA 1
ATOM 3047 C C . ILE A 1 372 ? -16.876 -17.819 44.973 1.00 78.88 372 ILE A C 1
ATOM 3049 O O . ILE A 1 372 ? -16.516 -18.760 45.671 1.00 78.88 372 ILE A O 1
ATOM 3053 N N . GLU A 1 373 ? -16.684 -17.791 43.652 1.00 77.56 373 GLU A N 1
ATOM 3054 C CA . GLU A 1 373 ? -15.985 -18.865 42.928 1.00 77.56 373 GLU A CA 1
ATOM 3055 C C . GLU A 1 373 ? -14.516 -19.020 43.366 1.00 77.56 373 GLU A C 1
ATOM 3057 O O . GLU A 1 373 ? -14.010 -20.137 43.450 1.00 77.56 373 GLU A O 1
ATOM 3062 N N . ASP A 1 374 ? -13.839 -17.910 43.675 1.00 75.88 374 ASP A N 1
ATOM 3063 C CA . ASP A 1 374 ? -12.418 -17.878 44.050 1.00 75.88 374 ASP A CA 1
ATOM 3064 C C . ASP A 1 374 ? -12.140 -18.098 45.558 1.00 75.88 374 ASP A C 1
ATOM 3066 O O . ASP A 1 374 ? -10.977 -18.020 45.972 1.00 75.88 374 ASP A O 1
ATOM 3070 N N . ASP A 1 375 ? -13.164 -18.298 46.399 1.00 67.88 375 ASP A N 1
ATOM 3071 C CA . ASP A 1 375 ? -13.054 -18.398 47.870 1.00 67.88 375 ASP A CA 1
ATOM 3072 C C . ASP A 1 375 ? -12.298 -17.216 48.535 1.00 67.88 375 ASP A C 1
ATOM 3074 O O . ASP A 1 375 ? -11.646 -17.349 49.580 1.00 67.88 375 ASP A O 1
ATOM 3078 N N . LYS A 1 376 ? -12.361 -16.017 47.938 1.00 69.81 376 LYS A N 1
ATOM 3079 C CA . LYS A 1 376 ? -11.653 -14.818 48.428 1.00 69.81 376 LYS A CA 1
ATOM 3080 C C . LYS A 1 376 ? -12.508 -13.996 49.401 1.00 69.81 376 LYS A C 1
ATOM 3082 O O . LYS A 1 376 ? -13.736 -14.014 49.325 1.00 69.81 376 LYS A O 1
ATOM 3087 N N . PRO A 1 377 ? -11.890 -13.234 50.328 1.00 67.06 377 PRO A N 1
ATOM 3088 C CA . PRO A 1 377 ? -12.638 -12.457 51.310 1.00 67.06 377 PRO A CA 1
ATOM 3089 C C . PRO A 1 377 ? -13.482 -11.365 50.633 1.00 67.06 377 PRO A C 1
ATOM 3091 O O . PRO A 1 377 ? -12.961 -10.356 50.168 1.00 67.06 377 PRO A O 1
ATOM 3094 N N . LEU A 1 378 ? -14.806 -11.543 50.640 1.00 69.31 378 LEU A N 1
ATOM 3095 C CA . LEU A 1 378 ? -15.787 -10.585 50.100 1.00 69.31 378 LEU A CA 1
ATOM 3096 C C . LEU A 1 378 ? -15.910 -9.284 50.918 1.00 69.31 378 LEU A C 1
ATOM 3098 O O . LEU A 1 378 ? -16.569 -8.335 50.495 1.00 69.31 378 LEU A O 1
ATOM 3102 N N . ARG A 1 379 ? -15.318 -9.241 52.116 1.00 66.19 379 ARG A N 1
ATOM 3103 C CA . ARG A 1 379 ? -15.548 -8.176 53.099 1.00 66.19 379 ARG A CA 1
ATOM 3104 C C . ARG A 1 379 ? -15.196 -6.785 52.571 1.00 66.19 379 ARG A C 1
ATOM 3106 O O . ARG A 1 379 ? -15.983 -5.862 52.745 1.00 66.19 379 ARG A O 1
ATOM 3113 N N . ASP A 1 380 ? -14.062 -6.663 51.890 1.00 68.88 380 ASP A N 1
ATOM 3114 C CA . ASP A 1 380 ? -13.550 -5.373 51.414 1.00 68.88 380 ASP A CA 1
ATOM 3115 C C . ASP A 1 380 ? -14.445 -4.770 50.316 1.00 68.88 380 ASP A C 1
ATOM 3117 O O . ASP A 1 380 ? -14.636 -3.554 50.259 1.00 68.88 380 ASP A O 1
ATOM 3121 N N . SER A 1 381 ? -15.053 -5.634 49.494 1.00 70.25 381 SER A N 1
ATOM 3122 C CA . SER A 1 381 ? -16.045 -5.270 48.475 1.00 70.25 381 SER A CA 1
ATOM 3123 C C . SER A 1 381 ? -17.334 -4.748 49.127 1.00 70.25 381 SER A C 1
ATOM 3125 O O . SER A 1 381 ? -17.815 -3.669 48.785 1.00 70.25 381 SER A O 1
ATOM 3127 N N . PHE A 1 382 ? -17.851 -5.464 50.132 1.00 67.38 382 PHE A N 1
ATOM 3128 C CA . PHE A 1 382 ? -19.111 -5.127 50.806 1.00 67.38 382 PHE A CA 1
ATOM 3129 C C . PHE A 1 382 ? -19.050 -3.901 51.713 1.00 67.38 382 PHE A C 1
ATOM 3131 O O . PHE A 1 382 ? -20.045 -3.190 51.859 1.00 67.38 382 PHE A O 1
ATOM 3138 N N . ASP A 1 383 ? -17.920 -3.681 52.383 1.00 69.19 383 ASP A N 1
ATOM 3139 C CA . ASP A 1 383 ? -17.765 -2.532 53.275 1.00 69.19 383 ASP A CA 1
ATOM 3140 C C . ASP A 1 383 ? -17.601 -1.225 52.476 1.00 69.19 383 ASP A C 1
ATOM 3142 O O . ASP A 1 383 ? -17.939 -0.155 52.984 1.00 69.19 383 ASP A O 1
ATOM 3146 N N . SER A 1 384 ? -17.157 -1.318 51.216 1.00 76.25 384 SER A N 1
ATOM 3147 C CA . SER A 1 384 ? -16.893 -0.167 50.344 1.00 76.25 384 SER A CA 1
ATOM 3148 C C . SER A 1 384 ? -18.040 0.165 49.378 1.00 76.25 384 SER A C 1
ATOM 3150 O O . SER A 1 384 ? -18.212 1.335 49.034 1.00 76.25 384 SER A O 1
ATOM 3152 N N . PHE A 1 385 ? -18.830 -0.826 48.941 1.00 78.44 385 PHE A N 1
ATOM 3153 C CA . PHE A 1 385 ? -19.847 -0.666 47.892 1.00 78.44 385 PHE A CA 1
ATOM 3154 C C . PHE A 1 385 ? -21.181 -1.305 48.300 1.00 78.44 385 PHE A C 1
ATOM 3156 O O . PHE A 1 385 ? -21.242 -2.494 48.596 1.00 78.44 385 PHE A O 1
ATOM 3163 N N . ASP A 1 386 ? -22.258 -0.514 48.318 1.00 75.56 386 ASP A N 1
ATOM 3164 C CA . ASP A 1 386 ? -23.556 -0.857 48.925 1.00 75.56 386 ASP A CA 1
ATOM 3165 C C . ASP A 1 386 ? -24.676 -1.200 47.925 1.00 75.56 386 ASP A C 1
ATOM 3167 O O . ASP A 1 386 ? -25.740 -1.669 48.330 1.00 75.56 386 ASP A O 1
ATOM 3171 N N . LYS A 1 387 ? -24.462 -0.995 46.620 1.00 80.06 387 LYS A N 1
ATOM 3172 C CA . LYS A 1 387 ? -25.472 -1.266 45.585 1.00 80.06 387 LYS A CA 1
ATOM 3173 C C . LYS A 1 387 ? -25.327 -2.683 45.034 1.00 80.06 387 LYS A C 1
ATOM 3175 O O . LYS A 1 387 ? -24.546 -2.885 44.109 1.00 80.06 387 LYS A O 1
ATOM 3180 N N . PHE A 1 388 ? -26.054 -3.650 45.590 1.00 78.31 388 PHE A N 1
ATOM 3181 C CA . PHE A 1 388 ? -26.181 -5.024 45.074 1.00 78.31 388 PHE A CA 1
ATOM 3182 C C . PHE A 1 388 ? -27.423 -5.722 45.667 1.00 78.31 388 PHE A C 1
ATOM 3184 O O . PHE A 1 388 ? -28.017 -5.222 46.625 1.00 78.31 388 PHE A O 1
ATOM 3191 N N . ASP A 1 389 ? -27.838 -6.871 45.113 1.00 78.38 389 ASP A N 1
ATOM 3192 C CA . ASP A 1 389 ? -28.953 -7.655 45.668 1.00 78.38 389 ASP A CA 1
ATOM 3193 C C . ASP A 1 389 ? -28.535 -8.407 46.940 1.00 78.38 389 ASP A C 1
ATOM 3195 O O . ASP A 1 389 ? -28.075 -9.552 46.936 1.00 78.38 389 ASP A O 1
ATOM 3199 N N . ASN A 1 390 ? -28.763 -7.733 48.059 1.00 72.44 390 ASN A N 1
ATOM 3200 C CA . ASN A 1 390 ? -28.496 -8.215 49.403 1.00 72.44 390 ASN A CA 1
ATOM 3201 C C . ASN A 1 390 ? -29.239 -9.524 49.737 1.00 72.44 390 ASN A C 1
ATOM 3203 O O . ASN A 1 390 ? -28.744 -10.356 50.500 1.00 72.44 390 ASN A O 1
ATOM 3207 N N . ILE A 1 391 ? -30.446 -9.713 49.199 1.00 72.06 391 ILE A N 1
ATOM 3208 C CA . ILE A 1 391 ? -31.338 -10.817 49.575 1.00 72.06 391 ILE A CA 1
ATOM 3209 C C . ILE A 1 391 ? -31.047 -12.049 48.718 1.00 72.06 391 ILE A C 1
ATOM 3211 O O . ILE A 1 391 ? -30.980 -13.164 49.245 1.00 72.06 391 ILE A O 1
ATOM 3215 N N . GLY A 1 392 ? -30.875 -11.867 47.408 1.00 69.38 392 GLY A N 1
ATOM 3216 C CA . GLY A 1 392 ? -30.508 -12.942 46.489 1.00 69.38 392 GLY A CA 1
ATOM 3217 C C . GLY A 1 392 ? -29.148 -13.544 46.828 1.00 69.38 392 GLY A C 1
ATOM 3218 O O . GLY A 1 392 ? -29.013 -14.768 46.894 1.00 69.38 392 GLY A O 1
ATOM 3219 N N . LEU A 1 393 ? -28.168 -12.695 47.144 1.00 71.81 393 LEU A N 1
ATOM 3220 C CA . LEU A 1 393 ? -26.824 -13.136 47.506 1.00 71.81 393 LEU A CA 1
ATOM 3221 C C . LEU A 1 393 ? -26.810 -13.935 48.815 1.00 71.81 393 LEU A C 1
ATOM 3223 O O . LEU A 1 393 ? -26.204 -15.003 48.881 1.00 71.81 393 LEU A O 1
ATOM 3227 N N . ALA A 1 394 ? -27.539 -13.473 49.837 1.00 66.50 394 ALA A N 1
ATOM 3228 C CA . ALA A 1 394 ? -27.651 -14.180 51.112 1.00 66.50 394 ALA A CA 1
ATOM 3229 C C . ALA A 1 394 ? -28.203 -15.606 50.937 1.00 66.50 394 ALA A C 1
ATOM 3231 O O . ALA A 1 394 ? -27.658 -16.547 51.512 1.00 66.50 394 ALA A O 1
ATOM 3232 N N . LYS A 1 395 ? -29.217 -15.785 50.079 1.00 70.69 395 LYS A N 1
ATOM 3233 C CA . LYS A 1 395 ? -29.778 -17.108 49.753 1.00 70.69 395 LYS A CA 1
ATOM 3234 C C . LYS A 1 395 ? -28.791 -18.013 49.013 1.00 70.69 395 LYS A C 1
ATOM 3236 O O . LYS A 1 395 ? -28.768 -19.215 49.264 1.00 70.69 395 LYS A O 1
ATOM 3241 N N . ARG A 1 396 ? -27.981 -17.470 48.094 1.00 68.06 396 ARG A N 1
ATOM 3242 C CA . ARG A 1 396 ? -26.938 -18.252 47.399 1.00 68.06 396 ARG A CA 1
ATOM 3243 C C . ARG A 1 396 ? -25.873 -18.735 48.387 1.00 68.06 396 ARG A C 1
ATOM 3245 O O . ARG A 1 396 ? -25.497 -19.902 48.344 1.00 68.06 396 ARG A O 1
ATOM 3252 N N . LEU A 1 397 ? -25.469 -17.872 49.320 1.00 66.50 397 LEU A N 1
ATOM 3253 C CA . LEU A 1 397 ? -24.510 -18.201 50.379 1.00 66.50 397 LEU A CA 1
ATOM 3254 C C . LEU A 1 397 ? -25.062 -19.218 51.396 1.00 66.50 397 LEU A C 1
ATOM 3256 O O . LEU A 1 397 ? -24.293 -19.997 51.942 1.00 66.50 397 LEU A O 1
ATOM 3260 N N . GLU A 1 398 ? -26.376 -19.255 51.649 1.00 63.31 398 GLU A N 1
ATOM 3261 C CA . GLU A 1 398 ? -27.015 -20.267 52.521 1.00 63.31 398 GLU A CA 1
ATOM 3262 C C . GLU A 1 398 ? -26.907 -21.689 51.968 1.00 63.31 398 GLU A C 1
ATOM 3264 O O . GLU A 1 398 ? -26.794 -22.642 52.738 1.00 63.31 398 GLU A O 1
ATOM 3269 N N . ASN A 1 399 ? -26.895 -21.834 50.644 1.00 60.78 399 ASN A N 1
ATOM 3270 C CA . ASN A 1 399 ? -26.815 -23.140 49.997 1.00 60.78 399 ASN A CA 1
ATOM 3271 C C . ASN A 1 399 ? -25.370 -23.640 49.814 1.00 60.78 399 ASN A C 1
ATOM 3273 O O . ASN A 1 399 ? -25.177 -24.823 49.537 1.00 60.78 399 ASN A O 1
ATOM 3277 N N . MET A 1 400 ? -24.356 -22.778 49.968 1.00 58.03 400 MET A N 1
ATOM 3278 C CA . MET A 1 400 ? -22.947 -23.161 49.834 1.00 58.03 400 MET A CA 1
ATOM 3279 C C . MET A 1 400 ? -22.361 -23.596 51.181 1.00 58.03 400 MET A C 1
ATOM 3281 O O . MET A 1 400 ? -22.117 -22.798 52.082 1.00 58.03 400 MET A O 1
ATOM 3285 N N . SER A 1 401 ? -22.098 -24.891 51.323 1.00 48.81 401 SER A N 1
ATOM 3286 C CA . SER A 1 401 ? -21.505 -25.468 52.527 1.00 48.81 401 SER A CA 1
ATOM 3287 C C . SER A 1 401 ? -19.974 -25.340 52.522 1.00 48.81 401 SER A C 1
ATOM 3289 O O . SER A 1 401 ? -19.300 -26.306 52.176 1.00 48.81 401 SER A O 1
ATOM 3291 N N . PHE A 1 402 ? -19.402 -24.195 52.918 1.00 50.00 402 PHE A N 1
ATOM 3292 C CA . PHE A 1 402 ? -17.969 -24.119 53.262 1.00 50.00 402 PHE A CA 1
ATOM 3293 C C . PHE A 1 402 ? -17.663 -23.113 54.392 1.00 50.00 402 PHE A C 1
ATOM 3295 O O . PHE A 1 402 ? -18.242 -22.035 54.505 1.00 50.00 402 PHE A O 1
ATOM 3302 N N . LEU A 1 403 ? -16.736 -23.516 55.266 1.00 50.22 403 LEU A N 1
ATOM 3303 C CA . LEU A 1 403 ? -16.427 -22.981 56.603 1.00 50.22 403 LEU A CA 1
ATOM 3304 C C . LEU A 1 403 ? -15.998 -21.491 56.657 1.00 50.22 403 LEU A C 1
ATOM 3306 O O . LEU A 1 403 ? -15.950 -20.905 57.736 1.00 50.22 403 LEU A O 1
ATOM 3310 N N . SER A 1 404 ? -15.670 -20.878 55.518 1.00 45.56 404 SER A N 1
ATOM 3311 C CA . SER A 1 404 ? -15.163 -19.502 55.375 1.00 45.56 404 SER A CA 1
ATOM 3312 C C . SER A 1 404 ? -16.270 -18.440 55.299 1.00 45.56 404 SER A C 1
ATOM 3314 O O . SER A 1 404 ? -16.079 -17.319 55.778 1.00 45.56 404 SER A O 1
ATOM 3316 N N . PHE A 1 405 ? -17.447 -18.781 54.762 1.00 49.38 405 PHE A N 1
ATOM 3317 C CA . PHE A 1 405 ? -18.527 -17.816 54.506 1.00 49.38 405 PHE A CA 1
ATOM 3318 C C . PHE A 1 405 ? -19.535 -17.672 55.651 1.00 49.38 405 PHE A C 1
ATOM 3320 O O . PHE A 1 405 ? -20.177 -16.625 55.765 1.00 49.38 405 PHE A O 1
ATOM 3327 N N . GLY A 1 406 ? -19.614 -18.644 56.568 1.00 46.41 406 GLY A N 1
ATOM 3328 C CA . GLY A 1 406 ? -20.541 -18.599 57.710 1.00 46.41 406 GLY A CA 1
ATOM 3329 C C . GLY A 1 406 ? -20.343 -17.382 58.631 1.00 46.41 406 GLY A C 1
ATOM 3330 O O . GLY A 1 406 ? -21.302 -16.847 59.189 1.00 46.41 406 GLY A O 1
ATOM 3331 N N . THR A 1 407 ? -19.112 -16.872 58.744 1.00 43.88 407 THR A N 1
ATOM 3332 C CA . THR A 1 407 ? -18.792 -15.672 59.538 1.00 43.88 407 THR A CA 1
ATOM 3333 C C . THR A 1 407 ? -19.255 -14.380 58.856 1.00 43.88 407 THR A C 1
ATOM 3335 O O . THR A 1 407 ? -19.726 -13.461 59.527 1.00 43.88 407 THR A O 1
ATOM 3338 N N . LEU A 1 408 ? -19.160 -14.309 57.523 1.00 50.06 408 LEU A N 1
ATOM 3339 C CA . LEU A 1 408 ? -19.623 -13.168 56.723 1.00 50.06 408 LEU A CA 1
ATOM 3340 C C . LEU A 1 408 ? -21.156 -13.126 56.655 1.00 50.06 408 LEU A C 1
ATOM 3342 O O . LEU A 1 408 ? -21.753 -12.060 56.788 1.00 50.06 408 LEU A O 1
ATOM 3346 N N . GLN A 1 409 ? -21.794 -14.292 56.571 1.00 44.31 409 GLN A N 1
ATOM 3347 C CA . GLN A 1 409 ? -23.246 -14.479 56.588 1.00 44.31 409 GLN A CA 1
ATOM 3348 C C . GLN A 1 409 ? -23.899 -13.948 57.879 1.00 44.31 409 GLN A C 1
ATOM 3350 O O . GLN A 1 409 ? -24.905 -13.238 57.836 1.00 44.31 409 GLN A O 1
ATOM 3355 N N . LEU A 1 410 ? -23.272 -14.193 59.035 1.00 44.41 410 LEU A N 1
ATOM 3356 C CA . LEU A 1 410 ? -23.697 -13.671 60.343 1.00 44.41 410 LEU A CA 1
ATOM 3357 C C . LEU A 1 410 ? -23.571 -12.143 60.470 1.00 44.41 410 LEU A C 1
ATOM 3359 O O . LEU A 1 410 ? -24.400 -11.504 61.125 1.00 44.41 410 LEU A O 1
ATOM 3363 N N . ILE A 1 411 ? -22.543 -11.545 59.860 1.00 52.28 411 ILE A N 1
ATOM 3364 C CA . ILE A 1 411 ? -22.352 -10.084 59.827 1.00 52.28 411 ILE A CA 1
ATOM 3365 C C . ILE A 1 411 ? -23.425 -9.435 58.942 1.00 52.28 411 ILE A C 1
ATOM 3367 O O . ILE A 1 411 ? -23.978 -8.390 59.292 1.00 52.28 411 ILE A O 1
ATOM 3371 N N . TYR A 1 412 ? -23.768 -10.092 57.837 1.00 53.00 412 TYR A N 1
ATOM 3372 C CA . TYR A 1 412 ? -24.710 -9.590 56.850 1.00 53.00 412 TYR A CA 1
ATOM 3373 C C . TYR A 1 412 ? -26.158 -9.570 57.351 1.00 53.00 412 TYR A C 1
ATOM 3375 O O . TYR A 1 412 ? -26.800 -8.518 57.345 1.00 53.00 412 TYR A O 1
ATOM 3383 N N . ILE A 1 413 ? -26.624 -10.691 57.917 1.00 53.22 413 ILE A N 1
ATOM 3384 C CA . ILE A 1 413 ? -27.947 -10.800 58.554 1.00 53.22 413 ILE A CA 1
ATOM 3385 C C . ILE A 1 413 ? -28.107 -9.747 59.666 1.00 53.22 413 ILE A C 1
ATOM 3387 O O . ILE A 1 413 ? -29.185 -9.174 59.839 1.00 53.22 413 ILE A O 1
ATOM 3391 N N . LYS A 1 414 ? -27.032 -9.427 60.403 1.00 49.19 414 LYS A N 1
ATOM 3392 C CA . LYS A 1 414 ? -27.057 -8.372 61.428 1.00 49.19 414 LYS A CA 1
ATOM 3393 C C . LYS A 1 414 ? -27.235 -6.970 60.834 1.00 49.19 414 LYS A C 1
ATOM 3395 O O . LYS A 1 414 ? -28.046 -6.211 61.370 1.00 49.19 414 LYS A O 1
ATOM 3400 N N . LYS A 1 415 ? -26.553 -6.625 59.737 1.00 49.22 415 LYS A N 1
ATOM 3401 C CA . LYS A 1 415 ? -26.630 -5.291 59.106 1.00 49.22 415 LYS A CA 1
ATOM 3402 C C . LYS A 1 415 ? -28.023 -5.033 58.508 1.00 49.22 415 LYS A C 1
ATOM 3404 O O . LYS A 1 415 ? -28.643 -4.027 58.854 1.00 49.22 415 LYS A O 1
ATOM 3409 N N . THR A 1 416 ? -28.592 -5.993 57.774 1.00 44.59 416 THR A N 1
ATOM 3410 C CA . THR A 1 416 ? -29.972 -5.914 57.247 1.00 44.59 416 THR A CA 1
ATOM 3411 C C . THR A 1 416 ? -31.037 -5.933 58.346 1.00 44.59 416 THR A C 1
ATOM 3413 O O . THR A 1 416 ? -32.038 -5.222 58.248 1.00 44.59 416 THR A O 1
ATOM 3416 N N . SER A 1 417 ? -30.828 -6.684 59.436 1.00 45.06 417 SER A N 1
ATOM 3417 C CA . SER A 1 417 ? -31.749 -6.654 60.583 1.00 45.06 417 SER A CA 1
ATOM 3418 C C . SER A 1 417 ? -31.789 -5.278 61.254 1.00 45.06 417 SER A C 1
ATOM 3420 O O . SER A 1 417 ? -32.856 -4.835 61.675 1.00 45.06 417 SER A O 1
ATOM 3422 N N . SER A 1 418 ? -30.666 -4.556 61.314 1.00 47.69 418 SER A N 1
ATOM 3423 C CA . SER A 1 418 ? -30.598 -3.242 61.959 1.00 47.69 418 SER A CA 1
ATOM 3424 C C . SER A 1 418 ? -31.388 -2.157 61.205 1.00 47.69 418 SER A C 1
ATOM 3426 O O . SER A 1 418 ? -32.086 -1.357 61.834 1.00 47.69 418 SER A O 1
ATOM 3428 N N . GLU A 1 419 ? -31.390 -2.183 59.868 1.00 45.53 419 GLU A N 1
ATOM 3429 C CA . GLU A 1 419 ? -32.191 -1.278 59.028 1.00 45.53 419 GLU A CA 1
ATOM 3430 C C . GLU A 1 419 ? -33.683 -1.625 59.046 1.00 45.53 419 GLU A C 1
ATOM 3432 O O . GLU A 1 419 ? -34.525 -0.737 59.191 1.00 45.53 419 GLU A O 1
ATOM 3437 N N . LEU A 1 420 ? -34.027 -2.916 59.022 1.00 43.25 420 LEU A N 1
ATOM 3438 C CA . LEU A 1 420 ? -35.403 -3.387 59.218 1.00 43.25 420 LEU A CA 1
ATOM 3439 C C . LEU A 1 420 ? -35.953 -3.024 60.605 1.00 43.25 420 LEU A C 1
ATOM 3441 O O . LEU A 1 420 ? -37.143 -2.741 60.740 1.00 43.25 420 LEU A O 1
ATOM 3445 N N . THR A 1 421 ? -35.105 -2.994 61.635 1.00 50.66 421 THR A N 1
ATOM 3446 C CA . THR A 1 421 ? -35.500 -2.590 62.994 1.00 50.66 421 THR A CA 1
ATOM 3447 C C . THR A 1 421 ? -35.701 -1.072 63.083 1.00 50.66 421 THR A C 1
ATOM 3449 O O . THR A 1 421 ? -36.658 -0.623 63.712 1.00 50.66 421 THR A O 1
ATOM 3452 N N . ARG A 1 422 ? -34.877 -0.272 62.386 1.00 46.00 422 ARG A N 1
ATOM 3453 C CA . ARG A 1 422 ? -35.072 1.184 62.237 1.00 46.00 422 ARG A CA 1
ATOM 3454 C C . ARG A 1 422 ? -36.353 1.535 61.476 1.00 46.00 422 ARG A C 1
ATOM 3456 O O . ARG A 1 422 ? -37.105 2.385 61.945 1.00 46.00 422 ARG A O 1
ATOM 3463 N N . LEU A 1 423 ? -36.643 0.860 60.363 1.00 43.56 423 LEU A N 1
ATOM 3464 C CA . LEU A 1 423 ? -37.871 1.073 59.585 1.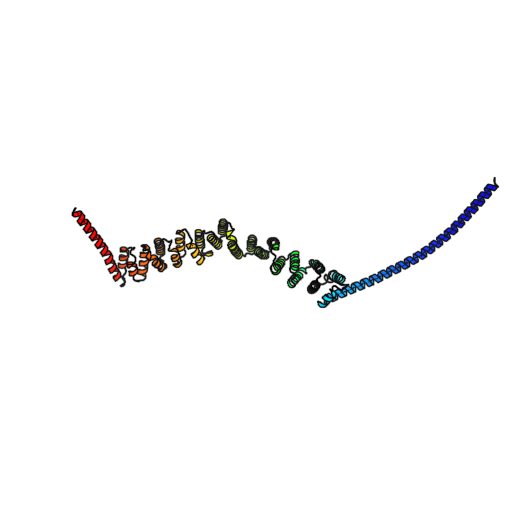00 43.56 423 LEU A CA 1
ATOM 3465 C C . LEU A 1 423 ? -39.128 0.622 60.343 1.00 43.56 423 LEU A C 1
ATOM 3467 O O . LEU A 1 423 ? -40.134 1.327 60.326 1.00 43.56 423 LEU A O 1
ATOM 3471 N N . LYS A 1 424 ? -39.069 -0.493 61.087 1.00 46.19 424 LYS A N 1
ATOM 3472 C CA . LYS A 1 424 ? -40.163 -0.910 61.983 1.00 46.19 424 LYS A CA 1
ATOM 3473 C C . LYS A 1 424 ? -40.358 0.049 63.165 1.00 46.19 424 LYS A C 1
ATOM 3475 O O . LYS A 1 424 ? -41.493 0.255 63.582 1.00 46.19 424 LYS A O 1
ATOM 3480 N N . GLY A 1 425 ? -39.286 0.656 63.682 1.00 48.62 425 GLY A N 1
ATOM 3481 C CA . GLY A 1 425 ? -39.346 1.689 64.724 1.00 48.62 425 GLY A CA 1
ATOM 3482 C C . GLY A 1 425 ? -39.975 3.001 64.239 1.00 48.62 425 GLY A C 1
ATOM 3483 O O . GLY A 1 425 ? -40.841 3.547 64.915 1.00 48.62 425 GLY A O 1
ATOM 3484 N N . LEU A 1 426 ? -39.615 3.458 63.035 1.00 43.88 426 LEU A N 1
ATOM 3485 C CA . LEU A 1 426 ? -40.228 4.619 62.372 1.00 43.88 426 LEU A CA 1
ATOM 3486 C C . LEU A 1 426 ? -41.702 4.377 62.012 1.00 43.88 426 LEU A C 1
ATOM 3488 O O . LEU A 1 426 ? -42.532 5.259 62.219 1.00 43.88 426 LEU A O 1
ATOM 3492 N N . ALA A 1 427 ? -42.050 3.174 61.547 1.00 42.38 427 ALA A N 1
ATOM 3493 C CA . ALA A 1 427 ? -43.437 2.796 61.276 1.00 42.38 427 ALA A CA 1
ATOM 3494 C C . ALA A 1 427 ? -44.291 2.722 62.557 1.00 42.38 427 ALA A C 1
ATOM 3496 O O . ALA A 1 427 ? -45.455 3.113 62.530 1.00 42.38 427 ALA A O 1
ATOM 3497 N N . ARG A 1 428 ? -43.719 2.288 63.693 1.00 45.88 428 ARG A N 1
ATOM 3498 C CA . ARG A 1 428 ? -44.393 2.345 65.004 1.00 45.88 428 ARG A CA 1
ATOM 3499 C C . ARG A 1 428 ? -44.616 3.780 65.478 1.00 45.88 428 ARG A C 1
ATOM 3501 O O . ARG A 1 428 ? -45.725 4.089 65.890 1.00 45.88 428 ARG A O 1
ATOM 3508 N N . GLY A 1 429 ? -43.618 4.655 65.340 1.00 42.28 429 GLY A N 1
ATOM 3509 C CA . GLY A 1 429 ? -43.750 6.072 65.702 1.00 42.28 429 GLY A CA 1
ATOM 3510 C C . GLY A 1 429 ? -44.776 6.835 64.853 1.00 42.28 429 GLY A C 1
ATOM 3511 O O . GLY A 1 429 ? -45.468 7.705 65.371 1.00 42.28 429 GLY A O 1
ATOM 3512 N N . LEU A 1 430 ? -44.926 6.477 63.571 1.00 42.50 430 LEU A N 1
ATOM 3513 C CA . LEU A 1 430 ? -45.974 7.014 62.690 1.00 42.50 430 LEU A CA 1
ATOM 3514 C C . LEU A 1 430 ? -47.365 6.429 62.984 1.00 42.50 430 LEU A C 1
ATOM 3516 O O . LEU A 1 430 ? -48.360 7.127 62.835 1.00 42.50 430 LEU A O 1
ATOM 3520 N N . CYS A 1 431 ? -47.463 5.172 63.426 1.00 40.91 431 CYS A N 1
ATOM 3521 C CA . CYS A 1 431 ? -48.745 4.609 63.860 1.00 40.91 431 CYS A CA 1
ATOM 3522 C C . CYS A 1 431 ? -49.201 5.193 65.208 1.00 40.91 431 CYS A C 1
ATOM 3524 O O . CYS A 1 431 ? -50.384 5.458 65.380 1.00 40.91 431 CYS A O 1
ATOM 3526 N N . GLU A 1 432 ? -48.287 5.444 66.148 1.00 43.88 432 GLU A N 1
ATOM 3527 C CA . GLU A 1 432 ? -48.620 6.052 67.446 1.00 43.88 432 GLU A CA 1
ATOM 3528 C C . GLU A 1 432 ? -49.023 7.532 67.320 1.00 43.88 432 GLU A C 1
ATOM 3530 O O . GLU A 1 432 ? -49.889 7.989 68.063 1.00 43.88 432 GLU A O 1
ATOM 3535 N N . SER A 1 433 ? -48.485 8.275 66.344 1.00 39.19 433 SER A N 1
ATOM 3536 C CA . SER A 1 433 ? -48.904 9.661 66.084 1.00 39.19 433 SER A CA 1
ATOM 3537 C C . SER A 1 433 ? -50.245 9.779 65.350 1.00 39.19 433 SER A C 1
ATOM 3539 O O . SER A 1 433 ? -50.942 10.771 65.539 1.00 39.19 433 SER A O 1
ATOM 3541 N N . ILE A 1 434 ? -50.638 8.769 64.565 1.00 45.25 434 ILE A N 1
ATOM 3542 C CA . ILE A 1 434 ? -51.940 8.718 63.871 1.00 45.25 434 ILE A CA 1
ATOM 3543 C C . ILE A 1 434 ? -53.065 8.212 64.794 1.00 45.25 434 ILE A C 1
ATOM 3545 O O . ILE A 1 434 ? -54.227 8.498 64.546 1.00 45.25 434 ILE A O 1
ATOM 3549 N N . ILE A 1 435 ? -52.744 7.490 65.874 1.00 45.75 435 ILE A N 1
ATOM 3550 C CA . ILE A 1 435 ? -53.736 7.003 66.855 1.00 45.75 435 ILE A CA 1
ATOM 3551 C C . ILE A 1 435 ? -54.010 8.040 67.972 1.00 45.75 435 ILE A C 1
ATOM 3553 O O . ILE A 1 435 ? -55.031 7.954 68.651 1.00 45.75 435 ILE A O 1
ATOM 3557 N N . CYS A 1 436 ? -53.137 9.040 68.153 1.00 42.44 436 CYS A N 1
ATOM 3558 C CA . CYS A 1 436 ? -53.282 10.115 69.151 1.00 42.44 436 CYS A CA 1
ATOM 3559 C C . CYS A 1 436 ? -53.810 11.460 68.599 1.00 42.44 436 CYS A C 1
ATOM 3561 O O . CYS A 1 436 ? -53.898 12.418 69.370 1.00 42.44 436 CYS A O 1
ATOM 3563 N N . ALA A 1 437 ? -54.144 11.548 67.308 1.00 38.34 437 ALA A N 1
ATOM 3564 C CA . ALA A 1 437 ? -54.832 12.685 66.681 1.00 38.34 437 ALA A CA 1
ATOM 3565 C C . ALA A 1 437 ? -56.248 12.264 66.277 1.00 38.34 437 ALA A C 1
ATOM 3567 O O . ALA A 1 437 ? -57.170 13.098 66.428 1.00 38.34 437 ALA A O 1
#

Foldseek 3Di:
DVVVVVVVVVVVVVVVVVVVVVVVVVVVVVVVVVVVVVVVVVVVVVVVVVVVVVVVVVVVVVVVVVVVLLVVLLVVLVVLDLVVLCVLLDPPDPCNVVSLVSCQPPRPVPDPDPSSVLSVLVSCVVSVPVPSSCSSLVVVLPDPCLQVVLVSCLVVLVLVSSLVSCVVVVVVQSNVCSCVVRVPDPVCLVVLVVNLVVCVVVVVLVSNLVSCVVSVVLVSNLVSCVSVVNNVVNLVSVLVCCVVCVVVDPLVVVLVVCVVVVSLQSNLVSCVVVLVLVVSLVSCQVPVVPNDDPVVNLVSVLSDDDQVSVVVCCVRDVALVSLVSCVVPHDPLVVLVVCVVVVNLVRNQVVLVVCLVVQDASSLVSNVVVCVVVVHDCVVSVVRHPRYPLPVVLVVLVPDDDDSCVVVSVVSVVVVVVVVVVVVVVVVVVVVVVVVD